Protein 8Z47 (pdb70)

B-factor: mean 34.06, std 11.14, range [18.67, 105.32]

InterPro domains:
  IPR001944 Glycoside hydrolase, family 35 [PTHR23421] (30-217)
  IPR017853 Glycoside hydrolase superfamily [SSF51445] (32-388)
  IPR03133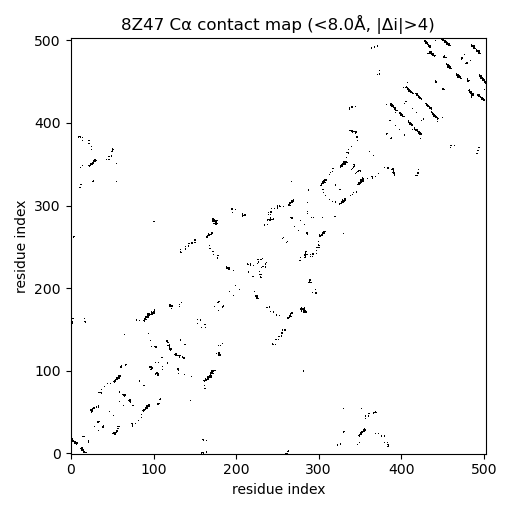0 Glycoside hydrolase 35, catalytic domain [PF01301] (33-223)
  IPR040719 Domain of unknown function DUF5597 [PF18120] (384-498)

Sequence (503 aa):
VPSRLVKNEHGSWQLIVNGKPFIMLAGELHNSSASTTEYLNSLWTSLKTLNLNTVLAPIAWEQFEPQEGIFDYTLINNMIDGARKNGFKLSILWFGSWKNGESSYAPTWVKEDTKRFFRVKSVEGKEIETISPFCENAMKADAKAFKTLVEHIKKVDQATGTVIALQPENEVGIFQGMDYSKASLAAYEQEVPQALIQYMKKNRKNLRKELLSVWEENGARTSGAWKTVFGDNAWSKSFYTTWQYATYIDFISAGAKEIYPLPTFCNCWLVQKPDDMPGVYPNGGPVSRVMDIWKAAAPHIDVLAPDIYLSDFKNIVADYHRADNPLLIPEAVMKPANAFWAFGEHSALCYSPFGIEDGADNFVFAQSYKVLNELIPLISEHQGSDRMIGVMKMPGESERTVTMGDYQLCIKYDAEDAYGLIIQTGKNEFVVAGINFKVYFTSTDKKKTGYIKQVWEGGYDTDGEWKATRLLNGDETYHNAVLIAKGRRTWSPGIYRVTTYLR

Foldseek 3Di:
DQWDWDQDPLLATFIHGNRHTAFWQEAEAAQCQLVDLVSVLVQLVLLVLLLTQAYEYEDFQQQQCQDQPDGDCRSVVSVLVSCVVRRHAYEYEYAEQAAQAFRPRHHPVLQVCCPLQPAFAAPVGDGDRHGALLRVSSLVSLLVSLQVVLVVCCVVPVVPNSHFEYEYHHAHAALHLAGPDPSGVVQQQDKDDLLLLVLCVVCVVVAQCLVNVQQVVLPVDNIGGLCNRRNDDSSSRLLSLLLSLLQSVLSSLVSNCVPPQHQYEYEHDEPQDDVDGDSNRGRNACYLSNVSSNVSRHVSHQAYEYADADPVLLVRQVSRDDSSHQYEHAEYALALQSVQQNCFARVHRYDYHYNVSVCRPVNQSSVSSVQVVLCSVVSSVCHSHPQKHKDFADPPDAWDWDDDQQKIKIKGFQDRGWIWMKGAPDNFKIKTKTAGIKIAIATPDPVKGKFWDWKFWFTADPVSHTDTPDTDAPPCCVRRRMHHQHDDPCHYMTMMMIGMDID

Radius of gyration: 24.37 Å; Cα contacts (8 Å, |Δi|>4): 1172; chains: 1; bounding box: 68×67×50 Å

Organism: NCBI:txid657309

Secondary structure (DSSP, 8-state):
--EEEEE-TTS-EEEEETTEEE-EEEEE--TTTTSSHHHHHTTHHHHHTTT-SEEEEEEEHHHHSSBTTB---HHHHHHHHHHHHHT-EEEEEEEEEEETTB-TTS-HHHHT-TTTSPEEE-TT--EEEEE-TT-HHHHHHHHHHHHHHHHHHHHHHTTT--EEEEEEEES--BSSSS--SHHHHHHTTSBPPHHHHHHHHHTGGGS-HHHHHHHHHTT--SSSBHHHHH-SSHHHHHHHHHHHHHHHHHHHHHHHHHHS---BEEEEE---STT--BTTB-BTS--GGGHHHHHHH-TT--EEEEEE-SS-HHHHHHHH-BTTB--EEEEE-S-HHHHHHHHHHH--SEEEEBTGGGGTT-HHHHHHHHHHHHHHHHHHHTTTSTTEEEEE--TT--EEEEEETTEEEEEEESSSS-EEEEEEEETTEEEEEEESEEEEEEESSTTS-EEEEEEEEEEE-TTS-EEEEEEE-GGGGTTTT-EEE--B---B-EEEEEEEEE-

Solvent-accessible surface area: 20122 Å² total; per-residue (Å²): 84,17,0,148,32,56,107,30,153,80,37,16,77,20,3,38,6,77,71,135,55,35,4,1,1,0,0,1,1,71,42,80,4,5,44,64,30,132,120,4,67,75,18,11,93,33,0,92,70,0,54,11,23,0,0,0,0,8,8,9,0,59,62,5,0,54,126,79,43,105,46,64,67,74,32,2,64,27,1,5,62,4,0,100,149,27,62,9,32,0,0,0,0,0,1,0,0,0,24,51,1,83,4,55,37,0,0,84,42,1,53,150,51,58,181,87,1,63,26,0,72,19,104,140,46,130,98,58,80,3,2,0,0,24,0,106,68,0,23,106,9,0,8,85,0,1,54,21,0,0,79,20,0,66,169,55,4,92,100,65,0,3,0,0,0,2,0,1,0,5,13,4,1,3,90,26,36,5,0,67,4,167,34,0,83,45,22,8,99,100,98,2,40,87,53,0,2,95,45,0,111,178,42,95,185,109,16,40,154,50,0,40,49,20,1,77,152,45,54,21,110,66,59,15,27,8,64,54,0,0,10,106,50,38,60,0,47,3,1,4,0,1,31,35,0,0,50,0,0,14,103,0,1,23,14,3,41,142,45,2,59,2,11,3,2,5,2,0,74,6,33,71,139,122,130,25,79,13,11,84,3,1,0,2,2,0,1,6,27,4,0,1,0,1,32,20,12,2,98,66,7,45,2,2,0,0,4,2,101,60,105,71,2,36,97,24,0,54,53,7,65,55,94,57,0,13,1,6,0,0,10,2,54,40,116,14,8,10,0,0,16,0,1,1,53,27,12,0,1,0,0,0,0,60,4,1,21,107,13,31,127,53,85,49,0,6,40,0,0,94,0,0,77,27,0,19,81,31,2,5,112,21,3,42,20,130,103,10,18,0,0,23,32,32,115,86,64,80,91,54,75,25,80,5,46,40,0,41,0,25,0,86,31,76,43,106,81,2,1,0,0,0,0,6,45,20,118,62,45,0,6,0,0,0,8,43,0,32,0,70,10,73,7,53,61,161,191,100,63,7,81,6,104,72,0,41,13,2,11,44,64,150,116,40,104,68,138,40,100,128,90,9,72,20,107,82,0,122,127,21,44,0,0,31,0,118,4,52,182,130,116,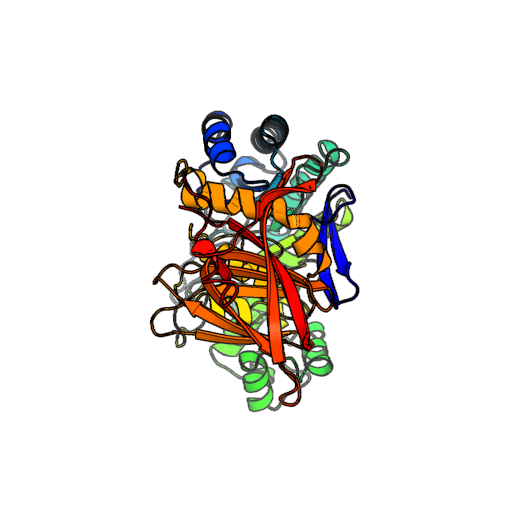2,0,0,0,2,72,0,17,0,78,52,169

Structure (mmCIF, N/CA/C/O backbone):
data_8Z47
#
_entry.id   8Z47
#
_cell.length_a   163.831
_cell.length_b   163.831
_cell.length_c   50.857
_cell.angle_alpha   90.000
_cell.angle_beta   90.000
_cell.angle_gamma   90.000
#
_symmetry.space_group_name_H-M   'I 4'
#
loop_
_entity.id
_entity.type
_entity.pdbx_description
1 polymer Beta-galactosidase
2 non-polymer alpha-D-galactopyranose
3 water water
#
loop_
_atom_site.group_PDB
_atom_site.id
_atom_site.type_symbol
_atom_site.label_atom_id
_atom_site.label_alt_id
_atom_site.label_comp_id
_atom_site.label_asym_id
_atom_site.label_entity_id
_atom_site.label_seq_id
_atom_site.pdbx_PDB_ins_code
_atom_site.Cartn_x
_atom_site.Cartn_y
_atom_site.Cartn_z
_atom_site.occupancy
_atom_site.B_iso_or_equiv
_atom_site.auth_seq_id
_atom_site.auth_comp_id
_atom_site.auth_asym_id
_atom_site.auth_atom_id
_atom_site.pdbx_PDB_model_num
ATOM 1 N N . VAL A 1 13 ? -46.928 -23.048 -19.949 1.000 45.996 20 VAL A N 1
ATOM 2 C CA . VAL A 1 13 ? -46.178 -22.027 -19.158 1.000 45.392 20 VAL A CA 1
ATOM 3 C C . VAL A 1 13 ? -44.733 -22.510 -19.074 1.000 45.929 20 VAL A C 1
ATOM 4 O O . VAL A 1 13 ? -44.480 -23.708 -19.034 1.000 50.688 20 VAL A O 1
ATOM 8 N N . PRO A 1 14 ? -43.731 -21.608 -19.128 1.000 39.904 21 PRO A N 1
ATOM 9 C CA . PRO A 1 14 ? -42.339 -22.039 -19.114 1.000 42.059 21 PRO A CA 1
ATOM 10 C C . PRO A 1 14 ? -41.735 -22.216 -17.715 1.000 41.646 21 PRO A C 1
ATOM 11 O O . PRO A 1 14 ? -40.532 -22.483 -17.610 1.000 40.858 21 PRO A O 1
ATOM 15 N N . SER A 1 15 ? -42.578 -22.069 -16.674 1.000 31.902 22 SER A N 1
ATOM 16 C CA . SER A 1 15 ? -42.192 -22.290 -15.283 1.000 31.581 22 SER A CA 1
ATOM 17 C C . SER A 1 15 ? -43.354 -22.859 -14.485 1.000 30.593 22 SER A C 1
ATOM 18 O O . SER A 1 15 ? -44.471 -22.309 -14.513 1.000 30.636 22 SER A O 1
ATOM 21 N N . ARG A 1 16 ? -43.070 -23.928 -13.727 1.000 32.861 23 ARG A N 1
ATOM 22 C CA . ARG A 1 16 ? -44.090 -24.695 -13.032 1.000 37.237 23 ARG A CA 1
ATOM 23 C C . ARG A 1 16 ? -43.502 -25.451 -11.834 1.000 33.008 23 ARG A C 1
ATOM 24 O O . ARG A 1 16 ? -42.352 -25.892 -11.883 1.000 30.472 23 ARG A O 1
ATOM 32 N N . LEU A 1 17 ? -44.322 -25.672 -10.799 1.000 32.136 24 LEU A N 1
ATOM 33 C CA . LEU A 1 17 ? -43.962 -26.486 -9.649 1.000 33.876 24 LEU A CA 1
ATOM 34 C C . LEU A 1 17 ? -44.471 -27.904 -9.879 1.000 33.780 24 LEU A C 1
ATOM 35 O O . LEU A 1 17 ? -45.646 -28.051 -10.147 1.000 30.326 24 LEU A O 1
ATOM 40 N N . VAL A 1 18 ? -43.611 -28.916 -9.704 1.000 29.691 25 VAL A N 1
ATOM 41 C CA . VAL A 1 18 ? -43.944 -30.318 -9.934 1.000 35.416 25 VAL A CA 1
ATOM 42 C C . VAL A 1 18 ? -43.343 -31.172 -8.814 1.000 38.431 25 VAL A C 1
ATOM 43 O O . VAL A 1 18 ? -42.154 -31.088 -8.558 1.000 42.549 25 VAL A O 1
ATOM 47 N N . LYS A 1 19 ? -44.148 -32.052 -8.205 1.000 39.699 26 LYS A N 1
ATOM 48 C CA . LYS A 1 19 ? -43.682 -32.922 -7.134 1.000 37.848 26 LYS A CA 1
ATOM 49 C C . LYS A 1 19 ? -42.993 -34.151 -7.731 1.000 41.686 26 LYS A C 1
ATOM 50 O O . LYS A 1 19 ? -43.536 -34.785 -8.627 1.000 42.957 26 LYS A O 1
ATOM 56 N N . ASN A 1 20 ? -41.781 -34.469 -7.242 1.000 37.613 27 ASN A N 1
ATOM 57 C CA . ASN A 1 20 ? -41.026 -35.623 -7.708 1.000 40.702 27 ASN A CA 1
ATOM 58 C C . ASN A 1 20 ? -41.417 -36.864 -6.897 1.000 36.488 27 ASN A C 1
ATOM 59 O O . ASN A 1 20 ? -42.271 -36.816 -6.010 1.000 37.935 27 ASN A O 1
ATOM 64 N N . GLU A 1 21 ? -40.729 -37.968 -7.179 1.000 47.762 28 GLU A N 1
ATOM 65 C CA . GLU A 1 21 ? -41.009 -39.267 -6.581 1.000 54.585 28 GLU A CA 1
ATOM 66 C C . GLU A 1 21 ? -40.755 -39.285 -5.074 1.000 53.623 28 GLU A C 1
ATOM 67 O O . GLU A 1 21 ? -41.212 -40.206 -4.399 1.000 50.699 28 GLU A O 1
ATOM 73 N N . HIS A 1 22 ? -39.973 -38.331 -4.543 1.000 40.505 29 HIS A N 1
ATOM 74 C CA . HIS A 1 22 ? -39.717 -38.326 -3.109 1.000 48.326 29 HIS A CA 1
ATOM 75 C C . HIS A 1 22 ? -40.705 -37.421 -2.371 1.000 44.054 29 HIS A C 1
ATOM 76 O O . HIS A 1 22 ? -40.580 -37.215 -1.168 1.000 47.610 29 HIS A O 1
ATOM 83 N N . GLY A 1 23 ? -41.682 -36.865 -3.094 1.000 38.901 30 GLY A N 1
ATOM 84 C CA . GLY A 1 23 ? -42.652 -35.941 -2.527 1.000 39.331 30 GLY A CA 1
ATOM 85 C C . GLY A 1 23 ? -42.142 -34.495 -2.511 1.000 41.657 30 GLY A C 1
ATOM 86 O O . GLY A 1 23 ? -42.784 -33.627 -1.931 1.000 42.449 30 GLY A O 1
ATOM 87 N N . SER A 1 24 ? -40.979 -34.233 -3.122 1.000 35.689 31 SER A N 1
ATOM 88 C CA . SER A 1 24 ? -40.393 -32.903 -3.047 1.000 36.027 31 SER A CA 1
ATOM 89 C C . SER A 1 24 ? -40.878 -32.091 -4.248 1.000 32.488 31 SER A C 1
ATOM 90 O O . SER A 1 24 ? -40.853 -32.563 -5.372 1.000 30.590 31 SER A O 1
ATOM 93 N N . TRP A 1 25 ? -41.257 -30.833 -4.003 1.000 34.099 32 TRP A N 1
ATOM 94 C CA . TRP A 1 25 ? -41.634 -29.890 -5.049 1.000 34.702 32 TRP A CA 1
ATOM 95 C C . TRP A 1 25 ? -40.398 -29.345 -5.748 1.000 38.231 32 TRP A C 1
ATOM 96 O O . TRP A 1 25 ? -39.457 -28.911 -5.081 1.000 37.975 32 TRP A O 1
ATOM 107 N N . GLN A 1 26 ? -40.414 -29.392 -7.093 1.000 35.928 33 GLN A N 1
ATOM 108 C CA . GLN A 1 26 ? -39.331 -28.887 -7.919 1.000 35.138 33 GLN A CA 1
ATOM 109 C C . GLN A 1 26 ? -39.848 -27.778 -8.828 1.000 35.819 33 GLN A C 1
ATOM 110 O O . GLN A 1 26 ? -41.008 -27.783 -9.248 1.000 33.672 33 GLN A O 1
ATOM 116 N N . LEU A 1 27 ? -38.979 -26.803 -9.085 1.000 31.565 34 LEU A N 1
ATOM 117 C CA . LEU A 1 27 ? -39.233 -25.808 -10.106 1.000 31.582 34 LEU A CA 1
ATOM 118 C C . LEU A 1 27 ? -38.780 -26.400 -11.427 1.000 32.102 34 LEU A C 1
ATOM 119 O O . LEU A 1 27 ? -37.614 -26.794 -11.520 1.000 31.798 34 LEU A O 1
ATOM 124 N N . ILE A 1 28 ? -39.683 -26.467 -12.417 1.000 29.538 35 ILE A N 1
ATOM 125 C CA . ILE A 1 28 ? -39.326 -26.898 -13.761 1.000 29.864 35 ILE A CA 1
ATOM 126 C C . ILE A 1 28 ? -39.464 -25.690 -14.690 1.000 31.070 35 ILE A C 1
ATOM 127 O O . ILE A 1 28 ? -40.567 -25.145 -14.853 1.000 31.810 35 ILE A O 1
ATOM 132 N N . VAL A 1 29 ? -38.320 -25.280 -15.244 1.000 32.086 36 VAL A N 1
ATOM 133 C CA . VAL A 1 29 ? -38.137 -24.080 -16.047 1.000 34.324 36 VAL A CA 1
ATOM 134 C C . VAL A 1 29 ? -37.592 -24.487 -17.407 1.000 35.181 36 VAL A C 1
ATOM 135 O O . VAL A 1 29 ? -36.581 -25.168 -17.481 1.000 35.560 36 VAL A O 1
ATOM 139 N N . ASN A 1 30 ? -38.300 -24.061 -18.465 1.000 36.571 37 ASN A N 1
ATOM 140 C CA . ASN A 1 30 ? -37.980 -24.420 -19.842 1.000 38.600 37 ASN A CA 1
ATOM 141 C C . ASN A 1 30 ? -37.712 -25.928 -19.914 1.000 39.843 37 ASN A C 1
ATOM 142 O O . ASN A 1 30 ? -36.700 -26.325 -20.473 1.000 42.169 37 ASN A O 1
ATOM 147 N N . GLY A 1 31 ? -38.557 -26.742 -19.253 1.000 40.508 38 GLY A N 1
ATOM 148 C CA . GLY A 1 31 ? -38.498 -28.196 -19.349 1.000 41.419 38 GLY A CA 1
ATOM 149 C C . GLY A 1 31 ? -37.505 -28.889 -18.410 1.000 43.649 38 GLY A C 1
ATOM 150 O O . GLY A 1 31 ? -37.490 -30.116 -18.347 1.000 43.097 38 GLY A O 1
ATOM 151 N N . LYS A 1 32 ? -36.692 -28.140 -17.644 1.000 38.380 39 LYS A N 1
ATOM 152 C CA . LYS A 1 32 ? -35.687 -28.764 -16.801 1.000 43.145 39 LYS A CA 1
ATOM 153 C C . LYS A 1 32 ? -35.798 -28.321 -15.341 1.000 39.635 39 LYS A C 1
ATOM 154 O O . LYS A 1 32 ? -36.119 -27.157 -15.058 1.000 35.132 39 LYS A O 1
ATOM 160 N N . PRO A 1 33 ? -35.396 -29.192 -14.378 1.000 40.944 40 PRO A N 1
ATOM 161 C CA . PRO A 1 33 ? -35.298 -28.803 -12.961 1.000 35.448 40 PRO A CA 1
ATOM 162 C C . PRO A 1 33 ? -34.390 -27.581 -12.809 1.000 33.555 40 PRO A C 1
ATOM 163 O O . PRO A 1 33 ? -33.301 -27.541 -13.389 1.000 38.669 40 PRO A O 1
ATOM 167 N N . PHE A 1 34 ? -34.853 -26.588 -12.040 1.000 29.665 41 PHE A N 1
ATOM 168 C CA . PHE A 1 34 ? -34.148 -25.311 -11.893 1.000 27.125 41 PHE A CA 1
ATOM 169 C C . PHE A 1 34 ? -34.178 -24.899 -10.418 1.000 27.527 41 PHE A C 1
ATOM 170 O O . PHE A 1 34 ? -35.234 -24.932 -9.763 1.000 29.773 41 PHE A O 1
ATOM 178 N N . ILE A 1 35 ? -33.013 -24.498 -9.901 1.000 22.687 42 ILE A N 1
ATOM 179 C CA . ILE A 1 35 ? -32.923 -23.977 -8.550 1.000 23.211 42 ILE A CA 1
ATOM 180 C C . ILE A 1 35 ? -32.480 -22.521 -8.626 1.000 22.591 42 ILE A C 1
ATOM 181 O O . ILE A 1 35 ? -31.522 -22.276 -9.329 1.000 25.232 42 ILE A O 1
ATOM 186 N N . MET A 1 36 ? -33.181 -21.593 -7.942 1.000 22.483 43 MET A N 1
ATOM 187 C CA . MET A 1 36 ? -32.861 -20.177 -8.005 1.000 21.754 43 MET A CA 1
ATOM 188 C C . MET A 1 36 ? -31.663 -19.884 -7.107 1.000 24.487 43 MET A C 1
ATOM 189 O O . MET A 1 36 ? -31.802 -19.816 -5.879 1.000 25.115 43 MET A O 1
ATOM 194 N N . LEU A 1 37 ? -30.509 -19.702 -7.765 1.000 23.507 44 LEU A N 1
ATOM 195 C CA . LEU A 1 37 ? -29.320 -19.151 -7.179 1.000 24.704 44 LEU A CA 1
ATOM 196 C C . LEU A 1 37 ? -29.412 -17.642 -7.344 1.000 24.863 44 LEU A C 1
ATOM 197 O O . LEU A 1 37 ? -29.013 -17.078 -8.371 1.000 21.936 44 LEU A O 1
ATOM 202 N N . ALA A 1 38 ? -30.021 -17.008 -6.348 1.000 23.695 45 ALA A N 1
ATOM 203 C CA . ALA A 1 38 ? -30.708 -15.762 -6.588 1.000 23.649 45 ALA A CA 1
ATOM 204 C C . ALA A 1 38 ? -30.119 -14.642 -5.736 1.000 22.876 45 ALA A C 1
ATOM 205 O O . ALA A 1 38 ? -29.256 -14.843 -4.882 1.000 22.398 45 ALA A O 1
ATOM 207 N N . GLY A 1 39 ? -30.640 -13.445 -5.979 1.000 24.422 46 GLY A N 1
ATOM 208 C CA . GLY A 1 39 ? -30.274 -12.234 -5.258 1.000 20.568 46 GLY A CA 1
ATOM 209 C C . GLY A 1 39 ? -31.437 -11.264 -5.435 1.000 19.979 46 GLY A C 1
ATOM 210 O O . GLY A 1 39 ? -32.011 -11.231 -6.498 1.000 22.382 46 GLY A O 1
ATOM 211 N N . GLU A 1 40 ? -31.742 -10.469 -4.415 1.000 21.559 47 GLU A N 1
ATOM 212 C CA . GLU A 1 40 ? -32.788 -9.489 -4.560 1.000 22.503 47 GLU A CA 1
ATOM 213 C C . GLU A 1 40 ? -32.165 -8.094 -4.508 1.000 22.492 47 GLU A C 1
ATOM 214 O O . GLU A 1 40 ? -31.390 -7.766 -3.609 1.000 23.591 47 GLU A O 1
ATOM 220 N N . LEU A 1 41 ? -32.588 -7.245 -5.442 1.000 24.178 48 LEU A N 1
ATOM 221 C CA . LEU A 1 41 ? -32.081 -5.885 -5.482 1.000 24.367 48 LEU A CA 1
ATOM 222 C C . LEU A 1 41 ? -32.618 -5.072 -4.294 1.000 23.868 48 LEU A C 1
ATOM 223 O O . LEU A 1 41 ? -33.683 -5.348 -3.756 1.000 21.647 48 LEU A O 1
ATOM 228 N N . HIS A 1 42 ? -31.888 -4.007 -3.912 1.000 24.460 49 HIS A N 1
ATOM 229 C CA . HIS A 1 42 ? -32.460 -2.994 -3.037 1.000 22.346 49 HIS A CA 1
ATOM 230 C C . HIS A 1 42 ? -33.775 -2.470 -3.625 1.000 25.287 49 HIS A C 1
ATOM 231 O O . HIS A 1 42 ? -34.071 -2.500 -4.836 1.000 23.836 49 HIS A O 1
ATOM 238 N N . ASN A 1 43 ? -34.616 -2.001 -2.720 1.000 23.745 50 ASN A N 1
ATOM 239 C CA . ASN A 1 43 ? -36.000 -1.711 -3.074 1.000 25.214 50 ASN A CA 1
ATOM 240 C C . ASN A 1 43 ? -36.113 -0.746 -4.263 1.000 26.889 50 ASN A C 1
ATOM 241 O O . ASN A 1 43 ? -37.040 -0.882 -5.046 1.000 24.398 50 ASN A O 1
ATOM 246 N N . SER A 1 44 ? -35.295 0.311 -4.288 1.000 25.836 51 SER A N 1
ATOM 247 C CA . SER A 1 44 ? -35.456 1.376 -5.262 1.000 25.216 51 SER A CA 1
ATOM 248 C C . SER A 1 44 ? -34.587 1.181 -6.518 1.000 25.909 51 SER A C 1
ATOM 249 O O . SER A 1 44 ? -34.503 2.089 -7.356 1.000 25.873 51 SER A O 1
ATOM 252 N N . SER A 1 45 ? -33.935 0.011 -6.682 1.000 23.003 52 SER A N 1
ATOM 253 C CA . SER A 1 45 ? -32.931 -0.209 -7.696 1.000 23.562 52 SER A CA 1
ATOM 254 C C . SER A 1 45 ? -33.505 -0.516 -9.075 1.000 24.499 52 SER A C 1
ATOM 255 O O . SER A 1 45 ? -32.748 -0.501 -10.048 1.000 26.140 52 SER A O 1
ATOM 258 N N . ALA A 1 46 ? -34.822 -0.795 -9.157 1.000 22.987 53 ALA A N 1
ATOM 259 C CA . ALA A 1 46 ? -35.467 -1.032 -10.428 1.000 24.075 53 ALA A CA 1
ATOM 260 C C . ALA A 1 46 ? -36.441 0.099 -10.740 1.000 24.611 53 ALA A C 1
ATOM 261 O O . ALA A 1 46 ? -37.322 -0.067 -11.565 1.000 26.144 53 ALA A O 1
ATOM 263 N N . SER A 1 47 ? -36.236 1.271 -10.126 1.000 25.516 54 SER A N 1
ATOM 264 C CA . SER A 1 47 ? -37.139 2.398 -10.278 1.000 27.467 54 SER A CA 1
ATOM 265 C C . SER A 1 47 ? -36.893 3.203 -11.562 1.000 26.310 54 SER A C 1
ATOM 266 O O . SER A 1 47 ? -37.773 3.970 -11.906 1.000 24.940 54 SER A O 1
ATOM 269 N N . THR A 1 48 ? -35.690 3.147 -12.175 1.000 24.744 55 THR A N 1
ATOM 270 C CA . THR A 1 48 ? -35.455 3.677 -13.510 1.000 25.346 55 THR A CA 1
ATOM 271 C C . THR A 1 48 ? -34.725 2.615 -14.324 1.000 26.365 55 THR A C 1
ATOM 272 O O . THR A 1 48 ? -33.995 1.816 -13.745 1.000 25.697 55 THR A O 1
ATOM 276 N N . THR A 1 49 ? -34.786 2.718 -15.663 1.000 25.523 56 THR A N 1
ATOM 277 C CA . THR A 1 49 ? -34.054 1.827 -16.545 1.000 23.953 56 THR A CA 1
ATOM 278 C C . THR A 1 49 ? -32.568 2.052 -16.364 1.000 26.159 56 THR A C 1
ATOM 279 O O . THR A 1 49 ? -31.793 1.105 -16.409 1.000 28.828 56 THR A O 1
ATOM 283 N N . GLU A 1 50 ? -32.155 3.308 -16.162 1.000 25.825 57 GLU A N 1
ATOM 284 C CA . GLU A 1 50 ? -30.724 3.599 -16.149 1.000 30.513 57 GLU A CA 1
ATOM 285 C C . GLU A 1 50 ? -30.083 3.026 -14.880 1.000 27.090 57 GLU A C 1
ATOM 286 O O . GLU A 1 50 ? -28.938 2.570 -14.910 1.000 24.709 57 GLU A O 1
ATOM 292 N N . TYR A 1 51 ? -30.789 3.086 -13.742 1.000 27.037 58 TYR A N 1
ATOM 293 C CA . TYR A 1 51 ? -30.174 2.632 -12.497 1.000 28.025 58 TYR A CA 1
ATOM 294 C C . TYR A 1 51 ? -30.048 1.117 -12.523 1.000 26.376 58 TYR A C 1
ATOM 295 O O . TYR A 1 51 ? -28.954 0.590 -12.306 1.000 24.572 58 TYR A O 1
ATOM 304 N N . LEU A 1 52 ? -31.142 0.432 -12.855 1.000 28.546 59 LEU A N 1
ATOM 305 C CA . LEU A 1 52 ? -31.079 -1.012 -13.045 1.000 27.105 59 LEU A CA 1
ATOM 306 C C . LEU A 1 52 ? -29.940 -1.379 -13.998 1.000 31.557 59 LEU A C 1
ATOM 307 O O . LEU A 1 52 ? -29.178 -2.321 -13.744 1.000 25.796 59 LEU A O 1
ATOM 312 N N . ASN A 1 53 ? -29.852 -0.712 -15.159 1.000 32.242 60 ASN A N 1
ATOM 313 C CA . ASN A 1 53 ? -28.950 -1.230 -16.191 1.000 31.721 60 ASN A CA 1
ATOM 314 C C . ASN A 1 53 ? -27.498 -1.074 -15.759 1.000 29.315 60 ASN A C 1
ATOM 315 O O . ASN A 1 53 ? -26.617 -1.786 -16.250 1.000 30.552 60 ASN A O 1
ATOM 320 N N . SER A 1 54 ? -27.267 -0.190 -14.790 1.000 28.523 61 SER A N 1
ATOM 321 C CA . SER A 1 54 ? -25.937 -0.006 -14.252 1.000 29.218 61 SER A CA 1
ATOM 322 C C . SER A 1 54 ? -25.509 -1.217 -13.426 1.000 29.161 61 SER A C 1
ATOM 323 O O . SER A 1 54 ? -24.337 -1.300 -13.133 1.000 28.120 61 SER A O 1
ATOM 326 N N . LEU A 1 55 ? -26.417 -2.138 -13.061 1.000 27.956 62 LEU A N 1
ATOM 327 C CA . LEU A 1 55 ? -26.134 -3.201 -12.100 1.000 29.692 62 LEU A CA 1
ATOM 328 C C . LEU A 1 55 ? -25.774 -4.541 -12.755 1.000 27.613 62 LEU A C 1
ATOM 329 O O . LEU A 1 55 ? -25.154 -5.365 -12.093 1.000 30.913 62 LEU A O 1
ATOM 334 N N . TRP A 1 56 ? -26.148 -4.786 -14.026 1.000 25.866 63 TRP A N 1
ATOM 335 C CA . TRP A 1 56 ? -26.163 -6.142 -14.558 1.000 26.037 63 TRP A CA 1
ATOM 336 C C . TRP A 1 56 ? -24.768 -6.783 -14.500 1.000 30.161 63 TRP A C 1
ATOM 337 O O . TRP A 1 56 ? -24.630 -7.961 -14.161 1.000 29.912 63 TRP A O 1
ATOM 348 N N . THR A 1 57 ? -23.724 -6.028 -14.864 1.000 34.744 64 THR A N 1
ATOM 349 C CA . THR A 1 57 ? -22.373 -6.587 -14.912 1.000 38.982 64 THR A CA 1
ATOM 350 C C . THR A 1 57 ? -21.939 -7.005 -13.499 1.000 35.670 64 THR A C 1
ATOM 351 O O . THR A 1 57 ? -21.375 -8.080 -13.336 1.000 37.227 64 THR A O 1
ATOM 355 N N . SER A 1 58 ? -22.232 -6.172 -12.483 1.000 35.162 65 SER A N 1
ATOM 356 C CA . SER A 1 58 ? -22.014 -6.484 -11.072 1.000 35.950 65 SER A CA 1
ATOM 357 C C . SER A 1 58 ? -22.611 -7.836 -10.690 1.000 32.944 65 SER A C 1
ATOM 358 O O . SER A 1 58 ? -22.001 -8.620 -9.971 1.000 36.390 65 SER A O 1
ATOM 361 N N . LEU A 1 59 ? -23.877 -8.027 -11.077 1.000 30.569 66 LEU A N 1
ATOM 362 C CA . LEU A 1 59 ? -24.645 -9.200 -10.730 1.000 29.002 66 LEU A CA 1
ATOM 363 C C . LEU A 1 59 ? -24.054 -10.439 -11.383 1.000 30.621 66 LEU A C 1
ATOM 364 O O . LEU A 1 59 ? -24.141 -11.528 -10.833 1.000 29.700 66 LEU A O 1
ATOM 369 N N . LYS A 1 60 ? -23.516 -10.299 -12.593 1.000 30.004 67 LYS A N 1
ATOM 370 C CA . LYS A 1 60 ? -22.985 -11.447 -13.287 1.000 28.769 67 LYS A CA 1
ATOM 371 C C . LYS A 1 60 ? -21.734 -11.930 -12.556 1.000 27.075 67 LYS A C 1
ATOM 372 O O . LYS A 1 60 ? -21.468 -13.116 -12.545 1.000 27.998 67 LYS A O 1
ATOM 378 N N . THR A 1 61 ? -20.996 -11.019 -11.930 1.000 27.290 68 THR A N 1
ATOM 379 C CA . THR A 1 61 ? -19.772 -11.389 -11.224 1.000 30.671 68 THR A CA 1
ATOM 380 C C . THR A 1 61 ? -20.111 -12.336 -10.059 1.000 30.212 68 THR A C 1
ATOM 381 O O . THR A 1 61 ? -19.262 -13.105 -9.632 1.000 28.300 68 THR A O 1
ATOM 385 N N . LEU A 1 62 ? -21.374 -12.343 -9.587 1.000 26.499 69 LEU A N 1
ATOM 386 C CA . LEU A 1 62 ? -21.755 -13.175 -8.462 1.000 26.515 69 LEU A CA 1
ATOM 387 C C . LEU A 1 62 ? -22.319 -14.516 -8.905 1.000 24.003 69 LEU A C 1
ATOM 388 O O . LEU A 1 62 ? -22.681 -15.276 -8.035 1.000 24.171 69 LEU A O 1
ATOM 393 N N . ASN A 1 63 ? -22.416 -14.817 -10.211 1.000 23.141 70 ASN A N 1
ATOM 394 C CA . ASN A 1 63 ? -22.887 -16.113 -10.704 1.000 25.348 70 ASN A CA 1
ATOM 395 C C . ASN A 1 63 ? -24.330 -16.434 -10.288 1.000 26.883 70 ASN A C 1
ATOM 396 O O . ASN A 1 63 ? -24.721 -17.611 -10.174 1.000 23.269 70 ASN A O 1
ATOM 401 N N . LEU A 1 64 ? -25.164 -15.387 -10.186 1.000 24.215 71 LEU A N 1
ATOM 402 C CA . LEU A 1 64 ? -26.610 -15.532 -10.038 1.000 28.473 71 LEU A CA 1
ATOM 403 C C . LEU A 1 64 ? -27.172 -16.237 -11.271 1.000 26.819 71 LEU A C 1
ATOM 404 O O . LEU A 1 64 ? -26.676 -16.027 -12.377 1.000 26.716 71 LEU A O 1
ATOM 409 N N . ASN A 1 65 ? -28.211 -17.054 -11.117 1.000 26.875 72 ASN A N 1
ATOM 410 C CA . ASN A 1 65 ? -28.984 -17.453 -12.278 1.000 24.643 72 ASN A CA 1
ATOM 411 C C . ASN A 1 65 ? -30.324 -16.720 -12.306 1.000 24.230 72 ASN A C 1
ATOM 412 O O . ASN A 1 65 ? -31.035 -16.909 -13.288 1.000 23.659 72 ASN A O 1
ATOM 417 N N . THR A 1 66 ? -30.696 -16.012 -11.215 1.000 23.163 73 THR A N 1
ATOM 418 C CA . THR A 1 66 ? -32.043 -15.428 -11.049 1.000 22.604 73 THR A CA 1
ATOM 419 C C . THR A 1 66 ? -31.914 -14.115 -10.288 1.000 23.158 73 THR A C 1
ATOM 420 O O . THR A 1 66 ? -31.191 -14.054 -9.290 1.000 23.193 73 THR A O 1
ATOM 424 N N . VAL A 1 67 ? -32.622 -13.064 -10.730 1.000 22.228 74 VAL A N 1
ATOM 425 C CA . VAL A 1 67 ? -32.681 -11.807 -10.011 1.000 22.425 74 VAL A CA 1
ATOM 426 C C . VAL A 1 67 ? -34.126 -11.589 -9.554 1.000 24.216 74 VAL A C 1
ATOM 427 O O . VAL A 1 67 ? -35.032 -11.846 -10.337 1.000 25.277 74 VAL A O 1
ATOM 431 N N . LEU A 1 68 ? -34.303 -11.211 -8.283 1.000 23.749 75 LEU A N 1
ATOM 432 C CA . LEU A 1 68 ? -35.588 -10.807 -7.749 1.000 22.242 75 LEU A CA 1
ATOM 433 C C . LEU A 1 68 ? -35.633 -9.289 -7.806 1.000 24.404 75 LEU A C 1
ATOM 434 O O . LEU A 1 68 ? -34.768 -8.630 -7.249 1.000 22.893 75 LEU A O 1
ATOM 439 N N . ALA A 1 69 ? -36.688 -8.719 -8.413 1.000 24.115 76 ALA A N 1
ATOM 440 C CA . ALA A 1 69 ? -36.715 -7.284 -8.570 1.000 23.654 76 ALA A CA 1
ATOM 441 C C . ALA A 1 69 ? -38.165 -6.832 -8.580 1.000 23.065 76 ALA A C 1
ATOM 442 O O . ALA A 1 69 ? -39.036 -7.553 -9.079 1.000 21.597 76 ALA A O 1
ATOM 444 N N . PRO A 1 70 ? -38.444 -5.670 -7.974 1.000 21.323 77 PRO A N 1
ATOM 445 C CA . PRO A 1 70 ? -39.812 -5.157 -7.931 1.000 22.560 77 PRO A CA 1
ATOM 446 C C . PRO A 1 70 ? -40.333 -4.424 -9.174 1.000 23.843 77 PRO A C 1
ATOM 447 O O . PRO A 1 70 ? -39.571 -3.815 -9.920 1.000 25.993 77 PRO A O 1
ATOM 451 N N . ILE A 1 71 ? -41.670 -4.494 -9.340 1.000 24.318 78 ILE A N 1
ATOM 452 C CA . ILE A 1 71 ? -42.492 -3.607 -10.133 1.000 23.852 78 ILE A CA 1
ATOM 453 C C . ILE A 1 71 ? -43.454 -2.932 -9.160 1.000 23.436 78 ILE A C 1
ATOM 454 O O . ILE A 1 71 ? -44.085 -3.620 -8.377 1.000 26.626 78 ILE A O 1
ATOM 459 N N . ALA A 1 72 ? -43.472 -1.587 -9.148 1.000 22.646 79 ALA A N 1
ATOM 460 C CA . ALA A 1 72 ? -44.210 -0.795 -8.177 1.000 22.755 79 ALA A CA 1
ATOM 461 C C . ALA A 1 72 ? -45.500 -0.327 -8.845 1.000 24.548 79 ALA A C 1
ATOM 462 O O . ALA A 1 72 ? -45.472 0.232 -9.954 1.000 24.401 79 ALA A O 1
ATOM 464 N N . TRP A 1 73 ? -46.604 -0.489 -8.136 1.000 23.910 80 TRP A N 1
ATOM 465 C CA . TRP A 1 73 ? -47.906 -0.125 -8.673 1.000 24.624 80 TRP A CA 1
ATOM 466 C C . TRP A 1 73 ? -47.893 1.356 -9.046 1.000 29.785 80 TRP A C 1
ATOM 467 O O . TRP A 1 73 ? -48.363 1.762 -10.121 1.000 31.629 80 TRP A O 1
ATOM 478 N N . GLU A 1 74 ? -47.323 2.171 -8.165 1.000 30.074 81 GLU A N 1
ATOM 479 C CA . GLU A 1 74 ? -47.371 3.605 -8.379 1.000 28.650 81 GLU A CA 1
ATOM 480 C C . GLU A 1 74 ? -46.737 3.970 -9.725 1.000 29.671 81 GLU A C 1
ATOM 481 O O . GLU A 1 74 ? -47.073 4.995 -10.295 1.000 26.724 81 GLU A O 1
ATOM 487 N N . GLN A 1 75 ? -45.745 3.193 -10.194 1.000 25.025 82 GLN A N 1
ATOM 488 C CA . GLN A 1 75 ? -45.067 3.492 -11.435 1.000 27.077 82 GLN A CA 1
ATOM 489 C C . GLN A 1 75 ? -45.772 2.821 -12.593 1.000 28.797 82 GLN A C 1
ATOM 490 O O . GLN A 1 75 ? -45.741 3.344 -13.689 1.000 28.361 82 GLN A O 1
ATOM 496 N N . PHE A 1 76 ? -46.306 1.622 -12.350 1.000 27.306 83 PHE A N 1
ATOM 497 C CA . PHE A 1 76 ? -46.891 0.807 -13.395 1.000 26.805 83 PHE A CA 1
ATOM 498 C C . PHE A 1 76 ? -48.253 1.363 -13.843 1.000 27.872 83 PHE A C 1
ATOM 499 O O . PHE A 1 76 ? -48.544 1.340 -15.037 1.000 28.083 83 PHE A O 1
ATOM 507 N N . GLU A 1 77 ? -49.074 1.809 -12.900 1.000 28.304 84 GLU A N 1
ATOM 508 C CA . GLU A 1 77 ? -50.371 2.409 -13.215 1.000 28.411 84 GLU A CA 1
ATOM 509 C C . GLU A 1 77 ? -50.437 3.815 -12.625 1.000 28.983 84 GLU A C 1
ATOM 510 O O . GLU A 1 77 ? -51.071 4.046 -11.588 1.000 31.793 84 GLU A O 1
ATOM 516 N N . PRO A 1 78 ? -49.745 4.796 -13.244 1.000 26.792 85 PRO A N 1
ATOM 517 C CA . PRO A 1 78 ? -49.562 6.105 -12.631 1.000 29.635 85 PRO A CA 1
ATOM 518 C C . PRO A 1 78 ? -50.819 6.970 -12.661 1.000 30.218 85 PRO A C 1
ATOM 519 O O . PRO A 1 78 ? -50.959 7.877 -11.854 1.000 32.869 85 PRO A O 1
ATOM 523 N N . GLN A 1 79 ? -51.706 6.689 -13.604 1.000 34.151 86 GLN A N 1
ATOM 524 C CA . GLN A 1 79 ? -53.081 7.156 -13.526 1.000 37.300 86 GLN A CA 1
ATOM 525 C C . GLN A 1 79 ? -53.977 5.953 -13.787 1.000 34.466 86 GLN A C 1
ATOM 526 O O . GLN A 1 79 ? -53.604 5.048 -14.539 1.000 32.311 86 GLN A O 1
ATOM 532 N N . GLU A 1 80 ? -55.166 5.980 -13.193 1.000 31.217 87 GLU A N 1
ATOM 533 C CA . GLU A 1 80 ? -56.055 4.833 -13.265 1.000 34.394 87 GLU A CA 1
ATOM 534 C C . GLU A 1 80 ? -56.351 4.510 -14.728 1.000 36.402 87 GLU A C 1
ATOM 535 O O . GLU A 1 80 ? -56.720 5.396 -15.494 1.000 34.389 87 GLU A O 1
ATOM 541 N N . GLY A 1 81 ? -56.113 3.253 -15.114 1.000 35.603 88 GLY A N 1
ATOM 542 C CA . GLY A 1 81 ? -56.394 2.757 -16.447 1.000 36.612 88 GLY A CA 1
ATOM 543 C C . GLY A 1 81 ? -55.277 3.024 -17.454 1.000 35.506 88 GLY A C 1
ATOM 544 O O . GLY A 1 81 ? -55.431 2.653 -18.607 1.000 35.138 88 GLY A O 1
ATOM 545 N N . ILE A 1 82 ? -54.194 3.712 -17.035 1.000 32.901 89 ILE A N 1
ATOM 546 C CA . ILE A 1 82 ? -53.048 4.034 -17.865 1.000 33.314 89 ILE A CA 1
ATOM 547 C C . ILE A 1 82 ? -51.856 3.254 -17.319 1.000 32.219 89 ILE A C 1
ATOM 548 O O . ILE A 1 82 ? -51.552 3.371 -16.126 1.000 33.536 89 ILE A O 1
ATOM 553 N N . PHE A 1 83 ? -51.175 2.521 -18.203 1.000 32.707 90 PHE A N 1
ATOM 554 C CA . PHE A 1 83 ? -50.204 1.529 -17.774 1.000 32.080 90 PHE A CA 1
ATOM 555 C C . PHE A 1 83 ? -48.884 1.852 -18.436 1.000 36.548 90 PHE A C 1
ATOM 556 O O . PHE A 1 83 ? -48.868 2.146 -19.620 1.000 32.425 90 PHE A O 1
ATOM 564 N N . ASP A 1 84 ? -47.788 1.751 -17.669 1.000 31.144 91 ASP A N 1
ATOM 565 C CA . ASP A 1 84 ? -46.488 2.078 -18.190 1.000 30.096 91 ASP A CA 1
ATOM 566 C C . ASP A 1 84 ? -45.591 0.844 -18.102 1.000 30.391 91 ASP A C 1
ATOM 567 O O . ASP A 1 84 ? -45.227 0.409 -17.011 1.000 28.811 91 ASP A O 1
ATOM 572 N N . TYR A 1 85 ? -45.231 0.339 -19.283 1.000 30.603 92 TYR A N 1
ATOM 573 C CA . TYR A 1 85 ? -44.581 -0.937 -19.443 1.000 30.012 92 TYR A CA 1
ATOM 574 C C . TYR A 1 85 ? -43.083 -0.754 -19.463 1.000 26.763 92 TYR A C 1
ATOM 575 O O . TYR A 1 85 ? -42.373 -1.744 -19.653 1.000 28.443 92 TYR A O 1
ATOM 584 N N . THR A 1 86 ? -42.597 0.491 -19.354 1.000 27.043 93 THR A N 1
ATOM 585 C CA . THR A 1 86 ? -41.181 0.764 -19.570 1.000 29.809 93 THR A CA 1
ATOM 586 C C . THR A 1 86 ? -40.275 -0.121 -18.708 1.000 26.177 93 THR A C 1
ATOM 587 O O . THR A 1 86 ? -39.344 -0.724 -19.237 1.000 28.936 93 THR A O 1
ATOM 591 N N . LEU A 1 87 ? -40.537 -0.185 -17.384 1.000 25.844 94 LEU A N 1
ATOM 592 C CA . LEU A 1 87 ? -39.624 -0.802 -16.418 1.000 27.400 94 LEU A CA 1
ATOM 593 C C . LEU A 1 87 ? -39.653 -2.329 -16.546 1.000 28.115 94 LEU A C 1
ATOM 594 O O . LEU A 1 87 ? -38.584 -2.953 -16.589 1.000 29.891 94 LEU A O 1
ATOM 599 N N . ILE A 1 88 ? -40.841 -2.934 -16.700 1.000 27.867 95 ILE A N 1
ATOM 600 C CA . ILE A 1 88 ? -40.928 -4.385 -16.896 1.000 28.447 95 ILE A CA 1
ATOM 601 C C . ILE A 1 88 ? -40.231 -4.786 -18.205 1.000 28.116 95 ILE A C 1
ATOM 602 O O . ILE A 1 88 ? -39.510 -5.794 -18.257 1.000 28.241 95 ILE A O 1
ATOM 607 N N . ASN A 1 89 ? -40.444 -4.009 -19.282 1.000 28.475 96 ASN A N 1
ATOM 608 C CA . ASN A 1 89 ? -39.839 -4.328 -20.571 1.000 27.640 96 ASN A CA 1
ATOM 609 C C . ASN A 1 89 ? -38.319 -4.280 -20.445 1.000 27.307 96 ASN A C 1
ATOM 610 O O . ASN A 1 89 ? -37.632 -5.207 -20.861 1.000 28.181 96 ASN A O 1
ATOM 615 N N . ASN A 1 90 ? -37.780 -3.203 -19.844 1.000 29.961 97 ASN A N 1
ATOM 616 C CA . ASN A 1 90 ? -36.338 -3.060 -19.803 1.000 26.187 97 ASN A CA 1
ATOM 617 C C . ASN A 1 90 ? -35.736 -4.136 -18.895 1.000 26.720 97 ASN A C 1
ATOM 618 O O . ASN A 1 90 ? -34.619 -4.609 -19.142 1.000 27.417 97 ASN A O 1
ATOM 623 N N . MET A 1 91 ? -36.483 -4.486 -17.833 1.000 27.580 98 MET A N 1
ATOM 624 C CA . MET A 1 91 ? -36.061 -5.492 -16.875 1.000 27.850 98 MET A CA 1
ATOM 625 C C . MET A 1 91 ? -35.922 -6.851 -17.563 1.000 25.258 98 MET A C 1
ATOM 626 O O . MET A 1 91 ? -34.882 -7.505 -17.461 1.000 26.846 98 MET A O 1
ATOM 631 N N . ILE A 1 92 ? -36.960 -7.285 -18.280 1.000 25.147 99 ILE A N 1
ATOM 632 C CA . ILE A 1 92 ? -36.873 -8.534 -19.020 1.000 27.705 99 ILE A CA 1
ATOM 633 C C . ILE A 1 92 ? -35.740 -8.464 -20.052 1.000 32.428 99 ILE A C 1
ATOM 634 O O . ILE A 1 92 ? -34.991 -9.430 -20.207 1.000 27.996 99 ILE A O 1
ATOM 639 N N . ASP A 1 93 ? -35.604 -7.326 -20.758 1.000 30.898 100 ASP A N 1
ATOM 640 C CA . ASP A 1 93 ? -34.572 -7.193 -21.780 1.000 31.600 100 ASP A CA 1
ATOM 641 C C . ASP A 1 93 ? -33.174 -7.413 -21.177 1.000 28.188 100 ASP A C 1
ATOM 642 O O . ASP A 1 93 ? -32.332 -8.177 -21.684 1.000 31.269 100 ASP A O 1
ATOM 647 N N . GLY A 1 94 ? -32.885 -6.701 -20.090 1.000 28.015 101 GLY A N 1
ATOM 648 C CA . GLY A 1 94 ? -31.574 -6.787 -19.470 1.000 26.763 101 GLY A CA 1
ATOM 649 C C . GLY A 1 94 ? -31.302 -8.152 -18.857 1.000 26.020 101 GLY A C 1
ATOM 650 O O . GLY A 1 94 ? -30.173 -8.638 -18.933 1.000 29.640 101 GLY A O 1
ATOM 651 N N . ALA A 1 95 ? -32.323 -8.782 -18.267 1.000 25.014 102 ALA A N 1
ATOM 652 C CA . ALA A 1 95 ? -32.178 -10.149 -17.764 1.000 27.953 102 ALA A CA 1
ATOM 653 C C . ALA A 1 95 ? -31.760 -11.111 -18.879 1.000 26.505 102 ALA A C 1
ATOM 654 O O . ALA A 1 95 ? -30.789 -11.869 -18.760 1.000 26.039 102 ALA A O 1
ATOM 656 N N . ARG A 1 96 ? -32.455 -11.024 -20.022 1.000 28.939 103 ARG A N 1
ATOM 657 C CA . ARG A 1 96 ? -32.109 -11.839 -21.176 1.000 26.907 103 ARG A CA 1
ATOM 658 C C . ARG A 1 96 ? -30.688 -11.589 -21.636 1.000 27.023 103 ARG A C 1
ATOM 659 O O . ARG A 1 96 ? -29.945 -12.539 -21.856 1.000 29.254 103 ARG A O 1
ATOM 667 N N . LYS A 1 97 ? -30.309 -10.326 -21.767 1.000 28.649 104 LYS A N 1
ATOM 668 C CA . LYS A 1 97 ? -29.026 -9.975 -22.322 1.000 32.351 104 LYS A CA 1
ATOM 669 C C . LYS A 1 97 ? -27.908 -10.417 -21.376 1.000 34.951 104 LYS A C 1
ATOM 670 O O . LYS A 1 97 ? -26.777 -10.511 -21.809 1.000 31.465 104 LYS A O 1
ATOM 676 N N . ASN A 1 98 ? -28.192 -10.591 -20.073 1.000 29.389 105 ASN A N 1
ATOM 677 C CA . ASN A 1 98 ? -27.141 -10.896 -19.111 1.000 29.274 105 ASN A CA 1
ATOM 678 C C . ASN A 1 98 ? -27.290 -12.295 -18.511 1.000 26.551 105 ASN A C 1
ATOM 679 O O . ASN A 1 98 ? -26.578 -12.617 -17.559 1.000 28.674 105 ASN A O 1
ATOM 684 N N . GLY A 1 99 ? -28.213 -13.108 -19.030 1.000 26.304 106 GLY A N 1
ATOM 685 C CA . GLY A 1 99 ? -28.286 -14.522 -18.664 1.000 30.701 106 GLY A CA 1
ATOM 686 C C . GLY A 1 99 ? -28.999 -14.833 -17.344 1.000 31.916 106 GLY A C 1
ATOM 687 O O . GLY A 1 99 ? -28.686 -15.837 -16.709 1.000 29.678 106 GLY A O 1
ATOM 688 N N . PHE A 1 100 ? -29.998 -14.022 -16.970 1.000 27.183 107 PHE A N 1
ATOM 689 C CA . PHE A 1 100 ? -30.715 -14.175 -15.720 1.000 28.331 107 PHE A CA 1
ATOM 690 C C . PHE A 1 100 ? -32.187 -14.481 -15.970 1.000 29.879 107 PHE A C 1
ATOM 691 O O . PHE A 1 100 ? -32.769 -13.983 -16.925 1.000 26.803 107 PHE A O 1
ATOM 699 N N . LYS A 1 101 ? -32.764 -15.331 -15.104 1.000 25.665 108 LYS A N 1
ATOM 700 C CA . LYS A 1 101 ? -34.204 -15.383 -14.925 1.000 28.136 108 LYS A CA 1
ATOM 701 C C . LYS A 1 101 ? -34.632 -14.337 -13.917 1.000 25.081 108 LYS A C 1
ATOM 702 O O . LYS A 1 101 ? -33.808 -13.793 -13.201 1.000 22.863 108 LYS A O 1
ATOM 708 N N . LEU A 1 102 ? -35.937 -14.048 -13.879 1.000 25.033 109 LEU A N 1
ATOM 709 C CA . LEU A 1 102 ? -36.504 -13.043 -13.002 1.000 25.009 109 LEU A CA 1
ATOM 710 C C . LEU A 1 102 ? -37.607 -13.690 -12.163 1.000 24.608 109 LEU A C 1
ATOM 711 O O . LEU A 1 102 ? -38.417 -14.446 -12.684 1.000 26.379 109 LEU A O 1
ATOM 716 N N . SER A 1 103 ? -37.644 -13.338 -10.879 1.000 26.595 110 SER A N 1
ATOM 717 C CA . SER A 1 103 ? -38.865 -13.413 -10.085 1.000 28.309 110 SER A CA 1
ATOM 718 C C . SER A 1 103 ? -39.331 -11.983 -9.846 1.000 26.477 110 SER A C 1
ATOM 719 O O . SER A 1 103 ? -38.590 -11.136 -9.330 1.000 25.531 110 SER A O 1
ATOM 722 N N . ILE A 1 104 ? -40.575 -11.708 -10.211 1.000 25.813 111 ILE A N 1
ATOM 723 C CA . ILE A 1 104 ? -41.134 -10.374 -10.121 1.000 24.854 111 ILE A CA 1
ATOM 724 C C . ILE A 1 104 ? -41.829 -10.206 -8.773 1.000 24.275 111 ILE A C 1
ATOM 725 O O . ILE A 1 104 ? -42.713 -10.959 -8.427 1.000 28.283 111 ILE A O 1
ATOM 730 N N . LEU A 1 105 ? -41.434 -9.153 -8.055 1.000 24.785 112 LEU A N 1
ATOM 731 C CA . LEU A 1 105 ? -42.031 -8.706 -6.816 1.000 23.626 112 LEU A CA 1
ATOM 732 C C . LEU A 1 105 ? -43.024 -7.603 -7.188 1.000 24.122 112 LEU A C 1
ATOM 733 O O . LEU A 1 105 ? -42.650 -6.576 -7.790 1.000 26.634 112 LEU A O 1
ATOM 738 N N . TRP A 1 106 ? -44.265 -7.798 -6.745 1.000 22.454 113 TRP A N 1
ATOM 739 C CA . TRP A 1 106 ? -45.324 -6.827 -6.955 1.000 23.195 113 TRP A CA 1
ATOM 740 C C . TRP A 1 106 ? -45.532 -5.991 -5.708 1.000 24.525 113 TRP A C 1
ATOM 741 O O . TRP A 1 106 ? -46.098 -6.430 -4.704 1.000 23.616 113 TRP A O 1
ATOM 752 N N . PHE A 1 107 ? -44.999 -4.772 -5.759 1.000 25.199 114 PHE A N 1
ATOM 753 C CA . PHE A 1 107 ? -45.153 -3.877 -4.642 1.000 21.399 114 PHE A CA 1
ATOM 754 C C . PHE A 1 107 ? -46.404 -3.063 -4.954 1.000 22.617 114 PHE A C 1
ATOM 755 O O . PHE A 1 107 ? -46.329 -2.020 -5.620 1.000 24.149 114 PHE A O 1
ATOM 763 N N . GLY A 1 108 ? -47.540 -3.607 -4.517 1.000 25.343 115 GLY A N 1
ATOM 764 C CA . GLY A 1 108 ? -48.843 -2.993 -4.724 1.000 24.360 115 GLY A CA 1
ATOM 765 C C . GLY A 1 108 ? -49.432 -2.383 -3.460 1.000 22.858 115 GLY A C 1
ATOM 766 O O . GLY A 1 108 ? -48.920 -1.389 -2.943 1.000 26.890 115 GLY A O 1
ATOM 767 N N . SER A 1 109 ? -50.562 -2.948 -3.015 1.000 24.480 116 SER A N 1
ATOM 768 C CA . SER A 1 109 ? -51.259 -2.526 -1.820 1.000 26.253 116 SER A CA 1
ATOM 769 C C . SER A 1 109 ? -50.308 -2.383 -0.622 1.000 26.529 116 SER A C 1
ATOM 770 O O . SER A 1 109 ? -50.366 -1.364 0.072 1.000 26.262 116 SER A O 1
ATOM 773 N N . TRP A 1 110 ? -49.419 -3.373 -0.389 1.000 26.080 117 TRP A N 1
ATOM 774 C CA . TRP A 1 110 ? -48.610 -3.396 0.827 1.000 25.427 117 TRP A CA 1
ATOM 775 C C . TRP A 1 110 ? -47.175 -3.840 0.542 1.000 23.577 117 TRP A C 1
ATOM 776 O O . TRP A 1 110 ? -46.925 -4.739 -0.255 1.000 23.554 117 TRP A O 1
ATOM 787 N N . LYS A 1 111 ? -46.254 -3.145 1.198 1.000 25.191 118 LYS A N 1
ATOM 788 C CA . LYS A 1 111 ? -44.843 -3.476 1.228 1.000 25.164 118 LYS A CA 1
ATOM 789 C C . LYS A 1 111 ? -44.373 -3.123 2.636 1.000 23.111 118 LYS A C 1
ATOM 790 O O . LYS A 1 111 ? -44.429 -1.956 3.024 1.000 25.845 118 LYS A O 1
ATOM 796 N N . ASN A 1 112 ? -43.848 -4.135 3.345 1.000 23.284 119 ASN A N 1
ATOM 797 C CA . ASN A 1 112 ? -43.464 -4.039 4.751 1.000 21.123 119 ASN A CA 1
ATOM 798 C C . ASN A 1 112 ? -44.637 -3.469 5.533 1.000 22.123 119 ASN A C 1
ATOM 799 O O . ASN A 1 112 ? -44.488 -2.496 6.307 1.000 23.155 119 ASN A O 1
ATOM 804 N N . GLY A 1 113 ? -45.817 -4.054 5.294 1.000 22.921 120 GLY A N 1
ATOM 805 C CA . GLY A 1 113 ? -47.020 -3.660 6.012 1.000 23.533 120 GLY A CA 1
ATOM 806 C C . GLY A 1 113 ? -47.731 -2.429 5.441 1.000 28.848 120 GLY A C 1
ATOM 807 O O . GLY A 1 113 ? -48.951 -2.300 5.586 1.000 26.377 120 GLY A O 1
ATOM 808 N N . GLU A 1 114 ? -46.996 -1.495 4.802 1.000 25.488 121 GLU A N 1
ATOM 809 C CA . GLU A 1 114 ? -47.549 -0.182 4.529 1.000 25.980 121 GLU A CA 1
ATOM 810 C C . GLU A 1 114 ? -47.953 -0.086 3.047 1.000 24.359 121 GLU A C 1
ATOM 811 O O . GLU A 1 114 ? -47.633 -0.981 2.257 1.000 25.620 121 GLU A O 1
ATOM 817 N N . SER A 1 115 ? -48.586 1.039 2.676 1.000 26.158 122 SER A N 1
ATOM 818 C CA . SER A 1 115 ? -49.072 1.283 1.329 1.000 25.844 122 SER A CA 1
ATOM 819 C C . SER A 1 115 ? -48.299 2.400 0.607 1.000 28.068 122 SER A C 1
ATOM 820 O O . SER A 1 115 ? -48.881 3.145 -0.201 1.000 25.883 122 SER A O 1
ATOM 823 N N . SER A 1 116 ? -46.980 2.460 0.797 1.000 23.691 123 SER A N 1
ATOM 824 C CA . SER A 1 116 ? -46.192 3.571 0.256 1.000 24.396 123 SER A CA 1
ATOM 825 C C . SER A 1 116 ? -46.004 3.446 -1.272 1.000 21.651 123 SER A C 1
ATOM 826 O O . SER A 1 116 ? -45.700 4.422 -1.962 1.000 24.719 123 SER A O 1
ATOM 829 N N . TYR A 1 117 ? -46.218 2.254 -1.827 1.000 23.623 124 TYR A N 1
ATOM 830 C CA . TYR A 1 117 ? -46.082 2.058 -3.262 1.000 24.797 124 TYR A CA 1
ATOM 831 C C . TYR A 1 117 ? -47.418 2.094 -4.014 1.000 25.027 124 TYR A C 1
ATOM 832 O O . TYR A 1 117 ? -47.479 1.862 -5.230 1.000 23.379 124 TYR A O 1
ATOM 841 N N . ALA A 1 118 ? -48.512 2.338 -3.307 1.000 27.068 125 ALA A N 1
ATOM 842 C CA . ALA A 1 118 ? -49.778 2.513 -3.992 1.000 27.305 125 ALA A CA 1
ATOM 843 C C . ALA A 1 118 ? -49.725 3.783 -4.841 1.000 28.314 125 ALA A C 1
ATOM 844 O O . ALA A 1 118 ? -49.060 4.758 -4.478 1.000 28.629 125 ALA A O 1
ATOM 846 N N . PRO A 1 119 ? -50.455 3.832 -5.978 1.000 30.373 126 PRO A N 1
ATOM 847 C CA . PRO A 1 119 ? -50.508 5.049 -6.801 1.000 30.638 126 PRO A CA 1
ATOM 848 C C . PRO A 1 119 ? -50.992 6.303 -6.083 1.000 31.129 126 PRO A C 1
ATOM 849 O O . PRO A 1 119 ? -51.771 6.237 -5.141 1.000 31.380 126 PRO A O 1
ATOM 853 N N . THR A 1 120 ? -50.538 7.472 -6.566 1.000 31.760 127 THR A N 1
ATOM 854 C CA . THR A 1 120 ? -50.956 8.741 -6.004 1.000 30.419 127 THR A CA 1
ATOM 855 C C . THR A 1 120 ? -52.485 8.802 -5.969 1.000 32.954 127 THR A C 1
ATOM 856 O O . THR A 1 120 ? -53.031 9.286 -4.982 1.000 31.380 127 THR A O 1
ATOM 860 N N . TRP A 1 121 ? -53.144 8.255 -7.003 1.000 34.045 128 TRP A N 1
ATOM 861 C CA . TRP A 1 121 ? -54.602 8.334 -7.116 1.000 33.537 128 TRP A CA 1
ATOM 862 C C . TRP A 1 121 ? -55.300 7.371 -6.157 1.000 36.999 128 TRP A C 1
ATOM 863 O O . TRP A 1 121 ? -56.487 7.534 -5.895 1.000 32.078 128 TRP A O 1
ATOM 874 N N . VAL A 1 122 ? -54.595 6.346 -5.643 1.000 31.510 129 VAL A N 1
ATOM 875 C CA . VAL A 1 122 ? -55.147 5.514 -4.584 1.000 32.546 129 VAL A CA 1
ATOM 876 C C . VAL A 1 122 ? -54.917 6.190 -3.229 1.000 32.077 129 VAL A C 1
ATOM 877 O O . VAL A 1 122 ? -55.814 6.336 -2.404 1.000 29.240 129 VAL A O 1
ATOM 881 N N . LYS A 1 123 ? -53.691 6.626 -2.979 1.000 30.674 130 LYS A N 1
ATOM 882 C CA . LYS A 1 123 ? -53.394 7.265 -1.721 1.000 31.453 130 LYS A CA 1
ATOM 883 C C . LYS A 1 123 ? -54.366 8.423 -1.446 1.000 35.845 130 LYS A C 1
ATOM 884 O O . LYS A 1 123 ? -54.743 8.654 -0.299 1.000 32.370 130 LYS A O 1
ATOM 890 N N . GLU A 1 124 ? -54.711 9.196 -2.477 1.000 37.574 131 GLU A N 1
ATOM 891 C CA . GLU A 1 124 ? -55.355 10.482 -2.238 1.000 42.083 131 GLU A CA 1
ATOM 892 C C . GLU A 1 124 ? -56.863 10.324 -2.085 1.000 40.707 131 GLU A C 1
ATOM 893 O O . GLU A 1 124 ? -57.522 11.272 -1.671 1.000 38.735 131 GLU A O 1
ATOM 899 N N . ASP A 1 125 ? -57.390 9.135 -2.392 1.000 34.456 132 ASP A N 1
ATOM 900 C CA . ASP A 1 125 ? -58.799 8.839 -2.207 1.000 33.401 132 ASP A CA 1
ATOM 901 C C . ASP A 1 125 ? -59.011 7.890 -1.018 1.000 35.446 132 ASP A C 1
ATOM 902 O O . ASP A 1 125 ? -59.253 6.689 -1.188 1.000 33.383 132 ASP A O 1
ATOM 907 N N . THR A 1 126 ? -58.974 8.447 0.199 1.000 31.961 133 THR A N 1
ATOM 908 C CA . THR A 1 126 ? -59.146 7.644 1.403 1.000 36.998 133 THR A CA 1
ATOM 909 C C . THR A 1 126 ? -60.613 7.279 1.635 1.000 41.477 133 THR A C 1
ATOM 910 O O . THR A 1 126 ? -60.893 6.460 2.500 1.000 38.308 133 THR A O 1
ATOM 914 N N . LYS A 1 127 ? -61.543 7.841 0.857 1.000 38.331 134 LYS A N 1
ATOM 915 C CA . LYS A 1 127 ? -62.923 7.379 0.911 1.000 43.499 134 LYS A CA 1
ATOM 916 C C . LYS A 1 127 ? -63.079 6.084 0.131 1.000 38.965 134 LYS A C 1
ATOM 917 O O . LYS A 1 127 ? -63.668 5.130 0.631 1.000 41.972 134 LYS A O 1
ATOM 923 N N . ARG A 1 128 ? -62.590 6.079 -1.112 1.000 34.614 135 ARG A N 1
ATOM 924 C CA . ARG A 1 128 ? -62.713 4.912 -1.965 1.000 34.764 135 ARG A CA 1
ATOM 925 C C . ARG A 1 128 ? -61.783 3.812 -1.440 1.000 36.126 135 ARG A C 1
ATOM 926 O O . ARG A 1 128 ? -62.155 2.653 -1.401 1.000 31.517 135 ARG A O 1
ATOM 934 N N . PHE A 1 129 ? -60.545 4.183 -1.096 1.000 34.772 136 PHE A N 1
ATOM 935 C CA . PHE A 1 129 ? -59.582 3.217 -0.580 1.000 33.758 136 PHE A CA 1
ATOM 936 C C . PHE A 1 129 ? -59.305 3.510 0.894 1.000 33.237 136 PHE A C 1
ATOM 937 O O . PHE A 1 129 ? -58.354 4.225 1.230 1.000 32.716 136 PHE A O 1
ATOM 945 N N . PHE A 1 130 ? -60.157 2.994 1.795 1.000 31.637 137 PHE A N 1
ATOM 946 C CA . PHE A 1 130 ? -60.052 3.386 3.196 1.000 31.761 137 PHE A CA 1
ATOM 947 C C . PHE A 1 130 ? -58.841 2.730 3.859 1.000 30.715 137 PHE A C 1
ATOM 948 O O . PHE A 1 130 ? -58.377 1.650 3.494 1.000 33.183 137 PHE A O 1
ATOM 956 N N . ARG A 1 131 ? -58.326 3.450 4.843 1.000 33.787 138 ARG A N 1
ATOM 957 C CA . ARG A 1 131 ? -57.135 3.078 5.573 1.000 31.710 138 ARG A CA 1
ATOM 958 C C . ARG A 1 131 ? -57.457 2.244 6.819 1.000 33.987 138 ARG A C 1
ATOM 959 O O . ARG A 1 131 ? -58.547 2.262 7.398 1.000 28.990 138 ARG A O 1
ATOM 967 N N . VAL A 1 132 ? -56.428 1.536 7.265 1.000 29.451 139 VAL A N 1
ATOM 968 C CA . VAL A 1 132 ? -56.362 1.013 8.607 1.000 29.242 139 VAL A CA 1
ATOM 969 C C . VAL A 1 132 ? -56.467 2.168 9.594 1.000 33.308 139 VAL A C 1
ATOM 970 O O . VAL A 1 132 ? -55.797 3.207 9.434 1.000 33.144 139 VAL A O 1
ATOM 974 N N . LYS A 1 133 ? -57.245 1.929 10.660 1.000 36.623 140 LYS A N 1
ATOM 975 C CA . LYS A 1 133 ? -57.233 2.792 11.840 1.000 38.109 140 LYS A CA 1
ATOM 976 C C . LYS A 1 133 ? -56.573 2.111 13.033 1.000 33.008 140 LYS A C 1
ATOM 977 O O . LYS A 1 133 ? -56.758 0.912 13.284 1.000 35.795 140 LYS A O 1
ATOM 983 N N . SER A 1 134 ? -55.822 2.924 13.783 1.000 32.945 141 SER A N 1
ATOM 984 C CA . SER A 1 134 ? -55.209 2.536 15.046 1.000 35.904 141 SER A CA 1
ATOM 985 C C . SER A 1 134 ? -56.279 2.499 16.134 1.000 39.134 141 SER A C 1
ATOM 986 O O . SER A 1 134 ? -57.391 2.971 15.929 1.000 39.048 141 SER A O 1
ATOM 989 N N . VAL A 1 135 ? -55.904 1.957 17.292 1.000 46.745 142 VAL A N 1
ATOM 990 C CA . VAL A 1 135 ? -56.795 1.877 18.442 1.000 46.927 142 VAL A CA 1
ATOM 991 C C . VAL A 1 135 ? -57.155 3.282 18.925 1.000 51.399 142 VAL A C 1
ATOM 992 O O . VAL A 1 135 ? -58.258 3.492 19.435 1.000 47.179 142 VAL A O 1
ATOM 996 N N . GLU A 1 136 ? -56.222 4.230 18.742 1.000 47.844 143 GLU A N 1
ATOM 997 C CA . GLU A 1 136 ? -56.460 5.642 18.991 1.000 59.736 143 GLU A CA 1
ATOM 998 C C . GLU A 1 136 ? -57.356 6.272 17.919 1.000 54.344 143 GLU A C 1
ATOM 999 O O . GLU A 1 136 ? -57.673 7.448 18.025 1.000 51.747 143 GLU A O 1
ATOM 1005 N N . GLY A 1 137 ? -57.732 5.531 16.876 1.000 52.249 144 GLY A N 1
ATOM 1006 C CA . GLY A 1 137 ? -58.677 6.063 15.872 1.000 47.160 144 GLY A CA 1
ATOM 1007 C C . GLY A 1 137 ? -58.011 6.795 14.722 1.000 49.224 144 GLY A C 1
ATOM 1008 O O . GLY A 1 137 ? -58.733 7.360 13.890 1.000 49.046 144 GLY A O 1
ATOM 1009 N N . LYS A 1 138 ? -56.685 6.751 14.650 1.000 49.755 145 LYS A N 1
ATOM 1010 C CA . LYS A 1 138 ? -55.940 7.454 13.580 1.000 51.767 145 LYS A CA 1
ATOM 1011 C C . LYS A 1 138 ? -55.828 6.609 12.304 1.000 48.126 145 LYS A C 1
ATOM 1012 O O . LYS A 1 138 ? -55.500 5.419 12.399 1.000 39.985 145 LYS A O 1
ATOM 1018 N N . GLU A 1 139 ? -56.083 7.227 11.155 1.000 44.424 146 GLU A N 1
ATOM 1019 C CA . GLU A 1 139 ? -55.887 6.534 9.867 1.000 41.475 146 GLU A CA 1
ATOM 1020 C C . GLU A 1 139 ? -54.385 6.542 9.562 1.000 38.596 146 GLU A C 1
ATOM 1021 O O . GLU A 1 139 ? -53.767 7.612 9.667 1.000 37.290 146 GLU A O 1
ATOM 1027 N N . ILE A 1 140 ? -53.831 5.391 9.205 1.000 32.899 147 ILE A N 1
ATOM 1028 C CA . ILE A 1 140 ? -52.396 5.305 8.970 1.000 31.613 147 ILE A CA 1
ATOM 1029 C C . ILE A 1 140 ? -52.140 5.194 7.460 1.000 28.932 147 ILE A C 1
ATOM 1030 O O . ILE A 1 140 ? -53.069 5.069 6.702 1.000 27.797 147 ILE A O 1
ATOM 1035 N N . GLU A 1 141 ? -50.856 5.114 7.057 1.000 28.863 148 GLU A N 1
ATOM 1036 C CA . GLU A 1 141 ? -50.416 5.037 5.672 1.000 27.263 148 GLU A CA 1
ATOM 1037 C C . GLU A 1 141 ? -50.410 3.577 5.224 1.000 29.382 148 GLU A C 1
ATOM 1038 O O . GLU A 1 141 ? -49.415 3.088 4.663 1.000 31.098 148 GLU A O 1
ATOM 1044 N N . THR A 1 142 ? -51.542 2.901 5.499 1.000 28.492 149 THR A N 1
ATOM 1045 C CA . THR A 1 142 ? -51.807 1.526 5.140 1.000 25.913 149 THR A CA 1
ATOM 1046 C C . THR A 1 142 ? -53.279 1.400 4.729 1.000 27.352 149 THR A C 1
ATOM 1047 O O . THR A 1 142 ? -54.153 1.735 5.521 1.000 30.331 149 THR A O 1
ATOM 1051 N N . ILE A 1 143 ? -53.510 0.906 3.493 1.000 26.423 150 ILE A N 1
ATOM 1052 C CA . ILE A 1 143 ? -54.808 0.516 2.959 1.000 29.787 150 ILE A CA 1
ATOM 1053 C C . ILE A 1 143 ? -55.339 -0.684 3.739 1.000 31.068 150 ILE A C 1
ATOM 1054 O O . ILE A 1 143 ? -54.664 -1.705 3.863 1.000 26.637 150 ILE A O 1
ATOM 1059 N N . SER A 1 144 ? -56.608 -0.612 4.169 1.000 32.613 151 SER A N 1
ATOM 1060 C CA . SER A 1 144 ? -57.171 -1.654 5.010 1.000 30.633 151 SER A CA 1
ATOM 1061 C C . SER A 1 144 ? -57.407 -2.912 4.187 1.000 29.619 151 SER A C 1
ATOM 1062 O O . SER A 1 144 ? -57.874 -2.813 3.055 1.000 31.507 151 SER A O 1
ATOM 1065 N N . PRO A 1 145 ? -57.091 -4.139 4.677 1.000 29.433 152 PRO A N 1
ATOM 1066 C CA . PRO A 1 145 ? -57.381 -5.348 3.916 1.000 27.781 152 PRO A CA 1
ATOM 1067 C C . PRO A 1 145 ? -58.866 -5.670 3.860 1.000 29.073 152 PRO A C 1
ATOM 1068 O O . PRO A 1 145 ? -59.242 -6.643 3.209 1.000 29.483 152 PRO A O 1
ATOM 1072 N N . PHE A 1 146 ? -59.694 -4.877 4.552 1.000 29.332 153 PHE A N 1
ATOM 1073 C CA . PHE A 1 146 ? -61.139 -5.042 4.464 1.000 31.415 153 PHE A CA 1
ATOM 1074 C C . PHE A 1 146 ? -61.690 -4.149 3.333 1.000 38.479 153 PHE A C 1
ATOM 1075 O O . PHE A 1 146 ? -62.884 -4.163 3.091 1.000 34.101 153 PHE A O 1
ATOM 1083 N N . CYS A 1 147 ? -60.844 -3.402 2.587 1.000 32.494 154 CYS A N 1
ATOM 1084 C CA . CYS A 1 147 ? -61.322 -2.529 1.509 1.000 32.454 154 CYS A CA 1
ATOM 1085 C C . CYS A 1 147 ? -61.433 -3.252 0.166 1.000 33.725 154 CYS A C 1
ATOM 1086 O O . CYS A 1 147 ? -60.443 -3.505 -0.518 1.000 29.483 154 CYS A O 1
ATOM 1089 N N . GLU A 1 148 ? -62.665 -3.614 -0.230 1.000 32.693 155 GLU A N 1
ATOM 1090 C CA . GLU A 1 148 ? -62.880 -4.363 -1.459 1.000 35.373 155 GLU A CA 1
ATOM 1091 C C . GLU A 1 148 ? -62.467 -3.566 -2.699 1.000 33.721 155 GLU A C 1
ATOM 1092 O O . GLU A 1 148 ? -61.957 -4.148 -3.665 1.000 31.112 155 GLU A O 1
ATOM 1098 N N . ASN A 1 149 ? -62.672 -2.235 -2.682 1.000 33.242 156 ASN A N 1
ATOM 1099 C CA . ASN A 1 149 ? -62.278 -1.413 -3.810 1.000 30.868 156 ASN A CA 1
ATOM 1100 C C . ASN A 1 149 ? -60.776 -1.575 -4.067 1.000 30.643 156 ASN A C 1
ATOM 1101 O O . ASN A 1 149 ? -60.381 -1.641 -5.222 1.000 29.801 156 ASN A O 1
ATOM 1106 N N . ALA A 1 150 ? -59.961 -1.564 -2.990 1.000 30.488 157 ALA A N 1
ATOM 1107 C CA . ALA A 1 150 ? -58.510 -1.667 -3.082 1.000 29.028 157 ALA A CA 1
ATOM 1108 C C . ALA A 1 150 ? -58.112 -3.043 -3.606 1.000 28.485 157 ALA A C 1
ATOM 1109 O O . ALA A 1 150 ? -57.258 -3.164 -4.496 1.000 29.744 157 ALA A O 1
ATOM 1111 N N . MET A 1 151 ? -58.792 -4.082 -3.096 1.000 26.497 158 MET A N 1
ATOM 1112 C CA . MET A 1 151 ? -58.572 -5.426 -3.581 1.000 25.404 158 MET A CA 1
ATOM 1113 C C . MET A 1 151 ? -58.747 -5.461 -5.093 1.000 27.060 158 MET A C 1
ATOM 1114 O O . MET A 1 151 ? -57.916 -6.025 -5.779 1.000 26.989 158 MET A O 1
ATOM 1119 N N . LYS A 1 152 ? -59.845 -4.873 -5.625 1.000 25.827 159 LYS A N 1
ATOM 1120 C CA . LYS A 1 152 ? -60.151 -4.975 -7.044 1.000 28.015 159 LYS A CA 1
ATOM 1121 C C . LYS A 1 152 ? -59.169 -4.189 -7.912 1.000 26.925 159 LYS A C 1
ATOM 1122 O O . LYS A 1 152 ? -58.820 -4.603 -9.018 1.000 32.463 159 LYS A O 1
ATOM 1128 N N . ALA A 1 153 ? -58.768 -3.020 -7.420 1.000 27.129 160 ALA A N 1
ATOM 1129 C CA . ALA A 1 153 ? -57.871 -2.175 -8.177 1.000 27.124 160 ALA A CA 1
ATOM 1130 C C . ALA A 1 153 ? -56.488 -2.829 -8.282 1.000 27.466 160 ALA A C 1
ATOM 1131 O O . ALA A 1 153 ? -55.912 -2.886 -9.363 1.000 32.116 160 ALA A O 1
ATOM 1133 N N . ASP A 1 154 ? -56.001 -3.365 -7.164 1.000 25.346 161 ASP A N 1
ATOM 1134 C CA . ASP A 1 154 ? -54.710 -4.064 -7.117 1.000 24.188 161 ASP A CA 1
ATOM 1135 C C . ASP A 1 154 ? -54.779 -5.264 -8.047 1.000 26.495 161 ASP A C 1
ATOM 1136 O O . ASP A 1 154 ? -53.979 -5.390 -8.973 1.000 28.255 161 ASP A O 1
ATOM 1141 N N . ALA A 1 155 ? -55.790 -6.112 -7.829 1.000 26.685 162 ALA A N 1
ATOM 1142 C CA . ALA A 1 155 ? -56.007 -7.274 -8.689 1.000 27.330 162 ALA A CA 1
ATOM 1143 C C . ALA A 1 155 ? -56.021 -6.940 -10.191 1.000 29.437 162 ALA A C 1
ATOM 1144 O O . ALA A 1 155 ? -55.419 -7.665 -10.988 1.000 29.952 162 ALA A O 1
ATOM 1146 N N . LYS A 1 156 ? -56.699 -5.853 -10.589 1.000 32.465 163 LYS A N 1
ATOM 1147 C CA . LYS A 1 156 ? -56.763 -5.484 -12.006 1.000 31.438 163 LYS A CA 1
ATOM 1148 C C . LYS A 1 156 ? -55.378 -5.081 -12.534 1.000 29.503 163 LYS A C 1
ATOM 1149 O O . LYS A 1 156 ? -55.008 -5.470 -13.645 1.000 29.907 163 LYS A O 1
ATOM 1155 N N . ALA A 1 157 ? -54.635 -4.291 -11.746 1.000 29.158 164 ALA A N 1
ATOM 1156 C CA . ALA A 1 157 ? -53.291 -3.850 -12.107 1.000 30.605 164 ALA A CA 1
ATOM 1157 C C . ALA A 1 157 ? -52.361 -5.056 -12.235 1.000 26.194 164 ALA A C 1
ATOM 1158 O O . ALA A 1 157 ? -51.620 -5.176 -13.226 1.000 27.615 164 ALA A O 1
ATOM 1160 N N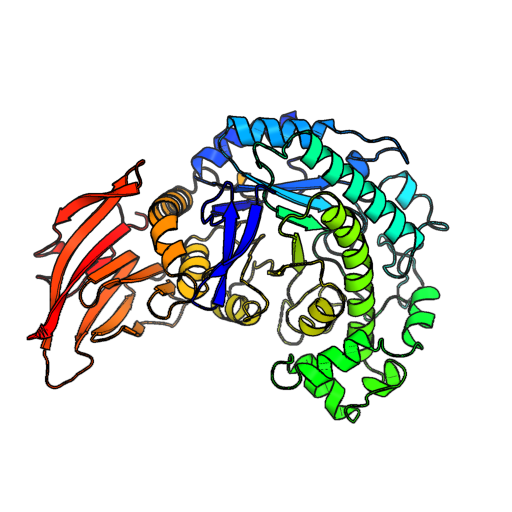 . PHE A 1 158 ? -52.447 -5.976 -11.263 1.000 28.324 165 PHE A N 1
ATOM 1161 C CA . PHE A 1 158 ? -51.554 -7.129 -11.198 1.000 29.275 165 PHE A CA 1
ATOM 1162 C C . PHE A 1 158 ? -51.828 -7.993 -12.419 1.000 26.210 165 PHE A C 1
ATOM 1163 O O . PHE A 1 158 ? -50.923 -8.492 -13.073 1.000 25.040 165 PHE A O 1
ATOM 1171 N N . LYS A 1 159 ? -53.106 -8.168 -12.738 1.000 29.879 166 LYS A N 1
ATOM 1172 C CA . LYS A 1 159 ? -53.462 -9.024 -13.855 1.000 32.355 166 LYS A CA 1
ATOM 1173 C C . LYS A 1 159 ? -52.936 -8.409 -15.157 1.000 27.533 166 LYS A C 1
ATOM 1174 O O . LYS A 1 159 ? -52.567 -9.130 -16.086 1.000 27.427 166 LYS A O 1
ATOM 1180 N N . THR A 1 160 ? -53.070 -7.071 -15.275 1.000 28.509 167 THR A N 1
ATOM 1181 C CA . THR A 1 160 ? -52.618 -6.364 -16.470 1.000 28.525 167 THR A CA 1
ATOM 1182 C C . THR A 1 160 ? -51.110 -6.600 -16.640 1.000 28.593 167 THR A C 1
ATOM 1183 O O . THR A 1 160 ? -50.595 -6.741 -17.763 1.000 25.709 167 THR A O 1
ATOM 1187 N N . LEU A 1 161 ? -50.379 -6.504 -15.515 1.000 28.582 168 LEU A N 1
ATOM 1188 C CA . LEU A 1 161 ? -48.943 -6.765 -15.516 1.000 26.497 168 LEU A CA 1
ATOM 1189 C C . LEU A 1 161 ? -48.701 -8.176 -16.033 1.000 25.422 168 LEU A C 1
ATOM 1190 O O . LEU A 1 161 ? -47.807 -8.395 -16.851 1.000 28.326 168 LEU A O 1
ATOM 1195 N N . VAL A 1 162 ? -49.432 -9.153 -15.508 1.000 27.090 169 VAL A N 1
ATOM 1196 C CA . VAL A 1 162 ? -49.090 -10.519 -15.872 1.000 27.380 169 VAL A CA 1
ATOM 1197 C C . VAL A 1 162 ? -49.479 -10.778 -17.333 1.000 29.616 169 VAL A C 1
ATOM 1198 O O . VAL A 1 162 ? -48.745 -11.435 -18.068 1.000 29.105 169 VAL A O 1
ATOM 1202 N N . GLU A 1 163 ? -50.647 -10.263 -17.745 1.000 33.605 170 GLU A N 1
ATOM 1203 C CA . GLU A 1 163 ? -51.070 -10.321 -19.147 1.000 33.593 170 GLU A CA 1
ATOM 1204 C C . GLU A 1 163 ? -49.950 -9.817 -20.047 1.000 30.280 170 GLU A C 1
ATOM 1205 O O . GLU A 1 163 ? -49.653 -10.407 -21.081 1.000 31.852 170 GLU A O 1
ATOM 1211 N N . HIS A 1 164 ? -49.320 -8.699 -19.660 1.000 31.378 171 HIS A N 1
ATOM 1212 C CA . HIS A 1 164 ? -48.242 -8.130 -20.453 1.000 27.856 171 HIS A CA 1
ATOM 1213 C C . HIS A 1 164 ? -47.073 -9.111 -20.501 1.000 27.875 171 HIS A C 1
ATOM 1214 O O . HIS A 1 164 ? -46.470 -9.331 -21.552 1.000 26.011 171 HIS A O 1
ATOM 1221 N N . ILE A 1 165 ? -46.739 -9.711 -19.353 1.000 27.942 172 ILE A N 1
ATOM 1222 C CA . ILE A 1 165 ? -45.594 -10.616 -19.280 1.000 27.483 172 ILE A CA 1
ATOM 1223 C C . ILE A 1 165 ? -45.817 -11.809 -20.216 1.000 26.883 172 ILE A C 1
ATOM 1224 O O . ILE A 1 165 ? -44.909 -12.238 -20.910 1.000 30.516 172 ILE A O 1
ATOM 1229 N N . LYS A 1 166 ? -47.037 -12.348 -20.235 1.000 28.188 173 LYS A N 1
ATOM 1230 C CA . LYS A 1 166 ? -47.392 -13.416 -21.166 1.000 32.080 173 LYS A CA 1
ATOM 1231 C C . LYS A 1 166 ? -47.162 -12.953 -22.613 1.000 28.363 173 LYS A C 1
ATOM 1232 O O . LYS A 1 166 ? -46.480 -13.609 -23.409 1.000 29.628 173 LYS A O 1
ATOM 1238 N N . LYS A 1 167 ? -47.640 -11.743 -22.903 1.000 32.817 174 LYS A N 1
ATOM 1239 C CA . LYS A 1 167 ? -47.567 -11.174 -24.237 1.000 38.561 174 LYS A CA 1
ATOM 1240 C C . LYS A 1 167 ? -46.121 -10.952 -24.693 1.000 38.710 174 LYS A C 1
ATOM 1241 O O . LYS A 1 167 ? -45.907 -10.963 -25.903 1.000 34.810 174 LYS A O 1
ATOM 1247 N N . VAL A 1 168 ? -45.137 -10.805 -23.774 1.000 32.531 175 VAL A N 1
ATOM 1248 C CA . VAL A 1 168 ? -43.760 -10.532 -24.187 1.000 28.620 175 VAL A CA 1
ATOM 1249 C C . VAL A 1 168 ? -42.787 -11.651 -23.803 1.000 28.125 175 VAL A C 1
ATOM 1250 O O . VAL A 1 168 ? -41.600 -11.557 -24.161 1.000 29.209 175 VAL A O 1
ATOM 1254 N N . ASP A 1 169 ? -43.255 -12.712 -23.135 1.000 28.457 176 ASP A N 1
ATOM 1255 C CA . ASP A 1 169 ? -42.335 -13.633 -22.464 1.000 30.832 176 ASP A CA 1
ATOM 1256 C C . ASP A 1 169 ? -42.847 -15.072 -22.384 1.000 31.524 176 ASP A C 1
ATOM 1257 O O . ASP A 1 169 ? -42.193 -15.941 -21.796 1.000 35.089 176 ASP A O 1
ATOM 1262 N N . GLN A 1 170 ? -44.008 -15.331 -22.961 1.000 31.401 177 GLN A N 1
ATOM 1263 C CA . GLN A 1 170 ? -44.620 -16.649 -22.877 1.000 34.398 177 GLN A CA 1
ATOM 1264 C C . GLN A 1 170 ? -43.738 -17.719 -23.519 1.000 34.109 177 GLN A C 1
ATOM 1265 O O . GLN A 1 170 ? -43.765 -18.872 -23.087 1.000 34.471 177 GLN A O 1
ATOM 1271 N N . ALA A 1 171 ? -42.937 -17.358 -24.542 1.000 32.075 178 ALA A N 1
ATOM 1272 C CA . ALA A 1 171 ? -42.050 -18.331 -25.161 1.000 31.098 178 ALA A CA 1
ATOM 1273 C C . ALA A 1 171 ? -40.728 -18.436 -24.414 1.000 32.035 178 ALA A C 1
ATOM 1274 O O . ALA A 1 171 ? -40.293 -19.541 -24.189 1.000 34.032 178 ALA A O 1
ATOM 1276 N N . THR A 1 172 ? -40.030 -17.321 -24.135 1.000 29.118 179 THR A N 1
ATOM 1277 C CA . THR A 1 172 ? -38.719 -17.383 -23.533 1.000 31.972 179 THR A CA 1
ATOM 1278 C C . THR A 1 172 ? -38.807 -17.852 -22.070 1.000 32.311 179 THR A C 1
ATOM 1279 O O . THR A 1 172 ? -37.956 -18.608 -21.597 1.000 29.733 179 THR A O 1
ATOM 1283 N N . GLY A 1 173 ? -39.800 -17.353 -21.323 1.000 29.549 180 GLY A N 1
ATOM 1284 C CA . GLY A 1 173 ? -39.938 -17.618 -19.888 1.000 31.210 180 GLY A CA 1
ATOM 1285 C C . GLY A 1 173 ? -38.776 -17.092 -19.050 1.000 30.245 180 GLY A C 1
ATOM 1286 O O . GLY A 1 173 ? -38.180 -17.828 -18.251 1.000 32.864 180 GLY A O 1
ATOM 1287 N N . THR A 1 174 ? -38.426 -15.821 -19.282 1.000 28.008 181 THR A N 1
ATOM 1288 C CA . THR A 1 174 ? -37.470 -15.094 -18.470 1.000 28.806 181 THR A CA 1
ATOM 1289 C C . THR A 1 174 ? -38.026 -14.970 -17.050 1.000 29.283 181 THR A C 1
ATOM 1290 O O . THR A 1 174 ? -37.280 -15.176 -16.088 1.000 25.308 181 THR A O 1
ATOM 1294 N N . VAL A 1 175 ? -39.326 -14.635 -16.932 1.000 27.759 182 VAL A N 1
ATOM 1295 C CA . VAL A 1 175 ? -40.039 -14.538 -15.664 1.000 27.417 182 VAL A CA 1
ATOM 1296 C C . VAL A 1 175 ? -40.509 -15.933 -15.230 1.000 32.378 182 VAL A C 1
ATOM 1297 O O . VAL A 1 175 ? -41.321 -16.563 -15.925 1.000 27.146 182 VAL A O 1
ATOM 1301 N N . ILE A 1 176 ? -40.005 -16.419 -14.067 1.000 29.914 183 ILE A N 1
ATOM 1302 C CA . ILE A 1 176 ? -40.264 -17.791 -13.617 1.000 24.939 183 ILE A CA 1
ATOM 1303 C C . ILE A 1 176 ? -41.055 -17.855 -12.306 1.000 23.464 183 ILE A C 1
ATOM 1304 O O . ILE A 1 176 ? -41.510 -18.934 -11.932 1.000 24.002 183 ILE A O 1
ATOM 1309 N N . ALA A 1 177 ? -41.332 -16.708 -11.657 1.000 23.666 184 ALA A N 1
ATOM 1310 C CA . ALA A 1 177 ? -42.180 -16.646 -10.485 1.000 23.761 184 ALA A CA 1
ATOM 1311 C C . ALA A 1 177 ? -42.615 -15.219 -10.176 1.000 26.326 184 ALA A C 1
ATOM 1312 O O . ALA A 1 177 ? -42.071 -14.223 -10.676 1.000 26.114 184 ALA A O 1
ATOM 1314 N N . LEU A 1 178 ? -43.606 -15.155 -9.283 1.000 24.652 185 LEU A N 1
ATOM 1315 C CA . LEU A 1 178 ? -44.284 -13.936 -8.904 1.000 26.366 185 LEU A CA 1
ATOM 1316 C C . LEU A 1 178 ? -44.432 -13.879 -7.391 1.000 24.315 185 LEU A C 1
ATOM 1317 O O . LEU A 1 178 ? -44.810 -14.846 -6.743 1.000 21.257 185 LEU A O 1
ATOM 1322 N N . GLN A 1 179 ? -44.176 -12.699 -6.848 1.000 20.291 186 GLN A N 1
ATOM 1323 C CA . GLN A 1 179 ? -44.423 -12.438 -5.444 1.000 21.695 186 GLN A CA 1
ATOM 1324 C C . GLN A 1 179 ? -45.437 -11.314 -5.319 1.000 20.265 186 GLN A C 1
ATOM 1325 O O . GLN A 1 179 ? -45.081 -10.111 -5.298 1.000 24.280 186 GLN A O 1
ATOM 1331 N N . PRO A 1 180 ? -46.736 -11.620 -5.126 1.000 22.533 187 PRO A N 1
ATOM 1332 C CA . PRO A 1 180 ? -47.723 -10.560 -4.891 1.000 22.585 187 PRO A CA 1
ATOM 1333 C C . PRO A 1 180 ? -47.609 -9.890 -3.523 1.000 23.247 187 PRO A C 1
ATOM 1334 O O . PRO A 1 180 ? -47.717 -10.528 -2.482 1.000 24.245 187 PRO A O 1
ATOM 1338 N N . GLU A 1 181 ? -47.435 -8.566 -3.514 1.000 26.210 188 GLU A N 1
ATOM 1339 C CA . GLU A 1 181 ? -47.235 -7.818 -2.280 1.000 21.940 188 GLU A CA 1
ATOM 1340 C C . GLU A 1 181 ? -45.886 -8.185 -1.653 1.000 22.393 188 GLU A C 1
ATOM 1341 O O . GLU A 1 181 ? -45.103 -8.998 -2.182 1.000 24.361 188 GLU A O 1
ATOM 1347 N N . ASN A 1 182 ? -45.621 -7.589 -0.499 1.000 24.458 189 ASN A N 1
ATOM 1348 C CA . ASN A 1 182 ? -44.321 -7.772 0.162 1.000 24.588 189 ASN A CA 1
ATOM 1349 C C . ASN A 1 182 ? -44.465 -7.543 1.667 1.000 21.594 189 ASN A C 1
ATOM 1350 O O . ASN A 1 182 ? -44.763 -6.438 2.125 1.000 21.898 189 ASN A O 1
ATOM 1355 N N . GLU A 1 183 ? -44.326 -8.652 2.420 1.000 21.973 190 GLU A N 1
ATOM 1356 C CA . GLU A 1 183 ? -44.375 -8.646 3.882 1.000 20.010 190 GLU A CA 1
ATOM 1357 C C . GLU A 1 183 ? -45.598 -7.905 4.391 1.000 18.668 190 G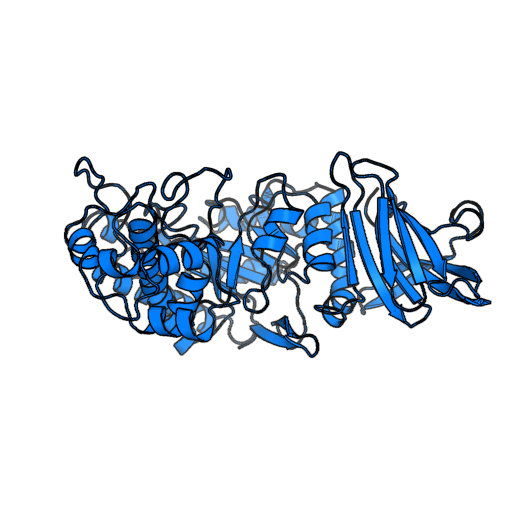LU A C 1
ATOM 1358 O O . GLU A 1 183 ? -45.491 -6.859 5.018 1.000 21.558 190 GLU A O 1
ATOM 1364 N N . VAL A 1 184 ? -46.784 -8.463 4.153 1.000 21.628 191 VAL A N 1
ATOM 1365 C CA . VAL A 1 184 ? -47.993 -7.736 4.522 1.000 22.688 191 VAL A CA 1
ATOM 1366 C C . VAL A 1 184 ? -48.267 -7.864 6.023 1.000 24.668 191 VAL A C 1
ATOM 1367 O O . VAL A 1 184 ? -47.768 -8.797 6.655 1.000 25.581 191 VAL A O 1
ATOM 1371 N N . GLY A 1 185 ? -49.199 -7.001 6.493 1.000 25.733 192 GLY A N 1
ATOM 1372 C CA . GLY A 1 185 ? -49.739 -7.005 7.844 1.000 24.342 192 GLY A CA 1
ATOM 1373 C C . GLY A 1 185 ? -49.730 -5.625 8.495 1.000 28.780 192 GLY A C 1
ATOM 1374 O O . GLY A 1 185 ? -49.235 -4.661 7.917 1.000 26.708 192 GLY A O 1
ATOM 1375 N N . ILE A 1 186 ? -50.282 -5.552 9.725 1.000 28.241 193 ILE A N 1
ATOM 1376 C CA . ILE A 1 186 ? -50.358 -4.328 10.514 1.000 27.461 193 ILE A CA 1
ATOM 1377 C C . ILE A 1 186 ? -49.556 -4.442 11.804 1.000 26.085 193 ILE A C 1
ATOM 1378 O O . ILE A 1 186 ? -49.489 -5.483 12.406 1.000 24.209 193 ILE A O 1
ATOM 1383 N N . PHE A 1 187 ? -48.933 -3.343 12.223 1.000 27.039 194 PHE A N 1
ATOM 1384 C CA . PHE A 1 187 ? -48.290 -3.237 13.516 1.000 26.515 194 PHE A CA 1
ATOM 1385 C C . PHE A 1 187 ? -49.316 -2.941 14.625 1.000 31.268 194 PHE A C 1
ATOM 1386 O O . PHE A 1 187 ? -49.134 -2.054 15.456 1.000 29.172 194 PHE A O 1
ATOM 1394 N N . GLN A 1 188 ? -50.351 -3.778 14.714 1.000 28.892 195 GLN A N 1
ATOM 1395 C CA . GLN A 1 188 ? -51.472 -3.531 15.599 1.000 28.221 195 GLN A CA 1
ATOM 1396 C C . GLN A 1 188 ? -52.106 -4.878 15.936 1.000 28.619 195 GLN A C 1
ATOM 1397 O O . GLN A 1 188 ? -51.898 -5.835 15.212 1.000 27.158 195 GLN A O 1
ATOM 1403 N N . GLY A 1 189 ? -52.866 -4.929 17.042 1.000 34.274 196 GLY A N 1
ATOM 1404 C CA . GLY A 1 189 ? -53.597 -6.132 17.430 1.000 32.295 196 GLY A CA 1
ATOM 1405 C C . GLY A 1 189 ? -54.696 -6.466 16.425 1.000 29.805 196 GLY A C 1
ATOM 1406 O O . GLY A 1 189 ? -55.057 -7.628 16.231 1.000 30.647 196 GLY A O 1
ATOM 1407 N N . MET A 1 190 ? -55.226 -5.423 15.793 1.000 30.764 197 MET A N 1
ATOM 1408 C CA . MET A 1 190 ? -56.236 -5.547 14.761 1.000 31.133 197 MET A CA 1
ATOM 1409 C C . MET A 1 190 ? -56.452 -4.159 14.156 1.000 29.022 197 MET A C 1
ATOM 1410 O O . MET A 1 190 ? -56.009 -3.159 14.716 1.000 31.903 197 MET A O 1
ATOM 1415 N N . ASP A 1 191 ? -57.046 -4.156 12.962 1.000 29.726 198 ASP A N 1
ATOM 1416 C CA . ASP A 1 191 ? -57.573 -2.974 12.308 1.000 31.096 198 ASP A CA 1
ATOM 1417 C C . ASP A 1 191 ? -58.859 -2.539 13.022 1.000 29.947 198 ASP A C 1
ATOM 1418 O O . ASP A 1 191 ? -59.702 -3.378 13.284 1.000 30.640 198 ASP A O 1
ATOM 1423 N N . TYR A 1 192 ? -58.890 -1.258 13.403 1.000 35.845 199 TYR A N 1
ATOM 1424 C CA . TYR A 1 192 ? -60.021 -0.585 14.037 1.000 39.158 199 TYR A CA 1
ATOM 1425 C C . TYR A 1 192 ? -60.907 0.167 13.046 1.000 36.260 199 TYR A C 1
ATOM 1426 O O . TYR A 1 192 ? -61.798 0.889 13.487 1.000 38.196 199 TYR A O 1
ATOM 1435 N N . SER A 1 193 ? -60.743 -0.078 11.738 1.000 33.853 200 SER A N 1
ATOM 1436 C CA . SER A 1 193 ? -61.693 0.430 10.753 1.000 37.437 200 SER A CA 1
ATOM 1437 C C . SER A 1 193 ? -63.066 -0.188 11.026 1.000 41.771 200 SER A C 1
ATOM 1438 O O . SER A 1 193 ? -63.150 -1.324 11.493 1.000 37.333 200 SER A O 1
ATOM 1441 N N . LYS A 1 194 ? -64.140 0.542 10.701 1.000 37.026 201 LYS A N 1
ATOM 1442 C CA . LYS A 1 194 ? -65.487 0.025 10.926 1.000 42.437 201 LYS A CA 1
ATOM 1443 C C . LYS A 1 194 ? -65.643 -1.322 10.214 1.000 34.609 201 LYS A C 1
ATOM 1444 O O . LYS A 1 194 ? -66.147 -2.307 10.775 1.000 34.047 201 LYS A O 1
ATOM 1450 N N . ALA A 1 195 ? -65.203 -1.401 8.953 1.000 30.772 202 ALA A N 1
ATOM 1451 C CA . ALA A 1 195 ? -65.267 -2.677 8.261 1.000 34.521 202 ALA A CA 1
ATOM 1452 C C . ALA A 1 195 ? -64.521 -3.773 9.047 1.000 37.377 202 ALA A C 1
ATOM 1453 O O . ALA A 1 195 ? -64.980 -4.911 9.101 1.000 36.021 202 ALA A O 1
ATOM 1455 N N . SER A 1 196 ? -63.352 -3.464 9.645 1.000 37.836 203 SER A N 1
ATOM 1456 C CA . SER A 1 196 ? -62.591 -4.483 10.364 1.000 38.594 203 SER A CA 1
ATOM 1457 C C . SER A 1 196 ? -63.395 -4.941 11.581 1.000 36.072 203 SER A C 1
ATOM 1458 O O . SER A 1 196 ? -63.561 -6.134 11.787 1.000 37.034 203 SER A O 1
ATOM 1461 N N . LEU A 1 197 ? -63.903 -3.972 12.356 1.000 39.042 204 LEU A N 1
ATOM 1462 C CA . LEU A 1 197 ? -64.694 -4.244 13.556 1.000 37.470 204 LEU A CA 1
ATOM 1463 C C . LEU A 1 197 ? -65.944 -5.076 13.234 1.000 35.471 204 LEU A C 1
ATOM 1464 O O . LEU A 1 197 ? -66.285 -5.961 14.008 1.000 39.286 204 LEU A O 1
ATOM 1469 N N . ALA A 1 198 ? -66.615 -4.817 12.108 1.000 37.679 205 ALA A N 1
ATOM 1470 C CA . ALA A 1 198 ? -67.743 -5.634 11.674 1.000 43.209 205 ALA A CA 1
ATOM 1471 C C . ALA A 1 198 ? -67.309 -7.048 11.270 1.000 46.880 205 ALA A C 1
ATOM 1472 O O . ALA A 1 198 ? -68.042 -8.006 11.516 1.000 41.502 205 ALA A O 1
ATOM 1474 N N . ALA A 1 199 ? -66.132 -7.201 10.631 1.000 42.938 206 ALA A N 1
ATOM 1475 C CA . ALA A 1 199 ? -65.665 -8.521 10.184 1.000 43.717 206 ALA A CA 1
ATOM 1476 C C . ALA A 1 199 ? -65.367 -9.464 11.363 1.000 37.817 206 ALA A C 1
ATOM 1477 O O . ALA A 1 199 ? -65.493 -10.695 11.258 1.000 39.594 206 ALA A O 1
ATOM 1479 N N . TYR A 1 200 ? -64.942 -8.883 12.492 1.000 37.440 207 TYR A N 1
ATOM 1480 C CA . TYR A 1 200 ? -64.550 -9.647 13.661 1.000 39.172 207 TYR A CA 1
ATOM 1481 C C . TYR A 1 200 ? -65.760 -10.353 14.278 1.000 44.528 207 TYR A C 1
ATOM 1482 O O . TYR A 1 200 ? -65.576 -11.328 15.009 1.000 39.888 207 TYR A O 1
ATOM 1491 N N . GLU A 1 201 ? -66.973 -9.832 14.008 1.000 45.415 208 GLU A N 1
ATOM 1492 C CA . GLU A 1 201 ? -68.215 -10.364 14.565 1.000 44.090 208 GLU A CA 1
ATOM 1493 C C . GLU A 1 201 ? -68.816 -11.468 13.689 1.000 45.846 208 GLU A C 1
ATOM 1494 O O . GLU A 1 201 ? -69.769 -12.119 14.093 1.000 50.680 208 GLU A O 1
ATOM 1500 N N . GLN A 1 202 ? -68.275 -11.672 12.480 1.000 48.129 209 GLN A N 1
ATOM 1501 C CA . GLN A 1 202 ? -68.854 -12.586 11.507 1.000 47.316 209 GLN A CA 1
ATOM 1502 C C . GLN A 1 202 ? -68.543 -14.033 11.868 1.000 41.675 209 GLN A C 1
ATOM 1503 O O . GLN A 1 202 ? -67.645 -14.324 12.659 1.000 42.548 209 GLN A O 1
ATOM 1509 N N . GLU A 1 203 ? -69.259 -14.937 11.196 1.000 40.577 210 GLU A N 1
ATOM 1510 C CA . GLU A 1 203 ? -69.051 -16.365 11.350 1.000 41.270 210 GLU A CA 1
ATOM 1511 C C . GLU A 1 203 ? -67.667 -16.704 10.799 1.000 39.767 210 GLU A C 1
ATOM 1512 O O . GLU A 1 203 ? -67.259 -16.156 9.777 1.000 39.619 210 GLU A O 1
ATOM 1518 N N . VAL A 1 204 ? -66.964 -17.626 11.461 1.000 42.760 211 VAL A N 1
ATOM 1519 C CA . VAL A 1 204 ? -65.724 -18.179 10.932 1.000 40.089 211 VAL A CA 1
ATOM 1520 C C . VAL A 1 204 ? -66.000 -18.870 9.602 1.000 43.357 211 VAL A C 1
ATOM 1521 O O . VAL A 1 204 ? -66.852 -19.743 9.511 1.000 48.373 211 VAL A O 1
ATOM 1525 N N . PRO A 1 205 ? -65.286 -18.527 8.511 1.000 44.730 212 PRO A N 1
ATOM 1526 C CA . PRO A 1 205 ? -65.510 -19.186 7.221 1.000 41.410 212 PRO A CA 1
ATOM 1527 C C . PRO A 1 205 ? -65.407 -20.696 7.333 1.000 40.829 212 PRO A C 1
ATOM 1528 O O . PRO A 1 205 ? -64.549 -21.205 8.050 1.000 35.042 212 PRO A O 1
ATOM 1532 N N . GLN A 1 206 ? -66.313 -21.387 6.652 1.000 42.943 213 GLN A N 1
ATOM 1533 C CA . GLN A 1 206 ? -66.339 -22.860 6.725 1.000 41.460 213 GLN A CA 1
ATOM 1534 C C . GLN A 1 206 ? -65.023 -23.389 6.157 1.000 41.597 213 GLN A C 1
ATOM 1535 O O . GLN A 1 206 ? -64.487 -24.350 6.713 1.000 46.037 213 GLN A O 1
ATOM 1541 N N . ALA A 1 207 ? -64.533 -22.764 5.092 1.000 39.573 214 ALA A N 1
ATOM 1542 C CA . ALA A 1 207 ? -63.294 -23.240 4.488 1.000 38.878 214 ALA A CA 1
ATOM 1543 C C . ALA A 1 207 ? -62.177 -23.387 5.535 1.000 32.986 214 ALA A C 1
ATOM 1544 O O . ALA A 1 207 ? -61.372 -24.308 5.467 1.000 43.347 214 ALA A O 1
ATOM 1546 N N . LEU A 1 208 ? -62.155 -22.521 6.547 1.000 38.130 215 LEU A N 1
ATOM 1547 C CA . LEU A 1 208 ? -61.158 -22.584 7.609 1.000 37.777 215 LEU A CA 1
ATOM 1548 C C . LEU A 1 208 ? -61.486 -23.774 8.500 1.000 36.353 215 LEU A C 1
ATOM 1549 O O . LEU A 1 208 ? -60.618 -24.582 8.790 1.000 33.376 215 LEU A O 1
ATOM 1554 N N . ILE A 1 209 ? -62.751 -23.858 8.938 1.000 44.150 216 ILE A N 1
ATOM 1555 C CA . ILE A 1 209 ? -63.191 -24.905 9.853 1.000 40.547 216 ILE A CA 1
ATOM 1556 C C . ILE A 1 209 ? -62.820 -26.272 9.293 1.000 33.350 216 ILE A C 1
ATOM 1557 O O . ILE A 1 209 ? -62.234 -27.096 10.005 1.000 36.555 216 ILE A O 1
ATOM 1562 N N . GLN A 1 210 ? -63.216 -26.498 8.043 1.000 36.875 217 GLN A N 1
ATOM 1563 C CA . GLN A 1 210 ? -63.001 -27.807 7.387 1.000 42.482 217 GLN A CA 1
ATOM 1564 C C . GLN A 1 210 ? -61.509 -28.092 7.221 1.000 45.883 217 GLN A C 1
ATOM 1565 O O . GLN A 1 210 ? -61.108 -29.255 7.364 1.000 37.775 217 GLN A O 1
ATOM 1571 N N . TYR A 1 211 ? -60.735 -27.060 6.896 1.000 40.070 218 TYR A N 1
ATOM 1572 C CA . TYR A 1 211 ? -59.300 -27.257 6.778 1.000 37.549 218 TYR A CA 1
ATOM 1573 C C . TYR A 1 211 ? -58.826 -27.768 8.129 1.000 35.287 218 TYR A C 1
ATOM 1574 O O . TYR A 1 211 ? -58.045 -28.711 8.191 1.000 39.712 218 TYR A O 1
ATOM 1583 N N . MET A 1 212 ? -59.306 -27.149 9.217 1.000 35.751 219 MET A N 1
ATOM 1584 C CA . MET A 1 212 ? -58.783 -27.512 10.529 1.000 41.465 219 MET A CA 1
ATOM 1585 C C . MET A 1 212 ? -59.167 -28.961 10.879 1.000 46.712 219 MET A C 1
ATOM 1586 O O . MET A 1 212 ? -58.364 -29.695 11.465 1.000 37.159 219 MET A O 1
ATOM 1591 N N . LYS A 1 213 ? -60.392 -29.359 10.516 1.000 48.411 220 LYS A N 1
ATOM 1592 C CA . LYS A 1 213 ? -60.894 -30.702 10.802 1.000 50.539 220 LYS A CA 1
ATOM 1593 C C . LYS A 1 213 ? -60.046 -31.727 10.063 1.000 42.429 220 LYS A C 1
ATOM 1594 O O . LYS A 1 213 ? -59.506 -32.650 10.658 1.000 51.045 220 LYS A O 1
ATOM 1600 N N . LYS A 1 214 ? -59.911 -31.519 8.753 1.000 50.218 221 LYS A N 1
ATOM 1601 C CA . LYS A 1 214 ? -59.214 -32.453 7.890 1.000 49.896 221 LYS A CA 1
ATOM 1602 C C . LYS A 1 214 ? -57.733 -32.591 8.257 1.000 48.589 221 LYS A C 1
ATOM 1603 O O . LYS A 1 214 ? -57.169 -33.685 8.130 1.000 42.648 221 LYS A O 1
ATOM 1609 N N . ASN A 1 215 ? -57.089 -31.492 8.661 1.000 43.039 222 ASN A N 1
ATOM 1610 C CA . ASN A 1 215 ? -55.613 -31.531 8.872 1.000 44.091 222 ASN A CA 1
ATOM 1611 C C . ASN A 1 215 ? -55.249 -31.338 10.348 1.000 47.969 222 ASN A C 1
ATOM 1612 O O . ASN A 1 215 ? -54.116 -30.922 10.613 1.000 48.696 222 ASN A O 1
ATOM 1617 N N . ARG A 1 216 ? -56.140 -31.693 11.269 1.000 54.019 223 ARG A N 1
ATOM 1618 C CA . ARG A 1 216 ? -55.943 -31.430 12.719 1.000 53.659 223 ARG A CA 1
ATOM 1619 C C . ARG A 1 216 ? -54.565 -31.841 13.239 1.000 57.665 223 ARG A C 1
ATOM 1620 O O . ARG A 1 216 ? -53.902 -30.979 13.831 1.000 59.068 223 ARG A O 1
ATOM 1628 N N . LYS A 1 217 ? -54.157 -33.093 13.053 1.000 55.263 224 LYS A N 1
ATOM 1629 C CA . LYS A 1 217 ? -52.891 -33.573 13.671 1.000 62.028 224 LYS A CA 1
ATOM 1630 C C . LYS A 1 217 ? -51.636 -32.981 13.008 1.000 57.337 224 LYS A C 1
ATOM 1631 O O . LYS A 1 217 ? -50.532 -33.340 13.442 1.000 56.892 224 LYS A O 1
ATOM 1637 N N . ASN A 1 218 ? -51.794 -32.135 11.995 1.000 55.205 225 ASN A N 1
ATOM 1638 C CA . ASN A 1 218 ? -50.627 -31.552 11.289 1.000 48.670 225 ASN A CA 1
ATOM 1639 C C . ASN A 1 218 ? -50.719 -30.034 11.409 1.000 43.903 225 ASN A C 1
ATOM 1640 O O . ASN A 1 218 ? -49.916 -29.336 10.781 1.000 43.020 225 ASN A O 1
ATOM 1645 N N . LEU A 1 219 ? -51.659 -29.570 12.214 1.000 39.246 226 LEU A N 1
ATOM 1646 C CA . LEU A 1 219 ? -51.876 -28.119 12.364 1.000 38.491 226 LEU A CA 1
ATOM 1647 C C . LEU A 1 219 ? -50.766 -27.494 13.197 1.000 37.092 226 LEU A C 1
ATOM 1648 O O . LEU A 1 219 ? -50.131 -28.196 13.993 1.000 41.212 226 LEU A O 1
ATOM 1653 N N . ARG A 1 220 ? -50.585 -26.200 13.018 1.000 31.761 227 ARG A N 1
ATOM 1654 C CA . ARG A 1 220 ? -49.640 -25.469 13.873 1.000 34.593 227 ARG A CA 1
ATOM 1655 C C . ARG A 1 220 ? -50.176 -25.529 15.299 1.000 33.153 227 ARG A C 1
ATOM 1656 O O . ARG A 1 220 ? -51.356 -25.245 15.505 1.000 35.311 227 ARG A O 1
ATOM 1664 N N . LYS A 1 221 ? -49.327 -25.922 16.235 1.000 40.011 228 LYS A N 1
ATOM 1665 C CA . LYS A 1 221 ? -49.712 -25.897 17.641 1.000 40.866 228 LYS A CA 1
ATOM 1666 C C . LYS A 1 221 ? -50.279 -24.533 18.038 1.000 40.489 228 LYS A C 1
ATOM 1667 O O . LYS A 1 221 ? -51.096 -24.471 18.942 1.000 40.328 228 LYS A O 1
ATOM 1673 N N . GLU A 1 222 ? -49.813 -23.428 17.424 1.000 38.053 229 GLU A N 1
ATOM 1674 C CA . GLU A 1 222 ? -50.271 -22.108 17.831 1.000 37.980 229 GLU A CA 1
ATOM 1675 C C . GLU A 1 222 ? -51.755 -21.952 17.496 1.000 37.758 229 GLU A C 1
ATOM 1676 O O . GLU A 1 222 ? -52.470 -21.243 18.204 1.000 41.896 229 GLU A O 1
ATOM 1682 N N . LEU A 1 223 ? -52.202 -22.613 16.417 1.000 32.703 230 LEU A N 1
ATOM 1683 C CA . LEU A 1 223 ? -53.594 -22.552 16.000 1.000 36.964 230 LEU A CA 1
ATOM 1684 C C . LEU A 1 223 ? -54.398 -23.628 16.734 1.000 38.684 230 LEU A C 1
ATOM 1685 O O . LEU A 1 223 ? -55.515 -23.393 17.194 1.000 36.679 230 LEU A O 1
ATOM 1690 N N . LEU A 1 224 ? -53.874 -24.845 16.721 1.000 38.143 231 LEU A N 1
ATOM 1691 C CA . LEU A 1 224 ? -54.614 -25.944 17.327 1.000 41.105 231 LEU A CA 1
ATOM 1692 C C . LEU A 1 224 ? -54.866 -25.656 18.817 1.000 41.955 231 LEU A C 1
ATOM 1693 O O . LEU A 1 224 ? -55.990 -25.748 19.298 1.000 43.568 231 LEU A O 1
ATOM 1698 N N . SER A 1 225 ? -53.835 -25.250 19.557 1.000 39.876 232 SER A N 1
ATOM 1699 C CA . SER A 1 225 ? -53.994 -25.048 20.989 1.000 45.866 232 SER A CA 1
ATOM 1700 C C . SER A 1 225 ? -55.048 -23.974 21.290 1.000 50.299 232 SER A C 1
ATOM 1701 O O . SER A 1 225 ? -55.771 -24.065 22.284 1.000 44.672 232 SER A O 1
ATOM 1704 N N . VAL A 1 226 ? -55.179 -22.962 20.424 1.000 49.141 233 VAL A N 1
ATOM 1705 C CA . VAL A 1 226 ? -56.177 -21.932 20.680 1.000 42.942 233 VAL A CA 1
ATOM 1706 C C . VAL A 1 226 ? -57.570 -22.452 20.337 1.000 40.571 233 VAL A C 1
ATOM 1707 O O . VAL A 1 226 ? -58.540 -22.177 21.060 1.000 44.672 233 VAL A O 1
ATOM 1711 N N . TRP A 1 227 ? -57.673 -23.153 19.202 1.000 39.872 234 TRP A N 1
ATOM 1712 C CA . TRP A 1 227 ? -58.928 -23.779 18.806 1.000 43.845 234 TRP A CA 1
ATOM 1713 C C . TRP A 1 227 ? -59.408 -24.694 19.933 1.000 48.053 234 TRP A C 1
ATOM 1714 O O . TRP A 1 227 ? -60.527 -24.553 20.432 1.000 40.939 234 TRP A O 1
ATOM 1725 N N . GLU A 1 228 ? -58.543 -25.610 20.353 1.000 49.339 235 GLU A N 1
ATOM 1726 C CA . GLU A 1 228 ? -58.977 -26.632 21.344 1.000 54.506 235 GLU A CA 1
ATOM 1727 C C . GLU A 1 228 ? -59.297 -26.019 22.725 1.000 50.150 235 GLU A C 1
ATOM 1728 O O . GLU A 1 228 ? -60.213 -26.532 23.379 1.000 48.448 235 GLU A O 1
ATOM 1734 N N . GLU A 1 229 ? -58.624 -24.939 23.126 1.000 46.342 236 GLU A N 1
ATOM 1735 C CA . GLU A 1 229 ? -58.926 -24.295 24.433 1.000 50.453 236 GLU A CA 1
ATOM 1736 C C . GLU A 1 229 ? -60.298 -23.610 24.392 1.000 51.159 236 GLU A C 1
ATOM 1737 O O . GLU A 1 229 ? -60.812 -23.273 25.467 1.000 50.589 236 GLU A O 1
ATOM 1743 N N . ASN A 1 230 ? -60.845 -23.400 23.201 1.000 45.332 237 ASN A N 1
ATOM 1744 C CA . ASN A 1 230 ? -62.201 -22.799 23.082 1.000 48.915 237 ASN A CA 1
ATOM 1745 C C . ASN A 1 230 ? -63.208 -23.904 22.759 1.000 47.893 237 ASN A C 1
ATOM 1746 O O . ASN A 1 230 ? -64.360 -23.566 22.457 1.000 48.933 237 ASN A O 1
ATOM 1751 N N . GLY A 1 231 ? -62.779 -25.164 22.790 1.000 49.826 238 GLY A N 1
ATOM 1752 C CA . GLY A 1 231 ? -63.719 -26.267 22.667 1.000 48.719 238 GLY A CA 1
ATOM 1753 C C . GLY A 1 231 ? -63.787 -26.846 21.260 1.000 49.887 238 GLY A C 1
ATOM 1754 O O . GLY A 1 231 ? -64.626 -27.692 20.999 1.000 48.000 238 GLY A O 1
ATOM 1755 N N . ALA A 1 232 ? -62.872 -26.429 20.382 1.000 52.007 239 ALA A N 1
ATOM 1756 C CA . ALA A 1 232 ? -62.780 -26.976 19.005 1.000 46.625 239 ALA A CA 1
ATOM 1757 C C . ALA A 1 232 ? -64.142 -26.969 18.317 1.000 43.338 239 ALA A C 1
ATOM 1758 O O . ALA A 1 232 ? -64.552 -27.997 17.765 1.000 41.331 239 ALA A O 1
ATOM 1760 N N . ARG A 1 233 ? -64.782 -25.807 18.295 1.000 46.548 240 ARG A N 1
ATOM 1761 C CA . ARG A 1 233 ? -66.135 -25.695 17.702 1.000 51.586 240 ARG A CA 1
ATOM 1762 C C . ARG A 1 233 ? -66.068 -25.747 16.171 1.000 55.718 240 ARG A C 1
ATOM 1763 O O . ARG A 1 233 ? -64.998 -25.434 15.616 1.000 58.693 240 ARG A O 1
ATOM 1771 N N . THR A 1 234 ? -67.184 -26.080 15.523 1.000 45.726 241 THR A N 1
ATOM 1772 C CA . THR A 1 234 ? -67.217 -26.211 14.056 1.000 42.868 241 THR A CA 1
ATOM 1773 C C . THR A 1 234 ? -68.093 -25.122 13.498 1.000 42.501 241 THR A C 1
ATOM 1774 O O . THR A 1 234 ? -68.319 -25.138 12.280 1.000 44.977 241 THR A O 1
ATOM 1778 N N . SER A 1 235 ? -68.606 -24.248 14.357 1.000 39.764 242 SER A N 1
ATOM 1779 C CA . SER A 1 235 ? -69.356 -23.077 13.929 1.000 41.240 242 SER A CA 1
ATOM 1780 C C . SER A 1 235 ? -69.279 -22.001 15.011 1.000 38.036 242 SER A C 1
ATOM 1781 O O . SER A 1 235 ? -68.892 -22.261 16.143 1.000 43.363 242 SER A O 1
ATOM 1784 N N . GLY A 1 236 ? -69.667 -20.780 14.637 1.000 39.742 243 GLY A N 1
ATOM 1785 C CA . GLY A 1 236 ? -69.635 -19.643 15.534 1.000 39.345 243 GLY A CA 1
ATOM 1786 C C . GLY A 1 236 ? -68.855 -18.478 14.929 1.000 41.564 243 GLY A C 1
ATOM 1787 O O . GLY A 1 236 ? -68.207 -18.610 13.882 1.000 37.618 243 GLY A O 1
ATOM 1788 N N . ALA A 1 237 ? -68.931 -17.342 15.622 1.000 40.201 244 ALA A N 1
ATOM 1789 C CA . ALA A 1 237 ? -68.158 -16.166 15.268 1.000 44.456 244 ALA A CA 1
ATOM 1790 C C . ALA A 1 237 ? -66.698 -16.330 15.728 1.000 45.765 244 ALA A C 1
ATOM 1791 O O . ALA A 1 237 ? -66.357 -17.225 16.505 1.000 43.071 244 ALA A O 1
ATOM 1793 N N . TRP A 1 238 ? -65.821 -15.434 15.250 1.000 40.317 245 TRP A N 1
ATOM 1794 C CA . TRP A 1 238 ? -64.402 -15.561 15.545 1.000 38.810 245 TRP A CA 1
ATOM 1795 C C . TRP A 1 238 ? -64.166 -15.659 17.054 1.000 36.585 245 TRP A C 1
ATOM 1796 O O . TRP A 1 238 ? -63.365 -16.484 17.488 1.000 36.402 245 TRP A O 1
ATOM 1807 N N . LYS A 1 239 ? -64.864 -14.830 17.846 1.000 35.931 246 LYS A N 1
ATOM 1808 C CA . LYS A 1 239 ? -64.638 -14.788 19.290 1.000 38.011 246 LYS A CA 1
ATOM 1809 C C . LYS A 1 239 ? -65.185 -16.044 19.972 1.000 41.434 246 LYS A C 1
ATOM 1810 O O . LYS A 1 239 ? -64.684 -16.421 21.031 1.000 44.136 246 LYS A O 1
ATOM 1816 N N . THR A 1 240 ? -66.133 -16.732 19.319 1.000 42.265 247 THR A N 1
ATOM 1817 C CA . THR A 1 240 ? -66.683 -17.998 19.802 1.000 47.198 247 THR A CA 1
ATOM 1818 C C . THR A 1 240 ? -65.682 -19.131 19.579 1.000 44.504 247 THR A C 1
ATOM 1819 O O . THR A 1 240 ? -65.287 -19.806 20.522 1.000 44.695 247 THR A O 1
ATOM 1823 N N . VAL A 1 241 ? -65.266 -19.320 18.323 1.000 46.849 248 VAL A N 1
ATOM 1824 C CA . VAL A 1 241 ? -64.398 -20.432 17.952 1.000 42.992 248 VAL A CA 1
ATOM 1825 C C . VAL A 1 241 ? -62.992 -20.272 18.534 1.000 41.099 248 VAL A C 1
ATOM 1826 O O . VAL A 1 241 ? -62.340 -21.280 18.823 1.000 39.570 248 VAL A O 1
ATOM 1830 N N . PHE A 1 242 ? -62.509 -19.030 18.719 1.000 42.543 249 PHE A N 1
ATOM 1831 C CA . PHE A 1 242 ? -61.109 -18.840 19.085 1.000 42.032 249 PHE A CA 1
ATOM 1832 C C . PHE A 1 242 ? -60.927 -18.009 20.349 1.000 39.449 249 PHE A C 1
ATOM 1833 O O . PHE A 1 242 ? -59.780 -17.760 20.733 1.000 40.803 249 PHE A O 1
ATOM 1841 N N . GLY A 1 243 ? -62.030 -17.631 21.024 1.000 35.019 250 GLY A N 1
ATOM 1842 C CA . GLY A 1 243 ? -61.976 -16.843 22.247 1.000 34.740 250 GLY A CA 1
ATOM 1843 C C . GLY A 1 243 ? -61.757 -15.362 21.940 1.000 40.708 250 GLY A C 1
ATOM 1844 O O . GLY A 1 243 ? -61.447 -15.013 20.807 1.000 41.890 250 GLY A O 1
ATOM 1845 N N . ASP A 1 244 ? -61.885 -14.505 22.957 1.000 44.687 251 ASP A N 1
ATOM 1846 C CA . ASP A 1 244 ? -61.737 -13.065 22.802 1.000 45.480 251 ASP A CA 1
ATOM 1847 C C . ASP A 1 244 ? -60.362 -12.662 23.323 1.000 42.950 251 ASP A C 1
ATOM 1848 O O . ASP A 1 244 ? -60.160 -12.495 24.523 1.000 39.251 251 ASP A O 1
ATOM 1853 N N . ASN A 1 245 ? -59.413 -12.523 22.393 1.000 36.952 252 ASN A N 1
ATOM 1854 C CA . ASN A 1 245 ? -58.012 -12.387 22.747 1.000 37.369 252 ASN A CA 1
ATOM 1855 C C . ASN A 1 245 ? -57.215 -11.983 21.509 1.000 34.059 252 ASN A C 1
ATOM 1856 O O . ASN A 1 245 ? -57.759 -11.856 20.408 1.000 33.297 252 ASN A O 1
ATOM 1861 N N . ALA A 1 246 ? -55.902 -11.818 21.718 1.000 37.946 253 ALA A N 1
ATOM 1862 C CA . ALA A 1 246 ? -54.978 -11.415 20.668 1.000 33.474 253 ALA A CA 1
ATOM 1863 C C . ALA A 1 246 ? -54.934 -12.422 19.513 1.000 34.441 253 ALA A C 1
ATOM 1864 O O . ALA A 1 246 ? -54.754 -12.010 18.352 1.000 31.968 253 ALA A O 1
ATOM 1866 N N . TRP A 1 247 ? -55.119 -13.730 19.798 1.000 32.078 254 TRP A N 1
ATOM 1867 C CA . TRP A 1 247 ? -54.976 -14.755 18.770 1.000 31.698 254 TRP A CA 1
ATOM 1868 C C . TRP A 1 247 ? -56.147 -14.747 17.791 1.000 35.086 254 TRP A C 1
ATOM 1869 O O . TRP A 1 247 ? -55.962 -14.849 16.580 1.000 33.539 254 TRP A O 1
ATOM 1880 N N . SER A 1 248 ? -57.368 -14.623 18.326 1.000 36.660 255 SER A N 1
ATOM 1881 C CA . SER A 1 248 ? -58.571 -14.481 17.526 1.000 31.439 255 SER A CA 1
ATOM 1882 C C . SER A 1 248 ? -58.448 -13.276 16.597 1.000 27.229 255 SER A C 1
ATOM 1883 O O . SER A 1 248 ? -58.811 -13.337 15.433 1.000 29.787 255 SER A O 1
ATOM 1886 N N . LYS A 1 249 ? -57.989 -12.161 17.159 1.000 27.289 256 LYS A N 1
ATOM 1887 C CA . LYS A 1 249 ? -57.706 -10.969 16.368 1.000 29.513 256 LYS A CA 1
ATOM 1888 C C . LYS A 1 249 ? -56.710 -11.289 15.248 1.000 29.599 256 LYS A C 1
ATOM 1889 O O . LYS A 1 249 ? -56.949 -10.889 14.101 1.000 28.473 256 LYS A O 1
ATOM 1895 N N . SER A 1 250 ? -55.601 -11.990 15.575 1.000 28.459 257 SER A N 1
ATOM 1896 C CA . SER A 1 250 ? -54.603 -12.264 14.550 1.000 28.582 257 SER A CA 1
ATOM 1897 C C . SER A 1 250 ? -55.192 -13.191 13.495 1.000 29.712 257 SER A C 1
ATOM 1898 O O . SER A 1 250 ? -54.963 -13.036 12.295 1.000 28.054 257 SER A O 1
ATOM 1901 N N . PHE A 1 251 ? -55.989 -14.179 13.927 1.000 32.446 258 PHE A N 1
ATOM 1902 C CA . PHE A 1 251 ? -56.478 -15.155 12.959 1.000 30.230 258 PHE A CA 1
ATOM 1903 C C . PHE A 1 251 ? -57.401 -14.547 11.896 1.000 30.766 258 PHE A C 1
ATOM 1904 O O . PHE A 1 251 ? -57.310 -14.866 10.706 1.000 28.439 258 PHE A O 1
ATOM 1912 N N . TYR A 1 252 ? -58.331 -13.681 12.300 1.000 30.793 259 TYR A N 1
ATOM 1913 C CA . TYR A 1 252 ? -59.296 -13.203 11.328 1.000 32.454 259 TYR A CA 1
ATOM 1914 C C . TYR A 1 252 ? -58.604 -12.124 10.483 1.000 31.241 259 TYR A C 1
ATOM 1915 O O . TYR A 1 252 ? -58.981 -11.935 9.343 1.000 25.456 259 TYR A O 1
ATOM 1924 N N . THR A 1 253 ? -57.622 -11.398 11.059 1.000 33.413 260 THR A N 1
ATOM 1925 C CA . THR A 1 253 ? -56.831 -10.438 10.287 1.000 31.550 260 THR A CA 1
ATOM 1926 C C . THR A 1 253 ? -56.057 -11.182 9.194 1.000 29.288 260 THR A C 1
ATOM 1927 O O . THR A 1 253 ? -56.038 -10.746 8.044 1.000 27.528 260 THR A O 1
ATOM 1931 N N . THR A 1 254 ? -55.429 -12.310 9.554 1.000 29.777 261 THR A N 1
ATOM 1932 C CA . THR A 1 254 ? -54.664 -13.130 8.617 1.000 29.402 261 THR A CA 1
ATOM 1933 C C . THR A 1 254 ? -55.587 -13.686 7.528 1.000 28.633 261 THR A C 1
ATOM 1934 O O . THR A 1 254 ? -55.239 -13.700 6.352 1.000 26.177 261 THR A O 1
ATOM 1938 N N . TRP A 1 255 ? -56.784 -14.146 7.916 1.000 30.117 262 TRP A N 1
ATOM 1939 C CA . TRP A 1 255 ? -57.735 -14.678 6.959 1.000 28.553 262 TRP A CA 1
ATOM 1940 C C . TRP A 1 255 ? -58.041 -13.618 5.899 1.000 24.693 262 TRP A C 1
ATOM 1941 O O . TRP A 1 255 ? -58.115 -13.880 4.705 1.000 28.826 262 TRP A O 1
ATOM 1952 N N . GLN A 1 256 ? -58.207 -12.386 6.355 1.000 27.259 263 GLN A N 1
ATOM 1953 C CA . GLN A 1 256 ? -58.555 -11.284 5.480 1.000 27.091 263 GLN A CA 1
ATOM 1954 C C . GLN A 1 256 ? -57.422 -11.051 4.472 1.000 26.552 263 GLN A C 1
ATOM 1955 O O . GLN A 1 256 ? -57.657 -10.955 3.276 1.000 27.982 263 GLN A O 1
ATOM 1961 N N . TYR A 1 257 ? -56.167 -10.942 4.954 1.000 28.249 264 TYR A N 1
ATOM 1962 C CA . TYR A 1 257 ? -55.022 -10.710 4.067 1.000 24.814 264 TYR A CA 1
ATOM 1963 C C . TYR A 1 257 ? -54.881 -11.825 3.034 1.000 24.973 264 TYR A C 1
ATOM 1964 O O . TYR A 1 257 ? -54.708 -11.550 1.843 1.000 24.722 264 TYR A O 1
ATOM 1973 N N . ALA A 1 258 ? -54.920 -13.088 3.499 1.000 24.840 265 ALA A N 1
ATOM 1974 C CA . ALA A 1 258 ? -54.755 -14.208 2.595 1.000 28.931 265 ALA A CA 1
ATOM 1975 C C . ALA A 1 258 ? -55.866 -14.172 1.553 1.000 29.054 265 ALA A C 1
ATOM 1976 O O . ALA A 1 258 ? -55.640 -14.475 0.402 1.000 30.022 265 ALA A O 1
ATOM 1978 N N . THR A 1 259 ? -57.097 -13.876 1.991 1.000 28.700 266 THR A N 1
ATOM 1979 C CA . THR A 1 259 ? -58.216 -13.819 1.055 1.000 29.412 266 THR A CA 1
ATOM 1980 C C . THR A 1 259 ? -58.035 -12.698 0.018 1.000 24.882 266 THR A C 1
ATOM 1981 O O . THR A 1 259 ? -58.223 -12.909 -1.179 1.000 27.928 266 THR A O 1
ATOM 1985 N N . TYR A 1 260 ? -57.730 -11.477 0.455 1.000 25.941 267 TYR A N 1
ATOM 1986 C CA . TYR A 1 260 ? -57.494 -10.363 -0.470 1.000 24.109 267 TYR A CA 1
ATOM 1987 C C . TYR A 1 260 ? -56.413 -10.709 -1.478 1.000 26.139 267 TYR A C 1
ATOM 1988 O O . TYR A 1 260 ? -56.577 -10.513 -2.684 1.000 25.933 267 TYR A O 1
ATOM 1997 N N . ILE A 1 261 ? -55.321 -11.288 -0.987 1.000 24.668 268 ILE A N 1
ATOM 1998 C CA . ILE A 1 261 ? -54.203 -11.546 -1.868 1.000 24.957 268 ILE A CA 1
ATOM 1999 C C . ILE A 1 261 ? -54.493 -12.750 -2.740 1.000 22.163 268 ILE A C 1
ATOM 2000 O O . ILE A 1 261 ? -54.054 -12.756 -3.890 1.000 25.976 268 ILE A O 1
ATOM 2005 N N . ASP A 1 262 ? -55.257 -13.735 -2.239 1.000 24.114 269 ASP A N 1
ATOM 2006 C CA . ASP A 1 262 ? -55.631 -14.846 -3.099 1.000 26.204 269 ASP A CA 1
ATOM 2007 C C . ASP A 1 262 ? -56.398 -14.381 -4.339 1.000 26.805 269 ASP A C 1
ATOM 2008 O O . ASP A 1 262 ? -56.174 -14.892 -5.428 1.000 28.261 269 ASP A O 1
ATOM 2013 N N . PHE A 1 263 ? -57.353 -13.475 -4.168 1.000 28.450 270 PHE A N 1
ATOM 2014 C CA . PHE A 1 263 ? -58.096 -12.928 -5.299 1.000 28.946 270 PHE A CA 1
ATOM 2015 C C . PHE A 1 263 ? -57.171 -12.270 -6.329 1.000 30.278 270 PHE A C 1
ATOM 2016 O O . PHE A 1 263 ? -57.271 -12.486 -7.541 1.000 29.480 270 PHE A O 1
ATOM 2024 N N . ILE A 1 264 ? -56.221 -11.474 -5.835 1.000 31.197 271 ILE A N 1
ATOM 2025 C CA . ILE A 1 264 ? -55.214 -10.865 -6.681 1.000 32.460 271 ILE A CA 1
ATOM 2026 C C . ILE A 1 264 ? -54.485 -11.937 -7.484 1.000 28.979 271 ILE A C 1
ATOM 2027 O O . ILE A 1 264 ? -54.361 -11.847 -8.714 1.000 28.891 271 ILE A O 1
ATOM 2032 N N . SER A 1 265 ? -54.017 -12.982 -6.812 1.000 33.619 272 SER A N 1
ATOM 2033 C CA . SER A 1 265 ? -53.309 -14.043 -7.518 1.000 28.723 272 SER A CA 1
ATOM 2034 C C . SER A 1 265 ? -54.223 -14.764 -8.507 1.000 28.827 272 SER A C 1
ATOM 2035 O O . SER A 1 265 ? -53.774 -15.193 -9.565 1.000 24.868 272 SER A O 1
ATOM 2038 N N . ALA A 1 266 ? -55.464 -15.035 -8.092 1.000 33.230 273 ALA A N 1
ATOM 2039 C CA . ALA A 1 266 ? -56.411 -15.809 -8.906 1.000 31.837 273 ALA A CA 1
ATOM 2040 C C . ALA A 1 266 ? -56.545 -15.224 -10.321 1.000 30.496 273 ALA A C 1
ATOM 2041 O O . ALA A 1 266 ? -56.475 -15.951 -11.318 1.000 31.143 273 ALA A O 1
ATOM 2043 N N . GLY A 1 267 ? -56.650 -13.889 -10.399 1.000 31.965 274 GLY A N 1
ATOM 2044 C CA . GLY A 1 267 ? -56.766 -13.161 -11.655 1.000 31.974 274 GLY A CA 1
ATOM 2045 C C . GLY A 1 267 ? -55.602 -13.445 -12.600 1.000 35.960 274 GLY A C 1
ATOM 2046 O O . GLY A 1 267 ? -55.789 -13.617 -13.804 1.000 34.731 274 GLY A O 1
ATOM 2047 N N . ALA A 1 268 ? -54.388 -13.527 -12.047 1.000 33.974 275 ALA A N 1
ATOM 2048 C CA . ALA A 1 268 ? -53.211 -13.833 -12.844 1.000 32.663 275 ALA A CA 1
ATOM 2049 C C . ALA A 1 268 ? -53.192 -15.305 -13.243 1.000 32.169 275 ALA A C 1
ATOM 2050 O O . ALA A 1 268 ? -52.873 -15.649 -14.396 1.000 32.777 275 ALA A O 1
ATOM 2052 N N . LYS A 1 269 ? -53.462 -16.167 -12.254 1.000 25.771 276 LYS A N 1
ATOM 2053 C CA . LYS A 1 269 ? -53.420 -17.604 -12.464 1.000 27.776 276 LYS A CA 1
ATOM 2054 C C . LYS A 1 269 ? -54.336 -17.998 -13.624 1.000 33.407 276 LYS A C 1
ATOM 2055 O O . LYS A 1 269 ? -54.064 -18.986 -14.293 1.000 34.076 276 LYS A O 1
ATOM 2061 N N . GLU A 1 270 ? -55.444 -17.264 -13.809 1.000 39.965 277 GLU A N 1
ATOM 2062 C CA . GLU A 1 270 ? -56.417 -17.602 -14.847 1.000 40.297 277 GLU A CA 1
ATOM 2063 C C . GLU A 1 270 ? -55.821 -17.407 -16.234 1.000 41.201 277 GLU A C 1
ATOM 2064 O O . GLU A 1 270 ? -56.151 -18.169 -17.124 1.000 46.577 277 GLU A O 1
ATOM 2070 N N . ILE A 1 271 ? -54.970 -16.397 -16.431 1.000 35.982 278 ILE A N 1
ATOM 2071 C CA . ILE A 1 271 ? -54.457 -16.104 -17.765 1.000 36.932 278 ILE A CA 1
ATOM 2072 C C . ILE A 1 271 ? -53.023 -16.597 -17.963 1.000 36.240 278 ILE A C 1
ATOM 2073 O O . ILE A 1 271 ? -52.595 -16.827 -19.095 1.000 32.788 278 ILE A O 1
ATOM 2078 N N . TYR A 1 272 ? -52.242 -16.742 -16.891 1.000 31.152 279 TYR A N 1
ATOM 2079 C CA . TYR A 1 272 ? -50.845 -17.141 -17.080 1.000 31.753 279 TYR A CA 1
ATOM 2080 C C . TYR A 1 272 ? -50.286 -17.612 -15.736 1.000 31.561 279 TYR A C 1
ATOM 2081 O O . TYR A 1 272 ? -49.694 -16.807 -15.014 1.000 28.909 279 TYR A O 1
ATOM 2090 N N . PRO A 1 273 ? -50.530 -18.887 -15.363 1.000 32.890 280 PRO A N 1
ATOM 2091 C CA . PRO A 1 273 ? -50.189 -19.415 -14.039 1.000 31.033 280 PRO A CA 1
ATOM 2092 C C . PRO A 1 273 ? -48.686 -19.675 -13.920 1.000 35.213 280 PRO A C 1
ATOM 2093 O O . PRO A 1 273 ? -48.106 -20.423 -14.721 1.000 33.983 280 PRO A O 1
ATOM 2097 N N . LEU A 1 274 ? -48.056 -18.899 -13.016 1.000 34.052 281 LEU A N 1
ATOM 2098 C CA . LEU A 1 274 ? -46.656 -19.059 -12.647 1.000 27.785 281 LEU A CA 1
ATOM 2099 C C . LEU A 1 274 ? -46.595 -19.383 -11.160 1.000 24.594 281 LEU A C 1
ATOM 2100 O O . LEU A 1 274 ? -47.469 -18.986 -10.394 1.000 26.066 281 LEU A O 1
ATOM 2105 N N . PRO A 1 275 ? -45.518 -20.044 -10.706 1.000 26.454 282 PRO A N 1
ATOM 2106 C CA . PRO A 1 275 ? -45.261 -20.210 -9.266 1.000 24.773 282 PRO A CA 1
ATOM 2107 C C . PRO A 1 275 ? -45.322 -18.888 -8.532 1.000 24.342 282 PRO A C 1
ATOM 2108 O O . PRO A 1 275 ? -44.668 -17.909 -8.927 1.000 28.567 282 PRO A O 1
ATOM 2112 N N . THR A 1 276 ? -46.176 -18.850 -7.505 1.000 28.399 283 THR A N 1
ATOM 2113 C CA . THR A 1 276 ? -46.505 -17.623 -6.805 1.000 25.859 283 THR A CA 1
ATOM 2114 C C . THR A 1 276 ? -46.202 -17.833 -5.306 1.000 23.995 283 THR A C 1
ATOM 2115 O O . THR A 1 276 ? -46.591 -18.854 -4.712 1.000 24.030 283 THR A O 1
ATOM 2119 N N . PHE A 1 277 ? -45.508 -16.866 -4.704 1.000 23.001 284 PHE A N 1
ATOM 2120 C CA . PHE A 1 277 ? -45.213 -16.918 -3.278 1.000 23.975 284 PHE A CA 1
ATOM 2121 C C . PHE A 1 277 ? -45.488 -15.587 -2.595 1.000 25.399 284 PHE A C 1
ATOM 2122 O O . PHE A 1 277 ? -45.377 -14.528 -3.216 1.000 23.862 284 PHE A O 1
ATOM 2130 N N . CYS A 1 278 ? -45.829 -15.638 -1.287 1.000 24.054 285 CYS A N 1
ATOM 2131 C CA . CYS A 1 278 ? -45.923 -14.437 -0.467 1.000 24.295 285 CYS A CA 1
ATOM 2132 C C . CYS A 1 278 ? -44.905 -14.565 0.667 1.000 24.571 285 CYS A C 1
ATOM 2133 O O . CYS A 1 278 ? -44.694 -15.654 1.192 1.000 23.920 285 CYS A O 1
ATOM 2136 N N . ASN A 1 279 ? -44.263 -13.444 1.017 1.000 23.095 286 ASN A N 1
ATOM 2137 C CA . ASN A 1 279 ? -43.107 -13.484 1.876 1.000 24.794 286 ASN A CA 1
ATOM 2138 C C . ASN A 1 279 ? -43.507 -12.853 3.214 1.000 23.584 286 ASN A C 1
ATOM 2139 O O . ASN A 1 279 ? -44.336 -11.929 3.250 1.000 24.611 286 ASN A O 1
ATOM 2144 N N . CYS A 1 280 ? -42.855 -13.278 4.289 1.000 25.129 287 CYS A N 1
ATOM 2145 C CA . CYS A 1 280 ? -43.254 -12.768 5.616 1.000 23.527 287 CYS A CA 1
ATOM 2146 C C . CYS A 1 280 ? -42.124 -12.100 6.405 1.000 25.851 287 CYS A C 1
ATOM 2147 O O . CYS A 1 280 ? -40.962 -12.525 6.256 1.000 23.020 287 CYS A O 1
ATOM 2150 N N . TRP A 1 281 ? -42.480 -11.073 7.169 1.000 23.705 288 TRP A N 1
ATOM 2151 C CA . TRP A 1 281 ? -41.545 -10.472 8.132 1.000 25.309 288 TRP A CA 1
ATOM 2152 C C . TRP A 1 281 ? -41.658 -11.390 9.335 1.000 26.582 288 TRP A C 1
ATOM 2153 O O . TRP A 1 281 ? -42.746 -11.504 9.909 1.000 22.601 288 TRP A O 1
ATOM 2164 N N . LEU A 1 282 ? -40.564 -12.045 9.673 1.000 22.232 289 LEU A N 1
ATOM 2165 C CA . LEU A 1 282 ? -40.614 -13.099 10.708 1.000 24.186 289 LEU A CA 1
ATOM 2166 C C . LEU A 1 282 ? -40.923 -12.635 12.123 1.000 23.956 289 LEU A C 1
ATOM 2167 O O . LEU A 1 282 ? -40.638 -11.488 12.457 1.000 23.707 289 LEU A O 1
ATOM 2172 N N . VAL A 1 283 ? -41.553 -13.520 12.882 1.000 24.706 290 VAL A N 1
ATOM 2173 C CA . VAL A 1 283 ? -41.621 -13.341 14.325 1.000 28.476 290 VAL A CA 1
ATOM 2174 C C . VAL A 1 283 ? -40.186 -13.203 14.844 1.000 22.423 290 VAL A C 1
ATOM 2175 O O . VAL A 1 283 ? -39.398 -14.146 14.703 1.000 25.151 290 VAL A O 1
ATOM 2179 N N . GLN A 1 284 ? -39.790 -11.988 15.258 1.000 24.760 291 GLN A N 1
ATOM 2180 C CA . GLN A 1 284 ? -38.375 -11.685 15.427 1.000 28.132 291 GLN A CA 1
ATOM 2181 C C . GLN A 1 284 ? -37.811 -12.313 16.695 1.000 28.223 291 GLN A C 1
ATOM 2182 O O . GLN A 1 284 ? -36.644 -12.726 16.709 1.000 29.462 291 GLN A O 1
ATOM 2188 N N . LYS A 1 285 ? -38.605 -12.320 17.757 1.000 29.627 292 LYS A N 1
ATOM 2189 C CA . LYS A 1 285 ? -38.214 -12.983 19.000 1.000 29.501 292 LYS A CA 1
ATOM 2190 C C . LYS A 1 285 ? -39.387 -13.811 19.498 1.000 26.727 292 LYS A C 1
ATOM 2191 O O . LYS A 1 285 ? -40.551 -13.473 19.265 1.000 29.970 292 LYS A O 1
ATOM 2197 N N . PRO A 1 286 ? -39.129 -14.914 20.222 1.000 33.611 293 PRO A N 1
ATOM 2198 C CA . PRO A 1 286 ? -40.184 -15.890 20.487 1.000 31.816 293 PRO A CA 1
ATOM 2199 C C . PRO A 1 286 ? -41.406 -15.450 21.304 1.000 30.669 293 PRO A C 1
ATOM 2200 O O . PRO A 1 286 ? -42.484 -16.002 21.158 1.000 31.878 293 PRO A O 1
ATOM 2204 N N . ASP A 1 287 ? -41.280 -14.415 22.138 1.000 31.074 294 ASP A N 1
ATOM 2205 C CA . ASP A 1 287 ? -42.420 -13.926 22.910 1.000 33.259 294 ASP A CA 1
ATOM 2206 C C . ASP A 1 287 ? -43.258 -12.911 22.128 1.000 30.851 294 ASP A C 1
ATOM 2207 O O . ASP A 1 287 ? -44.297 -12.441 22.600 1.000 25.414 294 ASP A O 1
ATOM 2212 N N . ASP A 1 288 ? -42.819 -12.516 20.921 1.000 28.749 295 ASP A N 1
ATOM 2213 C CA . ASP A 1 288 ? -43.436 -11.377 20.258 1.000 30.406 295 ASP A CA 1
ATOM 2214 C C . ASP A 1 288 ? -44.874 -11.731 19.912 1.000 27.588 295 ASP A C 1
ATOM 2215 O O . ASP A 1 288 ? -45.130 -12.777 19.316 1.000 29.401 295 ASP A O 1
ATOM 2220 N N . MET A 1 289 ? -45.796 -10.834 20.251 1.000 27.271 296 MET A N 1
ATOM 2221 C CA . MET A 1 289 ? -47.195 -11.028 19.915 1.000 31.146 296 MET A CA 1
ATOM 2222 C C . MET A 1 289 ? -47.505 -10.428 18.528 1.000 30.239 296 MET A C 1
ATOM 2223 O O . MET A 1 289 ? -46.826 -9.509 18.055 1.000 30.393 296 MET A O 1
ATOM 2228 N N . PRO A 1 290 ? -48.562 -10.894 17.831 1.000 30.161 297 PRO A N 1
ATOM 2229 C CA . PRO A 1 290 ? -49.000 -10.260 16.588 1.000 29.325 297 PRO A CA 1
ATOM 2230 C C . PRO A 1 290 ? -49.040 -8.736 16.704 1.000 29.857 297 PRO A C 1
ATOM 2231 O O . PRO A 1 290 ? -49.505 -8.170 17.695 1.000 27.977 297 PRO A O 1
ATOM 2235 N N . GLY A 1 291 ? -48.479 -8.082 15.687 1.000 28.348 298 GLY A N 1
ATOM 2236 C CA . GLY A 1 291 ? -48.399 -6.637 15.677 1.000 29.095 298 GLY A CA 1
ATOM 2237 C C . GLY A 1 291 ? -47.026 -6.127 16.092 1.000 28.217 298 GLY A C 1
ATOM 2238 O O . GLY A 1 291 ? -46.703 -4.981 15.800 1.000 27.673 298 GLY A O 1
ATOM 2239 N N . VAL A 1 292 ? -46.220 -6.920 16.804 1.000 30.184 299 VAL A N 1
ATOM 2240 C CA . VAL A 1 292 ? -44.838 -6.478 16.952 1.000 29.583 299 VAL A CA 1
ATOM 2241 C C . VAL A 1 292 ? -44.129 -6.773 15.634 1.000 30.251 299 VAL A C 1
ATOM 2242 O O . VAL A 1 292 ? -43.353 -5.940 15.169 1.000 29.024 299 VAL A O 1
ATOM 2246 N N . TYR A 1 293 ? -44.483 -7.901 15.000 1.000 24.876 300 TYR A N 1
ATOM 2247 C CA . TYR A 1 293 ? -44.305 -8.107 13.577 1.000 24.265 300 TYR A CA 1
ATOM 2248 C C . TYR A 1 293 ? -45.629 -7.813 12.870 1.000 27.723 300 TYR A C 1
ATOM 2249 O O . TYR A 1 293 ? -46.683 -7.767 13.502 1.000 26.890 300 TYR A O 1
ATOM 2258 N N . PRO A 1 294 ? -45.615 -7.671 11.523 1.000 26.721 301 PRO A N 1
ATOM 2259 C CA . PRO A 1 294 ? -46.830 -7.448 10.748 1.000 24.157 301 PRO A CA 1
ATOM 2260 C C . PRO A 1 294 ? -47.884 -8.555 10.943 1.000 23.614 301 PRO A C 1
ATOM 2261 O O . PRO A 1 294 ? -47.682 -9.721 10.603 1.000 23.643 301 PRO A O 1
ATOM 2265 N N . ASN A 1 295 ? -49.014 -8.136 11.526 1.000 28.030 302 ASN A N 1
ATOM 2266 C CA . ASN A 1 295 ? -50.081 -9.025 11.935 1.000 27.410 302 ASN A CA 1
ATOM 2267 C C . ASN A 1 295 ? -50.927 -9.244 10.695 1.000 26.323 302 ASN A C 1
ATOM 2268 O O . ASN A 1 295 ? -51.527 -8.280 10.211 1.000 29.631 302 ASN A O 1
ATOM 2273 N N . GLY A 1 296 ? -50.950 -10.475 10.200 1.000 24.446 303 GLY A N 1
ATOM 2274 C CA . GLY A 1 296 ? -51.621 -10.801 8.958 1.000 26.324 303 GLY A CA 1
ATOM 2275 C C . GLY A 1 296 ? -50.695 -11.487 7.952 1.000 26.137 303 GLY A C 1
ATOM 2276 O O . GLY A 1 296 ? -51.151 -12.242 7.107 1.000 28.996 303 GLY A O 1
ATOM 2277 N N . GLY A 1 297 ? -49.389 -11.231 8.042 1.000 25.356 304 GLY A N 1
ATOM 2278 C CA . GLY A 1 297 ? -48.408 -11.854 7.173 1.000 25.580 304 GLY A CA 1
ATOM 2279 C C . GLY A 1 297 ? -48.331 -13.368 7.360 1.000 27.692 304 GLY A C 1
ATOM 2280 O O . GLY A 1 297 ? -48.669 -13.876 8.438 1.000 27.837 304 GLY A O 1
ATOM 2281 N N . PRO A 1 298 ? -47.772 -14.111 6.360 1.000 23.893 305 PRO A N 1
ATOM 2282 C CA . PRO A 1 298 ? -47.644 -15.582 6.407 1.000 24.563 305 PRO A CA 1
ATOM 2283 C C . PRO A 1 298 ? -46.450 -16.077 7.230 1.000 24.806 305 PRO A C 1
ATOM 2284 O O . PRO A 1 298 ? -45.654 -16.896 6.756 1.000 24.694 305 PRO A O 1
ATOM 2288 N N . VAL A 1 299 ? -46.383 -15.662 8.515 1.000 23.959 306 VAL A N 1
ATOM 2289 C CA . VAL A 1 299 ? -45.475 -16.297 9.453 1.000 24.045 306 VAL A CA 1
ATOM 2290 C C . VAL A 1 299 ? -45.938 -17.747 9.684 1.000 26.956 306 VAL A C 1
ATOM 2291 O O . VAL A 1 299 ? -47.076 -18.127 9.444 1.000 26.960 306 VAL A O 1
ATOM 2295 N N . SER A 1 300 ? -45.023 -18.577 10.150 1.000 25.482 307 SER A N 1
ATOM 2296 C CA . SER A 1 300 ? -45.272 -20.007 10.265 1.000 26.507 307 SER A CA 1
ATOM 2297 C C . SER A 1 300 ? -46.423 -20.332 11.224 1.000 26.259 307 SER A C 1
ATOM 2298 O O . SER A 1 300 ? -47.100 -21.315 10.992 1.000 26.610 307 SER A O 1
ATOM 2301 N N . ARG A 1 301 ? -46.594 -19.519 12.273 1.000 25.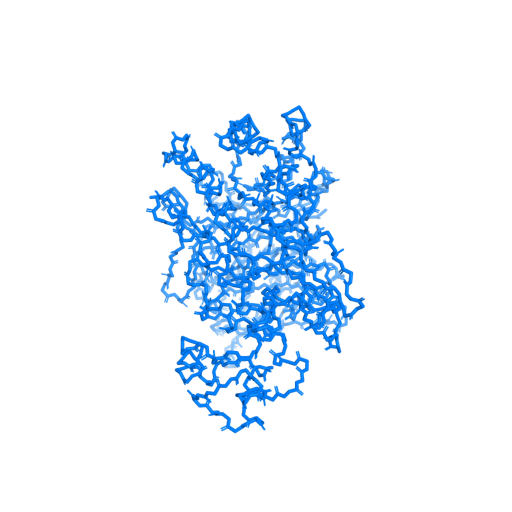932 308 ARG A N 1
ATOM 2302 C CA . ARG A 1 301 ? -47.654 -19.642 13.263 1.000 29.744 308 ARG A CA 1
ATOM 2303 C C . ARG A 1 301 ? -49.029 -19.745 12.601 1.000 29.385 308 ARG A C 1
ATOM 2304 O O . ARG A 1 301 ? -49.877 -20.460 13.122 1.000 31.541 308 ARG A O 1
ATOM 2312 N N . VAL A 1 302 ? -49.252 -19.019 11.483 1.000 27.850 309 VAL A N 1
ATOM 2313 C CA . VAL A 1 302 ? -50.552 -18.917 10.818 1.000 26.677 309 VAL A CA 1
ATOM 2314 C C . VAL A 1 302 ? -50.522 -19.564 9.436 1.000 27.491 309 VAL A C 1
ATOM 2315 O O . VAL A 1 302 ? -51.361 -19.250 8.598 1.000 27.785 309 VAL A O 1
ATOM 2319 N N . MET A 1 303 ? -49.534 -20.438 9.187 1.000 26.256 310 MET A N 1
ATOM 2320 C CA . MET A 1 303 ? -49.368 -21.125 7.917 1.000 31.375 310 MET A CA 1
ATOM 2321 C C . MET A 1 303 ? -50.671 -21.846 7.497 1.000 30.983 310 MET A C 1
ATOM 2322 O O . MET A 1 303 ? -51.020 -21.876 6.315 1.000 27.604 310 MET A O 1
ATOM 2327 N N . ASP A 1 304 ? -51.394 -22.420 8.456 1.000 27.890 311 ASP A N 1
ATOM 2328 C CA . ASP A 1 304 ? -52.613 -23.170 8.140 1.000 31.536 311 ASP A CA 1
ATOM 2329 C C . ASP A 1 304 ? -53.717 -22.240 7.634 1.000 27.224 311 ASP A C 1
ATOM 2330 O O . ASP A 1 304 ? -54.471 -22.601 6.750 1.000 32.160 311 ASP A O 1
ATOM 2335 N N . ILE A 1 305 ? -53.774 -21.028 8.182 1.000 29.864 312 ILE A N 1
ATOM 2336 C CA . ILE A 1 305 ? -54.777 -20.052 7.783 1.000 29.179 312 ILE A CA 1
ATOM 2337 C C . ILE A 1 305 ? -54.522 -19.613 6.346 1.000 30.856 312 ILE A C 1
ATOM 2338 O O . ILE A 1 305 ? -55.457 -19.551 5.536 1.000 28.697 312 ILE A O 1
ATOM 2343 N N . TRP A 1 306 ? -53.236 -19.365 6.018 1.000 27.919 313 TRP A N 1
ATOM 2344 C CA . TRP A 1 306 ? -52.865 -18.970 4.677 1.000 26.155 313 TRP A CA 1
ATOM 2345 C C . TRP A 1 306 ? -53.151 -20.120 3.720 1.000 28.411 313 TRP A C 1
ATOM 2346 O O . TRP A 1 306 ? -53.576 -19.859 2.612 1.000 29.103 313 TRP A O 1
ATOM 2357 N N . LYS A 1 307 ? -52.875 -21.381 4.094 1.000 26.081 314 LYS A N 1
ATOM 2358 C CA . LYS A 1 307 ? -53.094 -22.481 3.169 1.000 27.057 314 LYS A CA 1
ATOM 2359 C C . LYS A 1 307 ? -54.602 -22.607 2.873 1.000 28.526 314 LYS A C 1
ATOM 2360 O O . LYS A 1 307 ? -55.025 -22.784 1.715 1.000 28.690 314 LYS A O 1
ATOM 2366 N N . ALA A 1 308 ? -55.392 -22.476 3.933 1.000 28.211 315 ALA A N 1
ATOM 2367 C CA . ALA A 1 308 ? -56.851 -22.601 3.843 1.000 29.908 315 ALA A CA 1
ATOM 2368 C C . ALA A 1 308 ? -57.459 -21.537 2.948 1.000 32.026 315 ALA A C 1
ATOM 2369 O O . ALA A 1 308 ? -58.377 -21.822 2.174 1.000 29.771 315 ALA A O 1
ATOM 2371 N N . ALA A 1 309 ? -56.961 -20.302 3.095 1.000 30.870 316 ALA A N 1
ATOM 2372 C CA . ALA A 1 309 ? -57.548 -19.122 2.478 1.000 30.324 316 ALA A CA 1
ATOM 2373 C C . ALA A 1 309 ? -57.030 -18.896 1.062 1.000 29.483 316 ALA A C 1
ATOM 2374 O O . ALA A 1 309 ? -57.702 -18.245 0.272 1.000 32.961 316 ALA A O 1
ATOM 2376 N N . ALA A 1 310 ? -55.788 -19.314 0.770 1.000 28.361 317 ALA A N 1
ATOM 2377 C CA . ALA A 1 310 ? -55.125 -18.824 -0.430 1.000 29.813 317 ALA A CA 1
ATOM 2378 C C . ALA A 1 310 ? -54.529 -19.941 -1.272 1.000 30.526 317 ALA A C 1
ATOM 2379 O O . ALA A 1 310 ? -53.310 -20.051 -1.487 1.000 29.019 317 ALA A O 1
ATOM 2381 N N . PRO A 1 311 ? -55.401 -20.758 -1.910 1.000 34.321 318 PRO A N 1
ATOM 2382 C CA . PRO A 1 311 ? -54.917 -21.819 -2.785 1.000 29.111 318 PRO A CA 1
ATOM 2383 C C . PRO A 1 311 ? -54.233 -21.370 -4.075 1.000 28.816 318 PRO A C 1
ATOM 2384 O O . PRO A 1 311 ? -53.574 -22.149 -4.736 1.000 30.774 318 PRO A O 1
ATOM 2388 N N . HIS A 1 312 ? -54.380 -20.105 -4.460 1.000 29.646 319 HIS A N 1
ATOM 2389 C CA . HIS A 1 312 ? -53.662 -19.606 -5.618 1.000 30.475 319 HIS A CA 1
ATOM 2390 C C . HIS A 1 312 ? -52.297 -19.018 -5.236 1.000 31.846 319 HIS A C 1
ATOM 2391 O O . HIS A 1 312 ? -51.646 -18.420 -6.100 1.000 28.544 319 HIS A O 1
ATOM 2398 N N . ILE A 1 313 ? -51.900 -19.162 -3.961 1.000 32.045 320 ILE A N 1
ATOM 2399 C CA . ILE A 1 313 ? -50.547 -18.870 -3.504 1.000 28.399 320 ILE A CA 1
ATOM 2400 C C . ILE A 1 313 ? -49.872 -20.199 -3.196 1.000 28.395 320 ILE A C 1
ATOM 2401 O O . ILE A 1 313 ? -50.296 -20.919 -2.293 1.000 30.676 320 ILE A O 1
ATOM 2406 N N . ASP A 1 314 ? -48.790 -20.477 -3.925 1.000 27.755 321 ASP A N 1
ATOM 2407 C CA . ASP A 1 314 ? -48.128 -21.770 -3.909 1.000 31.114 321 ASP A CA 1
ATOM 2408 C C . ASP A 1 314 ? -47.222 -21.930 -2.684 1.000 30.431 321 ASP A C 1
ATOM 2409 O O . ASP A 1 314 ? -47.137 -22.997 -2.111 1.000 24.801 321 ASP A O 1
ATOM 2414 N N . VAL A 1 315 ? -46.528 -20.867 -2.264 1.000 28.165 322 VAL A N 1
ATOM 2415 C CA . VAL A 1 315 ? -45.501 -21.018 -1.257 1.000 25.361 322 VAL A CA 1
ATOM 2416 C C . VAL A 1 315 ? -45.544 -19.813 -0.336 1.000 24.870 322 VAL A C 1
ATOM 2417 O O . VAL A 1 315 ? -45.680 -18.682 -0.812 1.000 25.255 322 VAL A O 1
ATOM 2421 N N . LEU A 1 316 ? -45.361 -20.085 0.962 1.000 22.357 323 LEU A N 1
ATOM 2422 C CA . LEU A 1 316 ? -45.141 -19.070 1.963 1.000 23.992 323 LEU A CA 1
ATOM 2423 C C . LEU A 1 316 ? -43.640 -19.021 2.265 1.000 24.242 323 LEU A C 1
ATOM 2424 O O . LEU A 1 316 ? -43.039 -20.035 2.648 1.000 23.432 323 LEU A O 1
ATOM 2429 N N . ALA A 1 317 ? -43.067 -17.831 2.078 1.000 24.271 324 ALA A N 1
ATOM 2430 C CA . ALA A 1 317 ? -41.624 -17.682 1.966 1.000 24.207 324 ALA A CA 1
ATOM 2431 C C . ALA A 1 317 ? -41.080 -16.798 3.094 1.000 26.120 324 ALA A C 1
ATOM 2432 O O . ALA A 1 317 ? -41.400 -15.608 3.191 1.000 25.801 324 ALA A O 1
ATOM 2434 N N . PRO A 1 318 ? -40.150 -17.320 3.924 1.000 25.429 325 PRO A N 1
ATOM 2435 C CA . PRO A 1 318 ? -39.563 -16.513 4.986 1.000 26.264 325 PRO A CA 1
ATOM 2436 C C . PRO A 1 318 ? -38.446 -15.600 4.491 1.000 21.930 325 PRO A C 1
ATOM 2437 O O . PRO A 1 318 ? -37.601 -16.018 3.720 1.000 24.600 325 PRO A O 1
ATOM 2441 N N . ASP A 1 319 ? -38.397 -14.405 5.071 1.000 24.480 326 ASP A N 1
ATOM 2442 C CA . ASP A 1 319 ? -37.312 -13.466 4.866 1.000 21.784 326 ASP A CA 1
ATOM 2443 C C . ASP A 1 319 ? -36.414 -13.566 6.093 1.000 23.319 326 ASP A C 1
ATOM 2444 O O . ASP A 1 319 ? -36.821 -13.222 7.194 1.000 25.321 326 ASP A O 1
ATOM 2449 N N . ILE A 1 320 ? -35.204 -14.098 5.917 1.000 24.465 327 ILE A N 1
ATOM 2450 C CA . ILE A 1 320 ? -34.403 -14.500 7.057 1.000 23.323 327 ILE A CA 1
ATOM 2451 C C . ILE A 1 320 ? -33.141 -13.636 7.147 1.000 25.647 327 ILE A C 1
ATOM 2452 O O . ILE A 1 320 ? -32.182 -13.793 6.372 1.000 25.506 327 ILE A O 1
ATOM 2457 N N . TYR A 1 321 ? -33.134 -12.814 8.183 1.000 24.178 328 TYR A N 1
ATOM 2458 C CA . TYR A 1 321 ? -31.978 -12.002 8.540 1.000 28.290 328 TYR A CA 1
ATOM 2459 C C . TYR A 1 321 ? -31.425 -12.428 9.903 1.000 32.981 328 TYR A C 1
ATOM 2460 O O . TYR A 1 321 ? -30.449 -11.845 10.332 1.000 38.447 328 TYR A O 1
ATOM 2469 N N . LEU A 1 322 ? -32.031 -13.414 10.581 1.000 28.185 329 LEU A N 1
ATOM 2470 C CA . LEU A 1 322 ? -31.629 -13.749 11.944 1.000 26.287 329 LEU A CA 1
ATOM 2471 C C . LEU A 1 322 ? -30.641 -14.901 11.948 1.000 28.107 329 LEU A C 1
ATOM 2472 O O . LEU A 1 322 ? -30.649 -15.705 11.032 1.000 28.736 329 LEU A O 1
ATOM 2477 N N . SER A 1 323 ? -29.911 -15.068 13.063 1.000 27.164 330 SER A N 1
ATOM 2478 C CA . SER A 1 323 ? -28.789 -15.991 13.080 1.000 29.296 330 SER A CA 1
ATOM 2479 C C . SER A 1 323 ? -29.241 -17.444 13.295 1.000 27.882 330 SER A C 1
ATOM 2480 O O . SER A 1 323 ? -28.485 -18.372 13.001 1.000 29.693 330 SER A O 1
ATOM 2483 N N . ASP A 1 324 ? -30.463 -17.651 13.781 1.000 27.802 331 ASP A N 1
ATOM 2484 C CA . ASP A 1 324 ? -30.985 -18.984 14.093 1.000 28.193 331 ASP A CA 1
ATOM 2485 C C . ASP A 1 324 ? -31.528 -19.695 12.835 1.000 25.961 331 ASP A C 1
ATOM 2486 O O . ASP A 1 324 ? -32.651 -20.226 12.805 1.000 28.408 331 ASP A O 1
ATOM 2491 N N . PHE A 1 325 ? -30.652 -19.818 11.841 1.000 28.036 332 PHE A N 1
ATOM 2492 C CA . PHE A 1 325 ? -31.003 -20.107 10.454 1.000 29.388 332 PHE A CA 1
ATOM 2493 C C . PHE A 1 325 ? -31.617 -21.495 10.351 1.000 29.324 332 PHE A C 1
ATOM 2494 O O . PHE A 1 325 ? -32.648 -21.666 9.675 1.000 23.969 332 PHE A O 1
ATOM 2502 N N . LYS A 1 326 ? -30.996 -22.484 11.023 1.000 27.619 333 LYS A N 1
ATOM 2503 C CA . LYS A 1 326 ? -31.399 -23.866 10.816 1.000 27.952 333 LYS A CA 1
ATOM 2504 C C . LYS A 1 326 ? -32.788 -24.119 11.407 1.000 26.724 333 LYS A C 1
ATOM 2505 O O . LYS A 1 326 ? -33.593 -24.867 10.847 1.000 30.294 333 LYS A O 1
ATOM 2511 N N . ASN A 1 327 ? -33.047 -23.545 12.589 1.000 26.166 334 ASN A N 1
ATOM 2512 C CA . ASN A 1 327 ? -34.349 -23.713 13.213 1.000 28.763 334 ASN A CA 1
ATOM 2513 C C . ASN A 1 327 ? -35.418 -23.016 12.367 1.000 27.866 334 ASN A C 1
ATOM 2514 O O . ASN A 1 327 ? -36.530 -23.536 12.214 1.000 26.463 334 ASN A O 1
ATOM 2519 N N . ILE A 1 328 ? -35.090 -21.841 11.792 1.000 25.841 335 ILE A N 1
ATOM 2520 C CA . ILE A 1 328 ? -36.088 -21.051 11.063 1.000 27.092 335 ILE A CA 1
ATOM 2521 C C . ILE A 1 328 ? -36.507 -21.806 9.799 1.000 25.676 335 ILE A C 1
ATOM 2522 O O . ILE A 1 328 ? -37.691 -21.928 9.504 1.000 27.666 335 ILE A O 1
ATOM 2527 N N . VAL A 1 329 ? -35.541 -22.281 9.016 1.000 24.723 336 VAL A N 1
ATOM 2528 C CA . VAL A 1 329 ? -35.835 -22.951 7.759 1.000 26.594 336 VAL A CA 1
ATOM 2529 C C . VAL A 1 329 ? -36.547 -24.282 8.032 1.000 27.337 336 VAL A C 1
ATOM 2530 O O . VAL A 1 329 ? -37.444 -24.655 7.294 1.000 26.019 336 VAL A O 1
ATOM 2534 N N . ALA A 1 330 ? -36.230 -24.959 9.140 1.000 28.961 337 ALA A N 1
ATOM 2535 C CA . ALA A 1 330 ? -36.958 -26.171 9.512 1.000 26.208 337 ALA A CA 1
ATOM 2536 C C . ALA A 1 330 ? -38.423 -25.855 9.861 1.000 25.753 337 ALA A C 1
ATOM 2537 O O . ALA A 1 330 ? -39.287 -26.687 9.663 1.000 27.970 337 ALA A O 1
ATOM 2539 N N . ASP A 1 331 ? -38.692 -24.641 10.323 1.000 26.665 338 ASP A N 1
ATOM 2540 C CA . ASP A 1 331 ? -40.004 -24.243 10.794 1.000 27.011 338 ASP A CA 1
ATOM 2541 C C . ASP A 1 331 ? -40.943 -23.932 9.633 1.000 29.025 338 ASP A C 1
ATOM 2542 O O . ASP A 1 331 ? -42.142 -24.113 9.787 1.000 29.720 338 ASP A O 1
ATOM 2547 N N . TYR A 1 332 ? -40.401 -23.392 8.519 1.000 27.294 339 TYR A N 1
ATOM 2548 C CA . TYR A 1 332 ? -41.168 -22.987 7.351 1.000 28.255 339 TYR A CA 1
ATOM 2549 C C . TYR A 1 332 ? -41.312 -24.126 6.351 1.000 25.469 339 TYR A C 1
ATOM 2550 O O . TYR A 1 332 ? -42.204 -24.108 5.514 1.000 23.951 339 TYR A O 1
ATOM 2559 N N . HIS A 1 333 ? -40.395 -25.080 6.380 1.000 25.026 340 HIS A N 1
ATOM 2560 C CA . HIS A 1 333 ? -40.393 -26.140 5.385 1.000 25.292 340 HIS A CA 1
ATOM 2561 C C . HIS A 1 333 ? -41.325 -27.240 5.870 1.000 26.730 340 HIS A C 1
ATOM 2562 O O . HIS A 1 333 ? -41.032 -27.836 6.900 1.000 28.649 340 HIS A O 1
ATOM 2569 N N . ARG A 1 334 ? -42.395 -27.494 5.119 1.000 27.273 341 ARG A N 1
ATOM 2570 C CA . ARG A 1 334 ? -43.390 -28.527 5.439 1.000 29.876 341 ARG A CA 1
ATOM 2571 C C . ARG A 1 334 ? -43.698 -29.313 4.168 1.000 30.844 341 ARG A C 1
ATOM 2572 O O . ARG A 1 334 ? -43.429 -28.836 3.069 1.000 32.042 341 ARG A O 1
ATOM 2580 N N . ALA A 1 335 ? -44.407 -30.443 4.287 1.000 30.438 342 ALA A N 1
ATOM 2581 C CA . ALA A 1 335 ? -44.778 -31.194 3.104 1.000 32.243 342 ALA A CA 1
ATOM 2582 C C . ALA A 1 335 ? -45.591 -30.338 2.123 1.000 33.017 342 ALA A C 1
ATOM 2583 O O . ALA A 1 335 ? -45.447 -30.495 0.918 1.000 31.029 342 ALA A O 1
ATOM 2585 N N . ASP A 1 336 ? -46.392 -29.391 2.626 1.000 32.254 343 ASP A N 1
ATOM 2586 C CA . ASP A 1 336 ? -47.211 -28.555 1.758 1.000 31.517 343 ASP A CA 1
ATOM 2587 C C . ASP A 1 336 ? -46.576 -27.187 1.499 1.000 30.071 343 ASP A C 1
ATOM 2588 O O . ASP A 1 336 ? -47.268 -26.266 1.061 1.000 24.515 343 ASP A O 1
ATOM 2593 N N . ASN A 1 337 ? -45.277 -27.052 1.790 1.000 27.053 344 ASN A N 1
ATOM 2594 C CA . ASN A 1 337 ? -44.638 -25.741 1.769 1.000 24.289 344 ASN A CA 1
ATOM 2595 C C . ASN A 1 337 ? -43.130 -25.911 1.579 1.000 25.060 344 ASN A C 1
ATOM 2596 O O . ASN A 1 337 ? -42.400 -26.058 2.550 1.000 24.660 344 ASN A O 1
ATOM 2601 N N . PRO A 1 338 ? -42.660 -25.901 0.328 1.000 26.679 345 PRO A N 1
ATOM 2602 C CA . PRO A 1 338 ? -41.238 -26.032 0.021 1.000 26.396 345 PRO A CA 1
ATOM 2603 C C . PRO A 1 338 ? -40.536 -24.804 0.576 1.000 24.664 345 PRO A C 1
ATOM 2604 O O . PRO A 1 338 ? -41.165 -23.768 0.808 1.000 22.528 345 PRO A O 1
ATOM 2608 N N . LEU A 1 339 ? -39.230 -24.934 0.800 1.000 25.526 346 LEU A N 1
ATOM 2609 C CA . LEU A 1 339 ? -38.469 -23.820 1.362 1.000 23.124 346 LEU A CA 1
ATOM 2610 C C . LEU A 1 339 ? -38.104 -22.867 0.236 1.000 22.598 346 LEU A C 1
ATOM 2611 O O . LEU A 1 339 ? -37.534 -23.280 -0.744 1.000 24.613 346 LEU A O 1
ATOM 2616 N N . LEU A 1 340 ? -38.397 -21.571 0.391 1.000 23.650 347 LEU A N 1
ATOM 2617 C CA . LEU A 1 340 ? -38.082 -20.623 -0.651 1.000 23.810 347 LEU A CA 1
ATOM 2618 C C . LEU A 1 340 ? -37.754 -19.331 0.069 1.000 23.862 347 LEU A C 1
ATOM 2619 O O . LEU A 1 340 ? -38.609 -18.779 0.741 1.000 23.450 347 LEU A O 1
ATOM 2624 N N . ILE A 1 341 ? -36.508 -18.888 -0.061 1.000 25.708 348 ILE A N 1
ATOM 2625 C CA . ILE A 1 341 ? -36.017 -17.794 0.754 1.000 25.803 348 ILE A CA 1
ATOM 2626 C C . ILE A 1 341 ? -35.670 -16.641 -0.175 1.000 23.106 348 ILE A C 1
ATOM 2627 O O . ILE A 1 341 ? -34.630 -16.694 -0.846 1.000 20.564 348 ILE A O 1
ATOM 2632 N N . PRO A 1 342 ? -36.550 -15.633 -0.286 1.000 21.373 349 PRO A N 1
ATOM 2633 C CA . PRO A 1 342 ? -36.317 -14.584 -1.276 1.000 22.207 349 PRO A CA 1
ATOM 2634 C C . PRO A 1 342 ? -35.431 -13.474 -0.762 1.000 20.767 349 PRO A C 1
ATOM 2635 O O . PRO A 1 342 ? -34.965 -12.636 -1.551 1.000 24.030 349 PRO A O 1
ATOM 2639 N N . GLU A 1 343 ? -35.270 -13.422 0.570 1.000 22.637 350 GLU A N 1
ATOM 2640 C CA . GLU A 1 343 ? -34.483 -12.395 1.221 1.000 23.445 350 GLU A CA 1
ATOM 2641 C C . GLU A 1 343 ? -33.681 -13.039 2.356 1.000 25.549 350 GLU A C 1
ATOM 2642 O O . GLU A 1 343 ? -34.254 -13.752 3.181 1.000 23.766 350 GLU A O 1
ATOM 2648 N N . ALA A 1 344 ? -32.362 -12.849 2.328 1.000 24.126 351 ALA A N 1
ATOM 2649 C CA . ALA A 1 344 ? -31.471 -13.450 3.315 1.000 25.742 351 ALA A CA 1
ATOM 2650 C C . ALA A 1 344 ? -30.162 -12.675 3.373 1.000 26.361 351 ALA A C 1
ATOM 2651 O O . ALA A 1 344 ? -30.001 -11.651 2.690 1.000 25.931 351 ALA A O 1
ATOM 2653 N N . VAL A 1 345 ? -29.245 -13.140 4.233 1.000 25.893 352 VAL A N 1
ATOM 2654 C CA . VAL A 1 345 ? -27.935 -12.505 4.338 1.000 28.161 352 VAL A CA 1
ATOM 2655 C C . VAL A 1 345 ? -27.031 -13.108 3.274 1.000 27.553 352 VAL A C 1
ATOM 2656 O O . VAL A 1 345 ? -27.239 -14.226 2.793 1.000 25.438 352 VAL A O 1
ATOM 2660 N N . MET A 1 346 ? -25.956 -12.382 2.948 1.000 27.528 353 MET A N 1
ATOM 2661 C CA . MET A 1 346 ? -25.029 -12.883 1.963 1.000 26.562 353 MET A CA 1
ATOM 2662 C C . MET A 1 346 ? -24.008 -13.801 2.640 1.000 30.518 353 MET A C 1
ATOM 2663 O O . MET A 1 346 ? -22.881 -13.407 2.909 1.000 29.300 353 MET A O 1
ATOM 2668 N N . LYS A 1 347 ? -24.452 -15.016 2.963 1.000 30.969 354 LYS A N 1
ATOM 2669 C CA . LYS A 1 347 ? -23.653 -15.992 3.681 1.000 34.913 354 LYS A CA 1
ATOM 2670 C C . LYS A 1 347 ? -23.740 -17.317 2.941 1.000 28.974 354 LYS A C 1
ATOM 2671 O O . LYS A 1 347 ? -24.807 -17.935 2.941 1.000 26.895 354 LYS A O 1
ATOM 2677 N N . PRO A 1 348 ? -22.636 -17.808 2.321 1.000 27.449 355 PRO A N 1
ATOM 2678 C CA . PRO A 1 348 ? -22.728 -19.012 1.501 1.000 27.597 355 PRO A CA 1
ATOM 2679 C C . PRO A 1 348 ? -23.197 -20.236 2.273 1.000 23.892 355 PRO A C 1
ATOM 2680 O O . PRO A 1 348 ? -23.923 -21.081 1.719 1.000 24.974 355 PRO A O 1
ATOM 2684 N N . ALA A 1 349 ? -22.853 -20.323 3.570 1.000 24.087 356 ALA A N 1
ATOM 2685 C CA . ALA A 1 349 ? -23.233 -21.485 4.363 1.000 25.219 356 ALA A CA 1
ATOM 2686 C C . ALA A 1 349 ? -24.746 -21.680 4.326 1.000 23.801 356 ALA A C 1
ATOM 2687 O O . ALA A 1 349 ? -25.248 -22.817 4.268 1.000 24.229 356 ALA A O 1
ATOM 2689 N N . ASN A 1 350 ? -25.463 -20.550 4.426 1.000 24.636 357 ASN A N 1
ATOM 2690 C CA . ASN A 1 350 ? -26.908 -20.588 4.452 1.000 25.410 357 ASN A CA 1
ATOM 2691 C C . ASN A 1 350 ? -27.426 -21.239 3.176 1.000 25.058 357 ASN A C 1
ATOM 2692 O O . ASN A 1 350 ? -28.326 -22.088 3.246 1.000 26.345 357 ASN A O 1
ATOM 2697 N N . ALA A 1 351 ? -26.814 -20.854 2.039 1.000 24.311 358 ALA A N 1
ATOM 2698 C CA . ALA A 1 351 ? -27.222 -21.403 0.754 1.000 24.671 358 ALA A CA 1
ATOM 2699 C C . ALA A 1 351 ? -27.072 -22.911 0.769 1.000 25.223 358 ALA A C 1
ATOM 2700 O O . ALA A 1 351 ? -27.972 -23.621 0.380 1.000 22.275 358 ALA A O 1
ATOM 2702 N N . PHE A 1 352 ? -25.870 -23.403 1.088 1.000 23.762 359 PHE A N 1
ATOM 2703 C CA . PHE A 1 352 ? -25.630 -24.831 1.120 1.000 22.235 359 PHE A CA 1
ATOM 2704 C C . PHE A 1 352 ? -26.598 -25.545 2.062 1.000 24.572 359 PHE A C 1
ATOM 2705 O O . PHE A 1 352 ? -27.093 -26.620 1.728 1.000 25.750 359 PHE A O 1
ATOM 2713 N N . TRP A 1 353 ? -26.904 -24.952 3.224 1.000 25.969 360 TRP A N 1
ATOM 2714 C CA . TRP A 1 353 ? -27.824 -25.570 4.158 1.000 26.029 360 TRP A CA 1
ATOM 2715 C C . TRP A 1 353 ? -29.230 -25.658 3.556 1.000 24.906 360 TRP A C 1
ATOM 2716 O O . TRP A 1 353 ? -29.859 -26.732 3.558 1.000 23.482 360 TRP A O 1
ATOM 2727 N N . ALA A 1 354 ? -29.722 -24.530 3.053 1.000 25.886 361 ALA A N 1
ATOM 2728 C CA . ALA A 1 354 ? -31.062 -24.513 2.456 1.000 26.625 361 ALA A CA 1
ATOM 2729 C C . ALA A 1 354 ? -31.214 -25.530 1.309 1.000 24.584 361 ALA A C 1
ATOM 2730 O O . ALA A 1 354 ? -32.186 -26.279 1.277 1.000 25.527 361 ALA A O 1
ATOM 2732 N N . PHE A 1 355 ? -30.281 -25.558 0.342 1.000 25.342 362 PHE A N 1
ATOM 2733 C CA . PHE A 1 355 ? -30.401 -26.458 -0.799 1.000 25.691 362 PHE A CA 1
ATOM 2734 C C . PHE A 1 355 ? -30.147 -27.920 -0.421 1.000 25.369 362 PHE A C 1
ATOM 2735 O O . PHE A 1 355 ? -30.851 -28.802 -0.887 1.000 25.124 362 PHE A O 1
ATOM 2743 N N . GLY A 1 356 ? -29.141 -28.188 0.422 1.000 25.129 363 GLY A N 1
ATOM 2744 C CA . GLY A 1 356 ? -28.753 -29.553 0.729 1.000 25.636 363 GLY A CA 1
ATOM 2745 C C . GLY A 1 356 ? -29.651 -30.201 1.773 1.000 24.771 363 GLY A C 1
ATOM 2746 O O . GLY A 1 356 ? -30.076 -31.331 1.585 1.000 24.412 363 GLY A O 1
ATOM 2747 N N . GLU A 1 357 ? -29.861 -29.507 2.898 1.000 25.478 364 GLU A N 1
ATOM 2748 C CA . GLU A 1 357 ? -30.652 -30.063 3.987 1.000 27.217 364 GLU A CA 1
ATOM 2749 C C . GLU A 1 357 ? -32.147 -30.035 3.631 1.000 27.306 364 GLU A C 1
ATOM 2750 O O . GLU A 1 357 ? -32.866 -30.985 3.899 1.000 24.896 364 GLU A O 1
ATOM 2756 N N . HIS A 1 358 ? -32.625 -28.975 2.987 1.000 26.428 365 HIS A N 1
ATOM 2757 C CA . HIS A 1 358 ? -34.075 -28.809 2.831 1.000 25.250 365 HIS A CA 1
ATOM 2758 C C . HIS A 1 358 ? -34.558 -28.735 1.367 1.000 25.580 365 HIS A C 1
ATOM 2759 O O . HIS A 1 358 ? -35.695 -28.310 1.118 1.000 24.961 365 HIS A O 1
ATOM 2766 N N . SER A 1 359 ? -33.707 -29.072 0.379 1.000 22.737 366 SER A N 1
ATOM 2767 C CA . SER A 1 359 ? -34.096 -29.109 -1.025 1.000 22.195 366 SER A CA 1
ATOM 2768 C C . SER A 1 359 ? -34.767 -27.795 -1.464 1.000 27.263 366 SER A C 1
ATOM 2769 O O . SER A 1 359 ? -35.633 -27.808 -2.350 1.000 29.132 366 SER A O 1
ATOM 2772 N N . ALA A 1 360 ? -34.272 -26.633 -0.990 1.000 25.677 367 ALA A N 1
ATOM 2773 C CA . ALA A 1 360 ? -34.938 -25.355 -1.268 1.000 24.182 367 ALA A CA 1
ATOM 2774 C C . ALA A 1 360 ? -34.996 -25.048 -2.766 1.000 20.494 367 ALA A C 1
ATOM 2775 O O . ALA A 1 360 ? -34.140 -25.424 -3.542 1.000 24.040 367 ALA A O 1
ATOM 2777 N N . LEU A 1 361 ? -36.006 -24.259 -3.156 1.000 22.409 368 LEU A N 1
ATOM 2778 C CA . LEU A 1 361 ? -36.175 -23.772 -4.510 1.000 20.436 368 LEU A CA 1
ATOM 2779 C C . LEU A 1 361 ? -35.352 -22.504 -4.764 1.000 22.336 368 LEU A C 1
ATOM 2780 O O . LEU A 1 361 ? -35.085 -22.176 -5.914 1.000 24.571 368 LEU A O 1
ATOM 2785 N N . CYS A 1 362 ? -35.066 -21.746 -3.707 1.000 20.575 369 CYS A N 1
ATOM 2786 C CA . CYS A 1 362 ? -34.490 -20.416 -3.850 1.000 21.928 369 CYS A CA 1
ATOM 2787 C C . CYS A 1 362 ? -33.708 -20.018 -2.598 1.000 21.676 369 CYS A C 1
ATOM 2788 O O . CYS A 1 362 ? -34.192 -20.180 -1.480 1.000 22.239 369 CYS A O 1
ATOM 2791 N N . TYR A 1 363 ? -32.568 -19.364 -2.817 1.000 23.637 370 TYR A N 1
ATOM 2792 C CA . TYR A 1 363 ? -31.786 -18.696 -1.787 1.000 21.817 370 TYR A CA 1
ATOM 2793 C C . TYR A 1 363 ? -31.407 -17.355 -2.405 1.000 19.344 370 TYR A C 1
ATOM 2794 O O . TYR A 1 363 ? -30.981 -17.307 -3.547 1.000 21.770 370 TYR A O 1
ATOM 2803 N N . SER A 1 364 ? -31.622 -16.265 -1.670 1.000 20.371 371 SER A N 1
ATOM 2804 C CA . SER A 1 364 ? -31.520 -14.938 -2.248 1.000 21.425 371 SER A CA 1
ATOM 2805 C C . SER A 1 364 ? -31.138 -13.890 -1.207 1.000 19.856 371 SER A C 1
ATOM 2806 O O . SER A 1 364 ? -32.015 -13.298 -0.516 1.000 21.107 371 SER A O 1
ATOM 2809 N N . PRO A 1 365 ? -29.854 -13.473 -1.182 1.000 20.098 372 PRO A N 1
ATOM 2810 C CA . PRO A 1 365 ? -29.461 -12.332 -0.367 1.000 22.934 372 PRO A CA 1
ATOM 2811 C C . PRO A 1 365 ? -30.107 -11.039 -0.856 1.000 22.289 372 PRO A C 1
ATOM 2812 O O . PRO A 1 365 ? -30.200 -10.777 -2.054 1.000 21.041 372 PRO A O 1
ATOM 2816 N N . PHE A 1 366 ? -30.429 -10.210 0.113 1.000 23.286 373 PHE A N 1
ATOM 2817 C CA . PHE A 1 366 ? -31.103 -8.954 -0.122 1.000 23.261 373 PHE A CA 1
ATOM 2818 C C . PHE A 1 366 ? -30.018 -7.901 -0.337 1.000 25.230 373 PHE A C 1
ATOM 2819 O O . PHE A 1 366 ? -28.972 -7.992 0.291 1.000 24.974 373 PHE A O 1
ATOM 2827 N N . GLY A 1 367 ? -30.278 -6.974 -1.264 1.000 22.868 374 GLY A N 1
ATOM 2828 C CA . GLY A 1 367 ? -29.351 -5.911 -1.632 1.000 25.269 374 GLY A CA 1
ATOM 2829 C C . GLY A 1 367 ? -28.110 -6.480 -2.311 1.000 24.837 374 GLY A C 1
ATOM 2830 O O . GLY A 1 367 ? -27.013 -5.950 -2.141 1.000 26.131 374 GLY A O 1
ATOM 2831 N N . ILE A 1 368 ? -28.330 -7.524 -3.119 1.000 23.611 375 ILE A N 1
ATOM 2832 C CA . ILE A 1 368 ? -27.282 -8.311 -3.732 1.000 25.217 375 ILE A CA 1
ATOM 2833 C C . ILE A 1 368 ? -26.319 -7.436 -4.543 1.000 27.747 375 ILE A C 1
ATOM 2834 O O . ILE A 1 368 ? -25.161 -7.808 -4.644 1.000 26.249 375 ILE A O 1
ATOM 2839 N N . GLU A 1 369 ? -26.791 -6.351 -5.176 1.000 29.121 376 GLU A N 1
ATOM 2840 C CA . GLU A 1 369 ? -25.914 -5.513 -5.996 1.000 31.267 376 GLU A CA 1
ATOM 2841 C C . GLU A 1 369 ? -24.784 -4.903 -5.164 1.000 35.708 376 GLU A C 1
ATOM 2842 O O . GLU A 1 369 ? -23.758 -4.521 -5.717 1.000 35.305 376 GLU A O 1
ATOM 2848 N N . ASP A 1 370 ? -24.962 -4.847 -3.839 1.000 38.751 377 ASP A N 1
ATOM 2849 C CA . ASP A 1 370 ? -23.963 -4.346 -2.906 1.000 39.277 377 ASP A CA 1
ATOM 2850 C C . ASP A 1 370 ? -22.788 -5.307 -2.771 1.000 38.307 377 ASP A C 1
ATOM 2851 O O . ASP A 1 370 ? -21.720 -4.878 -2.361 1.000 37.149 377 ASP A O 1
ATOM 2856 N N . GLY A 1 371 ? -22.999 -6.599 -3.060 1.000 32.309 378 GLY A N 1
ATOM 2857 C CA . GLY A 1 371 ? -22.101 -7.657 -2.641 1.000 32.065 378 GLY A CA 1
ATOM 2858 C C . GLY A 1 371 ? -21.180 -8.122 -3.768 1.000 33.216 378 GLY A C 1
ATOM 2859 O O . GLY A 1 371 ? -20.636 -9.216 -3.687 1.000 33.395 378 GLY A O 1
ATOM 2860 N N . ALA A 1 372 ? -21.020 -7.299 -4.809 1.000 32.709 379 ALA A N 1
ATOM 2861 C CA . ALA A 1 372 ? -20.188 -7.676 -5.939 1.000 41.601 379 ALA A CA 1
ATOM 2862 C C . ALA A 1 372 ? -18.760 -7.862 -5.432 1.000 45.108 379 ALA A C 1
ATOM 2863 O O . ALA A 1 372 ? -18.347 -7.214 -4.483 1.000 51.387 379 ALA A O 1
ATOM 2865 N N . ASP A 1 373 ? -18.010 -8.814 -5.976 1.000 52.680 380 ASP A N 1
ATOM 2866 C CA . ASP A 1 373 ? -16.647 -8.997 -5.487 1.000 63.367 380 ASP A CA 1
ATOM 2867 C C . ASP A 1 373 ? -16.631 -9.492 -4.024 1.000 58.671 380 ASP A C 1
ATOM 2868 O O . ASP A 1 373 ? -15.590 -9.474 -3.344 1.000 46.670 380 ASP A O 1
ATOM 2873 N N . ASN A 1 374 ? -17.781 -9.976 -3.520 1.000 44.383 381 ASN A N 1
ATOM 2874 C CA . ASN A 1 374 ? -17.755 -10.995 -2.481 1.000 37.891 381 ASN A CA 1
ATOM 2875 C C . ASN A 1 374 ? -17.343 -12.289 -3.186 1.000 35.241 381 ASN A C 1
ATOM 2876 O O . ASN A 1 374 ? -18.186 -13.065 -3.632 1.000 33.040 381 ASN A O 1
ATOM 2881 N N . PHE A 1 375 ? -16.029 -12.484 -3.334 1.000 29.724 382 PHE A N 1
ATOM 2882 C CA . PHE A 1 375 ? -15.463 -13.545 -4.161 1.000 33.582 382 PHE A CA 1
ATOM 2883 C C . PHE A 1 375 ? -15.959 -14.903 -3.690 1.000 25.487 382 PHE A C 1
ATOM 2884 O O . PHE A 1 375 ? -16.269 -15.775 -4.492 1.000 26.078 382 PHE A O 1
ATOM 2892 N N . VAL A 1 376 ? -15.904 -15.100 -2.376 1.000 25.515 383 VAL A N 1
ATOM 2893 C CA . VAL A 1 376 ? -16.242 -16.387 -1.811 1.000 27.752 383 VAL A CA 1
ATOM 2894 C C . VAL A 1 376 ? -17.702 -16.725 -2.102 1.000 27.172 383 VAL A C 1
ATOM 2895 O O . VAL A 1 376 ? -18.020 -17.897 -2.339 1.000 26.492 383 VAL A O 1
ATOM 2899 N N . PHE A 1 377 ? -18.586 -15.727 -2.009 1.000 25.274 384 PHE A N 1
ATOM 2900 C CA . PHE A 1 377 ? -19.993 -15.955 -2.276 1.000 25.356 384 PHE A CA 1
ATOM 2901 C C . PHE A 1 377 ? -20.152 -16.307 -3.758 1.000 26.507 384 PHE A C 1
ATOM 2902 O O . PHE A 1 377 ? -20.830 -17.284 -4.104 1.000 22.638 384 PHE A O 1
ATOM 2910 N N . ALA A 1 378 ? -19.445 -15.574 -4.625 1.000 25.678 385 ALA A N 1
ATOM 2911 C CA . ALA A 1 378 ? -19.524 -15.846 -6.055 1.000 27.695 385 ALA A CA 1
ATOM 2912 C C . ALA A 1 378 ? -19.074 -17.270 -6.402 1.000 27.749 385 ALA A C 1
ATOM 2913 O O . ALA A 1 378 ? -19.684 -17.902 -7.253 1.000 24.321 385 ALA A O 1
ATOM 2915 N N . GLN A 1 379 ? -17.986 -17.752 -5.783 1.000 29.191 386 GLN A N 1
ATOM 2916 C CA . GLN A 1 379 ? -17.440 -19.062 -6.078 1.000 27.344 386 GLN A CA 1
ATOM 2917 C C . GLN A 1 379 ? -18.359 -20.141 -5.530 1.000 24.622 386 GLN A C 1
ATOM 2918 O O . GLN A 1 379 ? -18.375 -21.253 -6.070 1.000 26.235 386 GLN A O 1
ATOM 2924 N N . SER A 1 380 ? -19.071 -19.796 -4.440 1.000 25.080 387 SER A N 1
ATOM 2925 C CA . SER A 1 380 ? -20.046 -20.689 -3.839 1.000 24.238 387 SER A CA 1
ATOM 2926 C C . SER A 1 380 ? -21.176 -20.953 -4.827 1.000 23.855 387 SER A C 1
ATOM 2927 O O . SER A 1 380 ? -21.577 -22.113 -5.027 1.000 23.487 387 SER A O 1
ATOM 2930 N N . TYR A 1 381 ? -21.704 -19.868 -5.393 1.000 27.355 388 TYR A N 1
ATOM 2931 C CA . TYR A 1 381 ? -22.753 -19.927 -6.411 1.000 27.355 388 TYR A CA 1
ATOM 2932 C C . TYR A 1 381 ? -22.224 -20.646 -7.656 1.000 26.560 388 TYR A C 1
ATOM 2933 O O . TYR A 1 381 ? -22.947 -21.456 -8.248 1.000 26.125 388 TYR A O 1
ATOM 2942 N N . LYS A 1 382 ? -20.947 -20.429 -8.025 1.000 23.721 389 LYS A N 1
ATOM 2943 C CA . LYS A 1 382 ? -20.397 -21.224 -9.116 1.000 26.802 389 LYS A CA 1
ATOM 2944 C C . LYS A 1 382 ? -20.519 -22.732 -8.852 1.000 23.466 389 LYS A C 1
ATOM 2945 O O . LYS A 1 382 ? -20.954 -23.515 -9.723 1.000 24.465 389 LYS A O 1
ATOM 2951 N N . VAL A 1 383 ? -20.098 -23.164 -7.656 1.000 25.778 390 VAL A N 1
ATOM 2952 C CA . VAL A 1 383 ? -20.126 -24.569 -7.287 1.000 24.972 390 VAL A CA 1
ATOM 2953 C C . VAL A 1 383 ? -21.563 -25.075 -7.182 1.000 22.258 390 VAL A C 1
ATOM 2954 O O . VAL A 1 383 ? -21.899 -26.212 -7.550 1.000 25.097 390 VAL A O 1
ATOM 2958 N N . LEU A 1 384 ? -22.451 -24.265 -6.631 1.000 21.917 391 LEU A N 1
ATOM 2959 C CA . LEU A 1 384 ? -23.826 -24.747 -6.587 1.000 23.308 391 LEU A CA 1
ATOM 2960 C C . LEU A 1 384 ? -24.370 -24.965 -8.004 1.000 23.152 391 LEU A C 1
ATOM 2961 O O . LEU A 1 384 ? -25.134 -25.901 -8.249 1.000 25.503 391 LEU A O 1
ATOM 2966 N N . ASN A 1 385 ? -24.021 -24.057 -8.915 1.000 23.136 392 ASN A N 1
ATOM 2967 C CA . ASN A 1 385 ? -24.490 -24.140 -10.292 1.000 25.652 392 ASN A CA 1
ATOM 2968 C C . ASN A 1 385 ? -24.052 -25.462 -10.909 1.000 26.443 392 ASN A C 1
ATOM 2969 O O . ASN A 1 385 ? -24.836 -26.169 -11.524 1.000 24.468 392 ASN A O 1
ATOM 2974 N N . GLU A 1 386 ? -22.798 -25.839 -10.649 1.000 24.827 393 GLU A N 1
ATOM 2975 C CA . GLU A 1 386 ? -22.253 -27.097 -11.097 1.000 24.999 393 GLU A CA 1
ATOM 2976 C C . GLU A 1 386 ? -23.062 -28.277 -10.581 1.000 25.138 393 GLU A C 1
ATOM 2977 O O . GLU A 1 386 ? -23.121 -29.312 -11.256 1.000 26.713 393 GLU A O 1
ATOM 2983 N N . LEU A 1 387 ? -23.615 -28.141 -9.365 1.000 26.151 394 LEU A N 1
ATOM 2984 C CA . LEU A 1 387 ? -24.306 -29.232 -8.687 1.000 25.418 394 LEU A CA 1
ATOM 2985 C C . LEU A 1 387 ? -25.819 -29.198 -8.935 1.000 24.689 394 LEU A C 1
ATOM 2986 O O . LEU A 1 387 ? -26.511 -30.075 -8.470 1.000 25.820 394 LEU A O 1
ATOM 2991 N N . ILE A 1 388 ? -26.391 -28.216 -9.629 1.000 25.660 395 ILE A N 1
ATOM 2992 C CA . ILE A 1 388 ? -27.860 -28.169 -9.734 1.000 27.068 395 ILE A CA 1
ATOM 2993 C C . ILE A 1 388 ? -28.438 -29.516 -10.225 1.000 28.590 395 ILE A C 1
ATOM 2994 O O . ILE A 1 388 ? -29.402 -30.018 -9.626 1.000 28.097 395 ILE A O 1
ATOM 2999 N N . PRO A 1 389 ? -27.938 -30.160 -11.308 1.000 28.502 396 PRO A N 1
ATOM 3000 C CA . PRO A 1 389 ? -28.463 -31.478 -11.711 1.000 29.439 396 PRO A CA 1
ATOM 3001 C C . PRO A 1 389 ? -28.490 -32.547 -10.629 1.000 28.670 396 PRO A C 1
ATOM 3002 O O . PRO A 1 389 ? -29.535 -33.185 -10.382 1.000 27.667 396 PRO A O 1
ATOM 3006 N N . LEU A 1 390 ? -27.373 -32.671 -9.911 1.000 29.185 397 LEU A N 1
ATOM 3007 C CA . LEU A 1 390 ? -27.249 -33.630 -8.819 1.000 29.072 397 LEU A CA 1
ATOM 3008 C C . LEU A 1 390 ? -28.139 -33.278 -7.623 1.000 27.865 397 LEU A C 1
ATOM 3009 O O . LEU A 1 390 ? -28.806 -34.142 -7.031 1.000 29.880 397 LEU A O 1
ATOM 3014 N N . ILE A 1 391 ? -28.202 -32.000 -7.250 1.000 26.486 398 ILE A N 1
ATOM 3015 C CA . ILE A 1 391 ? -29.079 -31.612 -6.160 1.000 30.213 398 ILE A CA 1
ATOM 3016 C C . ILE A 1 391 ? -30.531 -31.916 -6.539 1.000 33.045 398 ILE A C 1
ATOM 3017 O O . ILE A 1 391 ? -31.256 -32.540 -5.741 1.000 32.748 398 ILE A O 1
ATOM 3022 N N . SER A 1 392 ? -30.917 -31.495 -7.758 1.000 34.241 399 SER A N 1
ATOM 3023 C CA . SER A 1 392 ? -32.272 -31.677 -8.284 1.000 37.355 399 SER A CA 1
ATOM 3024 C C . SER A 1 392 ? -32.730 -33.127 -8.151 1.000 36.272 399 SER A C 1
ATOM 3025 O O . SER A 1 392 ? -33.838 -33.390 -7.694 1.000 40.555 399 SER A O 1
ATOM 3028 N N . GLU A 1 393 ? -31.876 -34.025 -8.633 1.000 31.458 400 GLU A N 1
ATOM 3029 C CA . GLU A 1 393 ? -32.112 -35.457 -8.644 1.000 36.910 400 GLU A CA 1
ATOM 3030 C C . GLU A 1 393 ? -32.307 -36.050 -7.254 1.000 40.170 400 GLU A C 1
ATOM 3031 O O . GLU A 1 393 ? -32.857 -37.137 -7.133 1.000 37.250 400 GLU A O 1
ATOM 3037 N N . HIS A 1 394 ? -31.799 -35.385 -6.212 1.000 31.466 401 HIS A N 1
ATOM 3038 C CA . HIS A 1 394 ? -31.854 -35.937 -4.876 1.000 33.089 401 HIS A CA 1
ATOM 3039 C C . HIS A 1 394 ? -32.782 -35.127 -3.967 1.000 33.447 401 HIS A C 1
ATOM 3040 O O . HIS A 1 394 ? -32.857 -35.389 -2.776 1.000 35.625 401 HIS A O 1
ATOM 3047 N N . GLN A 1 395 ? -33.537 -34.176 -4.518 1.000 33.077 402 GLN A N 1
ATOM 3048 C CA . GLN A 1 395 ? -34.407 -33.371 -3.688 1.000 34.311 402 GLN A CA 1
ATOM 3049 C C . GLN A 1 395 ? -35.390 -34.324 -3.011 1.000 37.770 402 GLN A C 1
ATOM 3050 O O . GLN A 1 395 ? -35.905 -35.215 -3.668 1.000 36.004 402 GLN A O 1
ATOM 3056 N N . GLY A 1 396 ? -35.551 -34.154 -1.691 1.000 32.061 403 GLY A N 1
ATOM 3057 C CA . GLY A 1 396 ? -36.485 -34.925 -0.899 1.000 35.127 403 GLY A CA 1
ATOM 3058 C C . GLY A 1 396 ? -35.995 -36.322 -0.525 1.000 37.014 403 GLY A C 1
ATOM 3059 O O . GLY A 1 396 ? -36.771 -37.062 0.067 1.000 36.783 403 GLY A O 1
ATOM 3060 N N . SER A 1 397 ? -34.769 -36.727 -0.890 1.000 38.605 404 SER A N 1
ATOM 3061 C CA . SER A 1 397 ? -34.326 -38.074 -0.530 1.000 42.834 404 SER A CA 1
ATOM 3062 C C . SER A 1 397 ? -33.507 -38.033 0.755 1.000 39.744 404 SER A C 1
ATOM 3063 O O . SER A 1 397 ? -32.968 -36.999 1.121 1.000 36.224 404 SER A O 1
ATOM 3066 N N . ASP A 1 398 ? -33.362 -39.177 1.426 1.000 36.568 405 ASP A N 1
ATOM 3067 C CA . ASP A 1 398 ? -32.564 -39.213 2.642 1.000 42.680 405 ASP A CA 1
ATOM 3068 C C . ASP A 1 398 ? -31.081 -39.387 2.292 1.000 37.836 405 ASP A C 1
ATOM 3069 O O . ASP A 1 398 ? -30.276 -39.554 3.186 1.000 45.418 405 ASP A O 1
ATOM 3074 N N . ARG A 1 399 ? -30.717 -39.277 1.004 1.000 36.344 406 ARG A N 1
ATOM 3075 C CA . ARG A 1 399 ? -29.327 -39.411 0.579 1.000 35.166 406 ARG A CA 1
ATOM 3076 C C . ARG A 1 399 ? -28.685 -38.039 0.323 1.000 37.151 406 ARG A C 1
ATOM 3077 O O . ARG A 1 399 ? -27.554 -37.994 -0.165 1.000 35.326 406 ARG A O 1
ATOM 3085 N N . MET A 1 400 ? -29.385 -36.925 0.606 1.000 29.633 407 MET A N 1
ATOM 3086 C CA . MET A 1 400 ? -28.752 -35.613 0.518 1.000 29.177 407 MET A CA 1
ATOM 3087 C C . MET A 1 400 ? -28.950 -34.887 1.846 1.000 29.275 407 MET A C 1
ATOM 3088 O O . MET A 1 400 ? -30.059 -34.852 2.369 1.000 29.409 407 MET A O 1
ATOM 3093 N N . ILE A 1 401 ? -27.858 -34.308 2.375 1.000 27.198 408 ILE A N 1
ATOM 3094 C CA . ILE A 1 401 ? -27.877 -33.454 3.547 1.000 27.079 408 ILE A CA 1
ATOM 3095 C C . ILE A 1 401 ? -27.073 -32.181 3.285 1.000 27.619 408 ILE A C 1
ATOM 3096 O O . ILE A 1 401 ? -26.226 -32.125 2.403 1.000 26.053 408 ILE A O 1
ATOM 3101 N N . GLY A 1 402 ? -27.361 -31.157 4.078 1.000 29.159 409 GLY A N 1
ATOM 3102 C CA . GLY A 1 402 ? -26.513 -29.981 4.151 1.000 31.964 409 GLY A CA 1
ATOM 3103 C C . GLY A 1 402 ? -25.475 -30.167 5.257 1.000 30.891 409 GLY A C 1
ATOM 3104 O O . GLY A 1 402 ? -25.581 -31.083 6.079 1.000 28.016 409 GLY A O 1
ATOM 3105 N N . VAL A 1 403 ? -24.505 -29.252 5.243 1.000 29.061 410 VAL A N 1
ATOM 3106 C CA . VAL A 1 403 ? -23.498 -29.132 6.268 1.000 28.321 410 VAL A CA 1
ATOM 3107 C C . VAL A 1 403 ? -23.342 -27.664 6.612 1.000 25.875 410 VAL A C 1
ATOM 3108 O O . VAL A 1 403 ? -23.141 -26.871 5.723 1.000 25.629 410 VAL A O 1
ATOM 3112 N N . MET A 1 404 ? -23.484 -27.317 7.899 1.000 25.268 411 MET A N 1
ATOM 3113 C CA . MET A 1 404 ? -23.279 -25.954 8.348 1.000 26.561 411 MET A CA 1
ATOM 3114 C C . MET A 1 404 ? -23.003 -25.956 9.858 1.000 29.254 411 MET A C 1
ATOM 3115 O O . MET A 1 404 ? -23.886 -26.273 10.655 1.000 29.184 411 MET A O 1
ATOM 3120 N N . LYS A 1 405 ? -21.784 -25.586 10.242 1.000 32.801 412 LYS A N 1
ATOM 3121 C CA . LYS A 1 405 ? -21.445 -25.455 11.651 1.000 31.585 412 LYS A CA 1
ATOM 3122 C C . LYS A 1 405 ? -22.073 -24.182 12.212 1.000 32.349 412 LYS A C 1
ATOM 3123 O O . LYS A 1 405 ? -21.982 -23.105 11.620 1.000 32.517 412 LYS A O 1
ATOM 3129 N N . MET A 1 406 ? -22.696 -24.329 13.381 1.000 36.502 413 MET A N 1
ATOM 3130 C CA . MET A 1 406 ? -23.144 -23.219 14.203 1.000 37.582 413 MET A CA 1
ATOM 3131 C C . MET A 1 406 ? -22.256 -23.120 15.443 1.000 36.972 413 MET A C 1
ATOM 3132 O O . MET A 1 406 ? -21.716 -24.126 15.901 1.000 30.824 413 MET A O 1
ATOM 3137 N N . PRO A 1 407 ? -22.104 -21.923 16.049 1.000 37.973 414 PRO A N 1
ATOM 3138 C CA . PRO A 1 407 ? -21.236 -21.776 17.225 1.000 38.566 414 PRO A CA 1
ATOM 3139 C C . PRO A 1 407 ? -21.591 -22.819 18.278 1.000 38.078 414 PRO A C 1
ATOM 3140 O O . PRO A 1 407 ? -22.762 -23.080 18.534 1.000 35.107 414 PRO A O 1
ATOM 3144 N N . GLY A 1 408 ? -20.577 -23.488 18.832 1.000 42.027 415 GLY A N 1
ATOM 3145 C CA . GLY A 1 408 ? -20.815 -24.400 19.931 1.000 41.047 415 GLY A CA 1
ATOM 3146 C C . GLY A 1 408 ? -21.025 -25.836 19.460 1.000 52.827 415 GLY A C 1
ATOM 3147 O O . GLY A 1 408 ? -21.037 -26.743 20.287 1.000 56.206 415 GLY A O 1
ATOM 3148 N N . GLU A 1 409 ? -21.201 -26.058 18.146 1.000 51.191 416 GLU A N 1
ATOM 3149 C CA . GLU A 1 409 ? -21.262 -27.418 17.610 1.000 48.914 416 GLU A CA 1
ATOM 3150 C C . GLU A 1 409 ? -19.837 -27.863 17.251 1.000 45.810 416 GLU A C 1
ATOM 3151 O O . GLU A 1 409 ? -19.027 -27.040 16.822 1.000 47.141 416 GLU A O 1
ATOM 3157 N N . SER A 1 410 ? -19.550 -29.164 17.306 1.000 51.873 417 SER A N 1
ATOM 3158 C CA . SER A 1 410 ? -18.200 -29.647 16.899 1.000 51.344 417 SER A CA 1
ATOM 3159 C C . SER A 1 410 ? -18.278 -30.765 15.845 1.000 57.498 417 SER A C 1
ATOM 3160 O O . SER A 1 410 ? -17.340 -30.857 15.029 1.000 50.726 417 SER A O 1
ATOM 3163 N N . GLU A 1 411 ? -19.319 -31.601 15.894 1.000 53.444 418 GLU A N 1
ATOM 3164 C CA . GLU A 1 411 ? -19.457 -32.637 14.875 1.000 55.957 418 GLU A CA 1
ATOM 3165 C C . GLU A 1 411 ? -20.912 -32.978 14.576 1.000 55.726 418 GLU A C 1
ATOM 3166 O O . GLU A 1 411 ? -21.802 -32.731 15.385 1.000 59.622 418 GLU A O 1
ATOM 3172 N N . ARG A 1 412 ? -21.074 -33.645 13.426 1.000 46.793 419 ARG A N 1
ATOM 3173 C CA . ARG A 1 412 ? -22.392 -34.179 13.027 1.000 39.528 419 ARG A CA 1
ATOM 3174 C C . ARG A 1 412 ? -22.174 -35.599 12.487 1.000 38.546 419 ARG A C 1
ATOM 3175 O O . ARG A 1 412 ? -21.327 -35.767 11.601 1.000 36.261 419 ARG A O 1
ATOM 3183 N N . THR A 1 413 ? -22.846 -36.584 13.059 1.000 32.389 420 THR A N 1
ATOM 3184 C CA . THR A 1 413 ? -22.811 -37.955 12.573 1.000 37.809 420 THR A CA 1
ATOM 3185 C C . THR A 1 413 ? -24.127 -38.256 11.865 1.000 35.767 420 THR A C 1
ATOM 3186 O O . THR A 1 413 ? -25.181 -37.882 12.376 1.000 37.138 420 THR A O 1
ATOM 3190 N N . VAL A 1 414 ? -24.065 -38.934 10.712 1.000 37.111 421 VAL A N 1
ATOM 3191 C CA . VAL A 1 414 ? -25.253 -39.347 9.973 1.000 37.239 421 VAL A CA 1
ATOM 3192 C C . VAL A 1 414 ? -25.028 -40.741 9.410 1.000 38.180 421 VAL A C 1
ATOM 3193 O O . VAL A 1 414 ? -23.895 -41.148 9.109 1.000 35.286 421 VAL A O 1
ATOM 3197 N N . THR A 1 415 ? -26.152 -41.440 9.215 1.000 36.987 422 THR A N 1
ATOM 3198 C CA . THR A 1 415 ? -26.156 -42.724 8.539 1.000 38.127 422 THR A CA 1
ATOM 3199 C C . THR A 1 415 ? -26.551 -42.528 7.080 1.000 40.722 422 THR A C 1
ATOM 3200 O O . THR A 1 415 ? -27.580 -41.907 6.768 1.000 39.732 422 THR A O 1
ATOM 3204 N N . MET A 1 416 ? -25.739 -43.118 6.192 1.000 38.594 423 MET A N 1
ATOM 3205 C CA . MET A 1 416 ? -26.051 -43.142 4.772 1.000 40.435 423 MET A CA 1
ATOM 3206 C C . MET A 1 416 ? -25.884 -44.562 4.270 1.000 41.258 423 MET A C 1
ATOM 3207 O O . MET A 1 416 ? -24.771 -44.990 3.983 1.000 40.369 423 MET A O 1
ATOM 3212 N N . GLY A 1 417 ? -27.002 -45.289 4.189 1.000 43.208 424 GLY A N 1
ATOM 3213 C CA . GLY A 1 417 ? -26.974 -46.707 3.862 1.000 39.919 424 GLY A CA 1
ATOM 3214 C C . GLY A 1 417 ? -25.992 -47.464 4.747 1.000 39.418 424 GLY A C 1
ATOM 3215 O O . GLY A 1 417 ? -26.086 -47.419 5.973 1.000 44.603 424 GLY A O 1
ATOM 3216 N N . ASP A 1 418 ? -25.013 -48.108 4.099 1.000 38.413 425 ASP A N 1
ATOM 3217 C CA . ASP A 1 418 ? -24.043 -48.947 4.785 1.000 40.512 425 ASP A CA 1
ATOM 3218 C C . ASP A 1 418 ? -23.024 -48.172 5.611 1.000 45.605 425 ASP A C 1
ATOM 3219 O O . ASP A 1 418 ? -22.275 -48.773 6.379 1.000 41.245 425 ASP A O 1
ATOM 3224 N N . TYR A 1 419 ? -22.974 -46.843 5.456 1.000 43.648 426 TYR A N 1
ATOM 3225 C CA . TYR A 1 419 ? -21.919 -46.080 6.091 1.000 36.539 426 TYR A CA 1
ATOM 3226 C C . TYR A 1 419 ? -22.466 -45.106 7.114 1.000 37.185 426 TYR A C 1
ATOM 3227 O O . TYR A 1 419 ? -23.594 -44.622 7.006 1.000 41.816 426 TYR A O 1
ATOM 3236 N N . GLN A 1 420 ? -21.606 -44.866 8.105 1.000 35.693 427 GLN A N 1
ATOM 3237 C CA . GLN A 1 420 ? -21.702 -43.809 9.084 1.000 38.713 427 GLN A CA 1
ATOM 3238 C C . GLN A 1 420 ? -20.695 -42.734 8.683 1.000 39.101 427 GLN A C 1
ATOM 3239 O O . GLN A 1 420 ? -19.525 -43.052 8.455 1.000 36.041 427 GLN A O 1
ATOM 3245 N N . LEU A 1 421 ? -21.179 -41.493 8.569 1.000 35.242 428 LEU A N 1
ATOM 3246 C CA . LEU A 1 421 ? -20.358 -40.330 8.262 1.000 34.538 428 LEU A CA 1
ATOM 3247 C C . LEU A 1 421 ? -20.241 -39.472 9.510 1.000 30.754 428 LEU A C 1
ATOM 3248 O O . LEU A 1 421 ? -21.255 -39.078 10.100 1.000 29.547 428 LEU A O 1
ATOM 3253 N N . CYS A 1 422 ? -19.002 -39.245 9.936 1.000 31.472 429 CYS A N 1
ATOM 3254 C CA . CYS A 1 422 ? -18.717 -38.295 10.998 1.000 34.595 429 CYS A CA 1
ATOM 3255 C C . CYS A 1 422 ? -18.086 -37.054 10.369 1.000 30.965 429 CYS A C 1
ATOM 3256 O O . CYS A 1 422 ? -16.996 -37.107 9.823 1.000 27.838 429 CYS A O 1
ATOM 3259 N N . ILE A 1 423 ? -18.828 -35.950 10.421 1.000 26.886 430 ILE A N 1
ATOM 3260 C CA . ILE A 1 423 ? -18.424 -34.667 9.893 1.000 30.083 430 ILE A CA 1
ATOM 3261 C C . ILE A 1 423 ? -17.834 -33.842 11.034 1.000 30.740 430 ILE A C 1
ATOM 3262 O O . ILE A 1 423 ? -18.530 -33.465 11.966 1.000 36.240 430 ILE A O 1
ATOM 3267 N N . LYS A 1 424 ? -16.549 -33.505 10.948 1.000 31.925 431 LYS A N 1
ATOM 3268 C CA . LYS A 1 424 ? -15.877 -32.720 11.963 1.000 32.351 431 LYS A CA 1
ATOM 3269 C C . LYS A 1 424 ? -15.416 -31.403 11.360 1.000 32.056 431 LYS A C 1
ATOM 3270 O O . LYS A 1 424 ? -14.846 -31.376 10.285 1.000 38.978 431 LYS A O 1
ATOM 3276 N N . TYR A 1 425 ? -15.610 -30.312 12.092 1.000 32.887 432 TYR A N 1
ATOM 3277 C CA . TYR A 1 425 ? -15.391 -28.982 11.579 1.000 33.394 432 TYR A CA 1
ATOM 3278 C C . TYR A 1 425 ? -13.976 -28.528 11.902 1.000 40.254 432 TYR A C 1
ATOM 3279 O O . TYR A 1 425 ? -13.524 -28.720 13.024 1.000 34.581 432 TYR A O 1
ATOM 3288 N N . ASP A 1 426 ? -13.299 -27.917 10.919 1.000 35.914 433 ASP A N 1
ATOM 3289 C CA . ASP A 1 426 ? -11.928 -27.455 11.080 1.000 36.693 433 ASP A CA 1
ATOM 3290 C C . ASP A 1 426 ? -11.872 -25.954 11.251 1.000 35.983 433 ASP A C 1
ATOM 3291 O O . ASP A 1 426 ? -10.802 -25.415 11.480 1.000 37.047 433 ASP A O 1
ATOM 3296 N N . ALA A 1 427 ? -13.017 -25.271 11.136 1.000 32.854 434 ALA A N 1
ATOM 3297 C CA . ALA A 1 427 ? -13.027 -23.838 11.351 1.000 31.500 434 ALA A CA 1
ATOM 3298 C C . ALA A 1 427 ? -14.466 -23.419 11.653 1.000 35.835 434 ALA A C 1
ATOM 3299 O O . ALA A 1 427 ? -15.393 -24.224 11.568 1.000 33.190 434 ALA A O 1
ATOM 3301 N N . GLU A 1 428 ? -14.664 -22.173 12.070 1.000 36.111 435 GLU A N 1
ATOM 3302 C CA . GLU A 1 428 ? -16.004 -21.767 12.477 1.000 40.602 435 GLU A CA 1
ATOM 3303 C C . GLU A 1 428 ? -16.927 -21.739 11.254 1.000 38.201 435 GLU A C 1
ATOM 3304 O O . GLU A 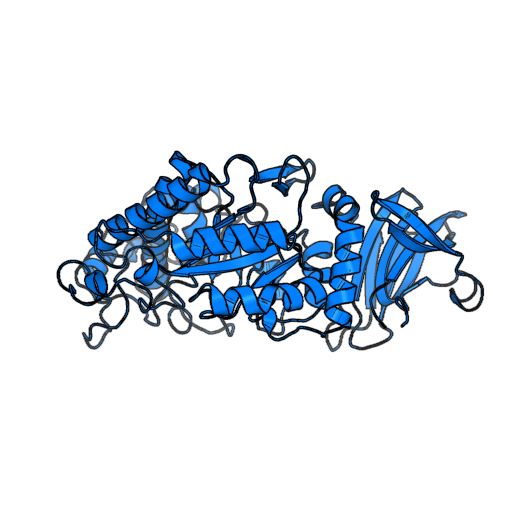1 428 ? -18.070 -22.176 11.289 1.000 39.180 435 GLU A O 1
ATOM 3310 N N . ASP A 1 429 ? -16.370 -21.226 10.174 1.000 31.717 436 ASP A N 1
ATOM 3311 C CA . ASP A 1 429 ? -17.029 -21.104 8.891 1.000 35.606 436 ASP A CA 1
ATOM 3312 C C . ASP A 1 429 ? -16.809 -22.388 8.080 1.000 29.550 436 ASP A C 1
ATOM 3313 O O . ASP A 1 429 ? -15.916 -22.467 7.257 1.000 34.102 436 ASP A O 1
ATOM 3318 N N . ALA A 1 430 ? -17.657 -23.396 8.320 1.000 29.814 437 ALA A N 1
ATOM 3319 C CA . ALA A 1 430 ? -17.518 -24.719 7.734 1.000 30.379 437 ALA A CA 1
ATOM 3320 C C . ALA A 1 430 ? -18.888 -25.127 7.192 1.000 28.284 437 ALA A C 1
ATOM 3321 O O . ALA A 1 430 ? -19.840 -25.137 7.939 1.000 29.650 437 ALA A O 1
ATOM 3323 N N . TYR A 1 431 ? -18.978 -25.448 5.899 1.000 28.132 438 TYR A N 1
ATOM 3324 C CA . TYR A 1 431 ? -20.277 -25.652 5.287 1.000 27.939 438 TYR A CA 1
ATOM 3325 C C . TYR A 1 431 ? -20.115 -26.364 3.953 1.000 25.101 438 TYR A C 1
ATOM 3326 O O . TYR A 1 431 ? -19.044 -26.398 3.351 1.000 25.004 438 TYR A O 1
ATOM 3335 N N . GLY A 1 432 ? -21.217 -26.984 3.535 1.000 28.014 439 GLY A N 1
ATOM 3336 C CA . GLY A 1 432 ? -21.257 -27.671 2.252 1.000 25.249 439 GLY A CA 1
ATOM 3337 C C . GLY A 1 432 ? -22.508 -28.513 2.152 1.000 26.092 439 GLY A C 1
ATOM 3338 O O . GLY A 1 432 ? -23.566 -28.123 2.666 1.000 25.534 439 GLY A O 1
ATOM 3339 N N . LEU A 1 433 ? -22.394 -29.588 1.371 1.000 24.862 440 LEU A N 1
ATOM 3340 C CA . LEU A 1 433 ? -23.480 -30.548 1.311 1.000 24.932 440 LEU A CA 1
ATOM 3341 C C . LEU A 1 433 ? -22.891 -31.895 0.946 1.000 24.141 440 LEU A C 1
ATOM 3342 O O . LEU A 1 433 ? -21.758 -31.966 0.505 1.000 23.976 440 LEU A O 1
ATOM 3347 N N . ILE A 1 434 ? -23.691 -32.968 1.138 1.000 25.334 441 ILE A N 1
ATOM 3348 C CA . ILE A 1 434 ? -23.239 -34.326 0.905 1.000 24.794 441 ILE A CA 1
ATOM 3349 C C . ILE A 1 434 ? -24.366 -35.088 0.234 1.000 26.165 441 ILE A C 1
ATOM 3350 O O . ILE A 1 434 ? -25.510 -35.006 0.685 1.000 27.697 441 ILE A O 1
ATOM 3355 N N . ILE A 1 435 ? -24.029 -35.759 -0.877 1.000 27.313 442 ILE A N 1
ATOM 3356 C CA . ILE A 1 435 ? -24.996 -36.552 -1.624 1.000 28.500 442 ILE A CA 1
ATOM 3357 C C . ILE A 1 435 ? -24.441 -37.973 -1.755 1.000 29.205 442 ILE A C 1
ATOM 3358 O O . ILE A 1 435 ? -23.347 -38.184 -2.267 1.000 29.129 442 ILE A O 1
ATOM 3363 N N . GLN A 1 436 ? -25.223 -38.972 -1.355 1.000 27.709 443 GLN A N 1
ATOM 3364 C CA . GLN A 1 436 ? -24.840 -40.340 -1.681 1.000 32.974 443 GLN A CA 1
ATOM 3365 C C . GLN A 1 436 ? -25.386 -40.634 -3.078 1.000 34.384 443 GLN A C 1
ATOM 3366 O O . GLN A 1 436 ? -26.599 -40.613 -3.280 1.000 36.082 443 GLN A O 1
ATOM 3372 N N . THR A 1 437 ? -24.478 -40.857 -4.032 1.000 31.617 444 THR A N 1
ATOM 3373 C CA . THR A 1 437 ? -24.819 -41.081 -5.432 1.000 33.831 444 THR A CA 1
ATOM 3374 C C . THR A 1 437 ? -24.822 -42.574 -5.771 1.000 37.986 444 THR A C 1
ATOM 3375 O O . THR A 1 437 ? -25.358 -42.967 -6.796 1.000 36.550 444 THR A O 1
ATOM 3379 N N . GLY A 1 438 ? -24.222 -43.402 -4.919 1.000 36.382 445 GLY A N 1
ATOM 3380 C CA . GLY A 1 438 ? -24.233 -44.841 -5.129 1.000 37.402 445 GLY A CA 1
ATOM 3381 C C . GLY A 1 438 ? -24.056 -45.552 -3.797 1.000 35.029 445 GLY A C 1
ATOM 3382 O O . GLY A 1 438 ? -23.784 -44.914 -2.773 1.000 33.837 445 GLY A O 1
ATOM 3383 N N . LYS A 1 439 ? -24.198 -46.887 -3.799 1.000 35.930 446 LYS A N 1
ATOM 3384 C CA . LYS A 1 439 ? -24.059 -47.617 -2.554 1.000 35.071 446 LYS A CA 1
ATOM 3385 C C . LYS A 1 439 ? -22.682 -47.322 -1.959 1.000 30.207 446 LYS A C 1
ATOM 3386 O O . LYS A 1 439 ? -22.566 -47.212 -0.737 1.000 32.119 446 LYS A O 1
ATOM 3392 N N . ASN A 1 440 ? -21.657 -47.184 -2.818 1.000 30.224 447 ASN A N 1
ATOM 3393 C CA . ASN A 1 440 ? -20.295 -46.951 -2.330 1.000 30.246 447 ASN A CA 1
ATOM 3394 C C . ASN A 1 440 ? -19.689 -45.684 -2.945 1.000 31.042 447 ASN A C 1
ATOM 3395 O O . ASN A 1 440 ? -18.474 -45.604 -3.219 1.000 27.934 447 ASN A O 1
ATOM 3400 N N . GLU A 1 441 ? -20.546 -44.681 -3.139 1.000 29.090 448 GLU A N 1
ATOM 3401 C CA . GLU A 1 441 ? -20.087 -43.461 -3.771 1.000 34.375 448 GLU A CA 1
ATOM 3402 C C . GLU A 1 441 ? -20.819 -42.258 -3.199 1.000 33.370 448 GLU A C 1
ATOM 3403 O O . GLU A 1 441 ? -22.026 -42.315 -2.949 1.000 30.323 448 GLU A O 1
ATOM 3409 N N . PHE A 1 442 ? -20.048 -41.170 -3.017 1.000 29.356 449 PHE A N 1
ATOM 3410 C CA . PHE A 1 442 ? -20.547 -39.943 -2.422 1.000 26.723 449 PHE A CA 1
ATOM 3411 C C . PHE A 1 442 ? -19.951 -38.755 -3.169 1.000 28.230 449 PHE A C 1
ATOM 3412 O O . PHE A 1 442 ? -18.827 -38.817 -3.663 1.000 26.637 449 PHE A O 1
ATOM 3420 N N . VAL A 1 443 ? -20.743 -37.677 -3.254 1.000 26.086 450 VAL A N 1
ATOM 3421 C CA . VAL A 1 443 ? -20.244 -36.376 -3.656 1.000 26.481 450 VAL A CA 1
ATOM 3422 C C . VAL A 1 443 ? -20.321 -35.447 -2.445 1.000 26.485 450 VAL A C 1
ATOM 3423 O O . VAL A 1 443 ? -21.384 -35.241 -1.836 1.000 27.617 450 VAL A O 1
ATOM 3427 N N . VAL A 1 444 ? -19.164 -34.854 -2.096 1.000 26.913 451 VAL A N 1
ATOM 3428 C CA . VAL A 1 444 ? -19.094 -33.947 -0.970 1.000 25.650 451 VAL A CA 1
ATOM 3429 C C . VAL A 1 444 ? -18.661 -32.583 -1.490 1.000 27.292 451 VAL A C 1
ATOM 3430 O O . VAL A 1 444 ? -17.637 -32.469 -2.163 1.000 26.101 451 VAL A O 1
ATOM 3434 N N . ALA A 1 445 ? -19.479 -31.570 -1.221 1.000 23.914 452 ALA A N 1
ATOM 3435 C CA . ALA A 1 445 ? -19.107 -30.199 -1.559 1.000 26.602 452 ALA A CA 1
ATOM 3436 C C . ALA A 1 445 ? -18.930 -29.392 -0.290 1.000 21.793 452 ALA A C 1
ATOM 3437 O O . ALA A 1 445 ? -19.674 -29.602 0.667 1.000 26.293 452 ALA A O 1
ATOM 3439 N N . GLY A 1 446 ? -17.977 -28.451 -0.316 1.000 26.415 453 GLY A N 1
ATOM 3440 C CA . GLY A 1 446 ? -17.851 -27.460 0.738 1.000 30.454 453 GLY A CA 1
ATOM 3441 C C . GLY A 1 446 ? -16.403 -27.129 1.123 1.000 25.737 453 GLY A C 1
ATOM 3442 O O . GLY A 1 446 ? -15.474 -27.333 0.340 1.000 28.100 453 GLY A O 1
ATOM 3443 N N . ILE A 1 447 ? -16.276 -26.645 2.376 1.000 27.008 454 ILE A N 1
ATOM 3444 C CA . ILE A 1 447 ? -15.062 -26.039 2.892 1.000 25.029 454 ILE A CA 1
ATOM 3445 C C . ILE A 1 447 ? -15.037 -26.167 4.416 1.000 24.550 454 ILE A C 1
ATOM 3446 O O . ILE A 1 447 ? -16.058 -26.068 5.097 1.000 26.996 454 ILE A O 1
ATOM 3451 N N . ASN A 1 448 ? -13.822 -26.436 4.914 1.000 27.425 455 ASN A N 1
ATOM 3452 C CA . ASN A 1 448 ? -13.438 -26.301 6.316 1.000 27.446 455 ASN A CA 1
ATOM 3453 C C . ASN A 1 448 ? -14.045 -27.417 7.166 1.000 26.834 455 ASN A C 1
ATOM 3454 O O . ASN A 1 448 ? -14.314 -27.247 8.354 1.000 30.128 455 ASN A O 1
ATOM 3459 N N . PHE A 1 449 ? -14.233 -28.577 6.561 1.000 30.272 456 PHE A N 1
ATOM 3460 C CA . PHE A 1 449 ? -14.676 -29.702 7.347 1.000 28.810 456 PHE A CA 1
ATOM 3461 C C . PHE A 1 449 ? -14.018 -30.944 6.784 1.000 29.086 456 PHE A C 1
ATOM 3462 O O . PHE A 1 449 ? -13.396 -30.901 5.732 1.000 28.769 456 PHE A O 1
ATOM 3470 N N . LYS A 1 450 ? -14.163 -32.025 7.557 1.000 29.541 457 LYS A N 1
ATOM 3471 C CA . LYS A 1 450 ? -13.619 -33.332 7.266 1.000 31.356 457 LYS A CA 1
ATOM 3472 C C . LYS A 1 450 ? -14.739 -34.342 7.432 1.000 25.759 457 LYS A C 1
ATOM 3473 O O . LYS A 1 450 ? -15.603 -34.149 8.271 1.000 29.008 457 LYS A O 1
ATOM 3479 N N . VAL A 1 451 ? -14.635 -35.467 6.704 1.000 29.314 458 VAL A N 1
ATOM 3480 C CA . VAL A 1 451 ? -15.601 -36.548 6.788 1.000 27.756 458 VAL A CA 1
ATOM 3481 C C . VAL A 1 451 ? -14.860 -37.870 6.992 1.000 28.682 458 VAL A C 1
ATOM 3482 O O . VAL A 1 451 ? -14.024 -38.245 6.174 1.000 27.239 458 VAL A O 1
ATOM 3486 N N . TYR A 1 452 ? -15.220 -38.575 8.082 1.000 27.526 459 TYR A N 1
ATOM 3487 C CA . TYR A 1 452 ? -14.775 -39.937 8.391 1.000 29.027 459 TYR A CA 1
ATOM 3488 C C . TYR A 1 452 ? -15.885 -40.901 8.010 1.000 30.975 459 TYR A C 1
ATOM 3489 O O . TYR A 1 452 ? -17.049 -40.679 8.382 1.000 35.505 459 TYR A O 1
ATOM 3498 N N . PHE A 1 453 ? -15.539 -41.915 7.201 1.000 29.251 460 PHE A N 1
ATOM 3499 C CA . PHE A 1 453 ? -16.471 -42.937 6.734 1.000 31.973 460 PHE A CA 1
ATOM 3500 C C . PHE A 1 453 ? -16.185 -44.238 7.491 1.000 35.927 460 PHE A C 1
ATOM 3501 O O . PHE A 1 453 ? -15.056 -44.740 7.481 1.000 36.470 460 PHE A O 1
ATOM 3509 N N . THR A 1 454 ? -17.205 -44.781 8.161 1.000 34.747 461 THR A N 1
ATOM 3510 C CA . THR A 1 454 ? -17.099 -46.094 8.790 1.000 33.850 461 THR A CA 1
ATOM 3511 C C . THR A 1 454 ? -18.345 -46.911 8.462 1.000 40.369 461 THR A C 1
ATOM 3512 O O . THR A 1 454 ? -19.315 -46.399 7.910 1.000 37.054 461 THR A O 1
ATOM 3516 N N . SER A 1 455 ? -18.263 -48.207 8.780 1.000 42.182 462 SER A N 1
ATOM 3517 C CA . SER A 1 455 ? -19.277 -49.194 8.480 1.000 40.180 462 SER A CA 1
ATOM 3518 C C . SER A 1 455 ? -20.429 -49.103 9.475 1.000 45.005 462 SER A C 1
ATOM 3519 O O . SER A 1 455 ? -20.187 -49.118 10.678 1.000 47.491 462 SER A O 1
ATOM 3522 N N . THR A 1 456 ? -21.668 -49.040 8.965 1.000 48.527 463 THR A N 1
ATOM 3523 C CA . THR A 1 456 ? -22.866 -49.110 9.800 1.000 55.225 463 THR A CA 1
ATOM 3524 C C . THR A 1 456 ? -22.837 -50.429 10.570 1.000 53.059 463 THR A C 1
ATOM 3525 O O . THR A 1 456 ? -22.919 -50.470 11.801 1.000 55.033 463 THR A O 1
ATOM 3529 N N . ASP A 1 457 ? -22.644 -51.509 9.807 1.000 50.213 464 ASP A N 1
ATOM 3530 C CA . ASP A 1 457 ? -22.556 -52.878 10.389 1.000 56.419 464 ASP A CA 1
ATOM 3531 C C . ASP A 1 457 ? -21.195 -53.051 11.061 1.000 59.073 464 ASP A C 1
ATOM 3532 O O . ASP A 1 457 ? -20.177 -53.001 10.362 1.000 47.280 464 ASP A O 1
ATOM 3537 N N . LYS A 1 458 ? -21.200 -53.334 12.359 1.000 64.421 465 LYS A N 1
ATOM 3538 C CA . LYS A 1 458 ? -19.931 -53.406 13.122 1.000 70.443 465 LYS A CA 1
ATOM 3539 C C . LYS A 1 458 ? -19.213 -54.741 12.882 1.000 74.579 465 LYS A C 1
ATOM 3540 O O . LYS A 1 458 ? -18.111 -54.911 13.428 1.000 76.862 465 LYS A O 1
ATOM 3546 N N . LYS A 1 459 ? -19.785 -55.632 12.080 1.000 70.218 466 LYS A N 1
ATOM 3547 C CA . LYS A 1 459 ? -19.044 -56.871 11.746 1.000 76.569 466 LYS A CA 1
ATOM 3548 C C . LYS A 1 459 ? -18.122 -56.543 10.577 1.000 70.260 466 LYS A C 1
ATOM 3549 O O . LYS A 1 459 ? -17.258 -57.369 10.244 1.000 62.116 466 LYS A O 1
ATOM 3555 N N . LYS A 1 460 ? -18.313 -55.363 9.990 1.000 65.064 467 LYS A N 1
ATOM 3556 C CA . LYS A 1 460 ? -17.531 -55.010 8.788 1.000 57.347 467 LYS A CA 1
ATOM 3557 C C . LYS A 1 460 ? -16.662 -53.780 9.027 1.000 53.038 467 LYS A C 1
ATOM 3558 O O . LYS A 1 460 ? -16.987 -52.991 9.927 1.000 47.286 467 LYS A O 1
ATOM 3564 N N . THR A 1 461 ? -15.567 -53.682 8.284 1.000 47.946 468 THR A N 1
ATOM 3565 C CA . THR A 1 461 ? -14.714 -52.499 8.300 1.000 46.134 468 THR A CA 1
ATOM 3566 C C . THR A 1 461 ? -14.927 -51.682 7.019 1.000 42.490 468 THR A C 1
ATOM 3567 O O . THR A 1 461 ? -14.701 -52.165 5.904 1.000 40.321 468 THR A O 1
ATOM 3571 N N . GLY A 1 462 ? -15.357 -50.425 7.188 1.000 40.501 469 GLY A N 1
ATOM 3572 C CA . GLY A 1 462 ? -15.539 -49.520 6.059 1.000 39.282 469 GLY A CA 1
ATOM 3573 C C . GLY A 1 462 ? -14.400 -48.494 5.968 1.000 31.929 469 GLY A C 1
ATOM 3574 O O . GLY A 1 462 ? -13.898 -48.014 6.981 1.000 38.318 469 GLY A O 1
ATOM 3575 N N . TYR A 1 463 ? -14.016 -48.149 4.737 1.000 31.970 470 TYR A N 1
ATOM 3576 C CA . TYR A 1 463 ? -12.922 -47.221 4.495 1.000 30.146 470 TYR A CA 1
ATOM 3577 C C . TYR A 1 463 ? -13.138 -46.445 3.203 1.000 29.679 470 TYR A C 1
ATOM 3578 O O . TYR A 1 463 ? -13.835 -46.917 2.310 1.000 33.750 470 TYR A O 1
ATOM 3587 N N . ILE A 1 464 ? -12.491 -45.277 3.080 1.000 32.273 471 ILE A N 1
ATOM 3588 C CA . ILE A 1 464 ? -12.368 -44.602 1.800 1.000 31.103 471 ILE A CA 1
ATOM 3589 C C . ILE A 1 464 ? -11.565 -45.497 0.861 1.000 33.950 471 ILE A C 1
ATOM 3590 O O . ILE A 1 464 ? -10.507 -46.002 1.248 1.000 30.973 471 ILE A O 1
ATOM 3595 N N . LYS A 1 465 ? -12.051 -45.649 -0.374 1.000 30.479 472 LYS A N 1
ATOM 3596 C CA . LYS A 1 465 ? -11.304 -46.355 -1.407 1.000 33.378 472 LYS A CA 1
ATOM 3597 C C . LYS A 1 465 ? -10.463 -45.370 -2.218 1.000 31.554 472 LYS A C 1
ATOM 3598 O O . LYS A 1 465 ? -9.242 -45.536 -2.330 1.000 28.203 472 LYS A O 1
ATOM 3604 N N . GLN A 1 466 ? -11.139 -44.401 -2.844 1.000 28.537 473 GLN A N 1
ATOM 3605 C CA . GLN A 1 466 ? -10.473 -43.335 -3.576 1.000 28.534 473 GLN A CA 1
ATOM 3606 C C . GLN A 1 466 ? -11.214 -41.992 -3.463 1.000 27.220 473 GLN A C 1
ATOM 3607 O O . GLN A 1 466 ? -12.445 -41.910 -3.362 1.000 25.056 473 GLN A O 1
ATOM 3613 N N . VAL A 1 467 ? -10.442 -40.916 -3.653 1.000 27.230 474 VAL A N 1
ATOM 3614 C CA . VAL A 1 467 ? -10.964 -39.551 -3.567 1.000 30.380 474 VAL A CA 1
ATOM 3615 C C . VAL A 1 467 ? -10.476 -38.763 -4.777 1.000 29.781 474 VAL A C 1
ATOM 3616 O O . VAL A 1 467 ? -9.274 -38.748 -5.083 1.000 28.888 474 VAL A O 1
ATOM 3620 N N . TRP A 1 468 ? -11.419 -38.106 -5.468 1.000 26.647 475 TRP A N 1
ATOM 3621 C CA . TRP A 1 468 ? -11.033 -37.169 -6.511 1.000 30.367 475 TRP A CA 1
ATOM 3622 C C . TRP A 1 468 ? -11.589 -35.798 -6.152 1.000 30.814 475 TRP A C 1
ATOM 3623 O O . TRP A 1 468 ? -12.713 -35.689 -5.627 1.000 33.109 475 TRP A O 1
ATOM 3634 N N . GLU A 1 469 ? -10.790 -34.770 -6.458 1.000 27.573 476 GLU A N 1
ATOM 3635 C CA . GLU A 1 469 ? -11.267 -33.405 -6.463 1.000 26.856 476 GLU A CA 1
ATOM 3636 C C . GLU A 1 469 ? -11.624 -33.029 -7.903 1.000 28.205 476 GLU A C 1
ATOM 3637 O O . GLU A 1 469 ? -10.928 -33.414 -8.840 1.000 27.139 476 GLU A O 1
ATOM 3643 N N . GLY A 1 470 ? -12.679 -32.227 -8.091 1.000 26.518 477 GLY A N 1
ATOM 3644 C CA . GLY A 1 470 ? -12.983 -31.743 -9.424 1.000 25.414 477 GLY A CA 1
ATOM 3645 C C . GLY A 1 470 ? -14.208 -30.820 -9.453 1.000 27.006 477 GLY A C 1
ATOM 3646 O O . GLY A 1 470 ? -14.489 -30.060 -8.539 1.000 23.879 477 GLY A O 1
ATOM 3647 N N . GLY A 1 471 ? -14.872 -30.839 -10.600 1.000 26.258 478 GLY A N 1
ATOM 3648 C CA . GLY A 1 471 ? -15.989 -29.961 -10.890 1.000 29.545 478 GLY A CA 1
ATOM 3649 C C . GLY A 1 471 ? -16.732 -30.491 -12.109 1.000 31.227 478 GLY A C 1
ATOM 3650 O O . GLY A 1 471 ? -16.313 -31.509 -12.694 1.000 27.802 478 GLY A O 1
ATOM 3651 N N . TYR A 1 472 ? -17.884 -29.854 -12.409 1.000 31.659 479 TYR A N 1
ATOM 3652 C CA . TYR A 1 472 ? -18.658 -30.210 -13.582 1.000 30.389 479 TYR A CA 1
ATOM 3653 C C . TYR A 1 472 ? -18.417 -29.111 -14.607 1.000 30.839 479 TYR A C 1
ATOM 3654 O O . TYR A 1 472 ? -18.485 -27.925 -14.298 1.000 32.459 479 TYR A O 1
ATOM 3663 N N . ASP A 1 473 ? -18.125 -29.522 -15.840 1.000 33.232 480 ASP A N 1
ATOM 3664 C CA . ASP A 1 473 ? -17.816 -28.602 -16.920 1.000 34.492 480 ASP A CA 1
ATOM 3665 C C . ASP A 1 473 ? -19.128 -28.024 -17.453 1.000 38.426 480 ASP A C 1
ATOM 3666 O O . ASP A 1 473 ? -20.197 -28.304 -16.892 1.000 33.367 480 ASP A O 1
ATOM 3671 N N . THR A 1 474 ? -19.041 -27.234 -18.544 1.000 42.716 481 THR A N 1
ATOM 3672 C CA . THR A 1 474 ? -20.216 -26.519 -19.045 1.000 48.543 481 THR A CA 1
ATOM 3673 C C . THR A 1 474 ? -21.229 -27.472 -19.682 1.000 49.171 481 THR A C 1
ATOM 3674 O O . THR A 1 474 ? -22.417 -27.160 -19.705 1.000 53.431 481 THR A O 1
ATOM 3678 N N . ASP A 1 475 ? -20.774 -28.649 -20.133 1.000 49.986 482 ASP A N 1
ATOM 3679 C CA . ASP A 1 475 ? -21.674 -29.687 -20.614 1.000 50.045 482 ASP A CA 1
ATOM 3680 C C . ASP A 1 475 ? -22.260 -30.505 -19.469 1.000 49.411 482 ASP A C 1
ATOM 3681 O O . ASP A 1 475 ? -22.944 -31.487 -19.730 1.000 46.582 482 ASP A O 1
ATOM 3686 N N . GLY A 1 476 ? -21.906 -30.217 -18.209 1.000 41.417 483 GLY A N 1
ATOM 3687 C CA . GLY A 1 476 ? -22.438 -31.000 -17.116 1.000 38.143 483 GLY A CA 1
ATOM 3688 C C . GLY A 1 476 ? -21.642 -32.276 -16.848 1.000 37.318 483 GLY A C 1
ATOM 3689 O O . GLY A 1 476 ? -22.071 -33.083 -16.025 1.000 35.285 483 GLY A O 1
ATOM 3690 N N . GLU A 1 477 ? -20.461 -32.407 -17.466 1.000 38.934 484 GLU A N 1
ATOM 3691 C CA . GLU A 1 477 ? -19.619 -33.584 -17.292 1.000 43.512 484 GLU A CA 1
ATOM 3692 C C . GLU A 1 477 ? -18.636 -33.378 -16.139 1.000 39.144 484 GLU A C 1
ATOM 3693 O O . GLU A 1 477 ? -17.991 -32.331 -16.063 1.000 34.102 484 GLU A O 1
ATOM 3699 N N . TRP A 1 478 ? -18.522 -34.394 -15.278 1.000 30.425 485 TRP A N 1
ATOM 3700 C CA . TRP A 1 478 ? -17.516 -34.413 -14.225 1.000 34.567 4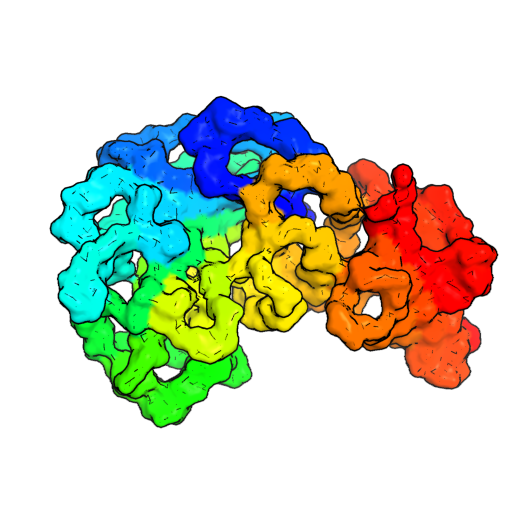85 TRP A CA 1
ATOM 3701 C C . TRP A 1 478 ? -16.112 -34.425 -14.829 1.000 35.062 485 TRP A C 1
ATOM 3702 O O . TRP A 1 478 ? -15.859 -35.159 -15.770 1.000 35.680 485 TRP A O 1
ATOM 3713 N N . LYS A 1 479 ? -15.229 -33.554 -14.322 1.000 30.572 486 LYS A N 1
ATOM 3714 C CA . LYS A 1 479 ? -13.815 -33.514 -14.665 1.000 31.869 486 LYS A CA 1
ATOM 3715 C C . LYS A 1 479 ? -13.025 -33.423 -13.353 1.000 29.289 486 LYS A C 1
ATOM 3716 O O . LYS A 1 479 ? -13.151 -32.436 -12.635 1.000 30.401 486 LYS A O 1
ATOM 3722 N N . ALA A 1 480 ? -12.220 -34.447 -13.078 1.000 28.921 487 ALA A N 1
ATOM 3723 C CA . ALA A 1 480 ? -11.333 -34.479 -11.927 1.000 29.875 487 ALA A CA 1
ATOM 3724 C C . ALA A 1 480 ? -10.138 -33.563 -12.176 1.000 26.603 487 ALA A C 1
ATOM 3725 O O . ALA A 1 480 ? -9.546 -33.594 -13.246 1.000 28.329 487 ALA A O 1
ATOM 3727 N N . THR A 1 481 ? -9.759 -32.792 -11.166 1.000 25.919 488 THR A N 1
ATOM 3728 C CA . THR A 1 481 ? -8.548 -31.997 -11.241 1.000 25.263 488 THR A CA 1
ATOM 3729 C C . THR A 1 481 ? -7.375 -32.715 -10.546 1.000 23.391 488 THR A C 1
ATOM 3730 O O . THR A 1 481 ? -6.221 -32.521 -10.921 1.000 22.823 488 THR A O 1
ATOM 3734 N N . ARG A 1 482 ? -7.667 -33.455 -9.481 1.000 26.205 489 ARG A N 1
ATOM 3735 C CA . ARG A 1 482 ? -6.663 -34.326 -8.864 1.000 26.388 489 ARG A CA 1
ATOM 3736 C C . ARG A 1 482 ? -7.342 -35.593 -8.324 1.000 23.581 489 ARG A C 1
ATOM 3737 O O . ARG A 1 482 ? -8.525 -35.593 -7.976 1.000 25.732 489 ARG A O 1
ATOM 3745 N N . LEU A 1 483 ? -6.566 -36.676 -8.260 1.000 24.469 490 LEU A N 1
ATOM 3746 C CA . LEU A 1 483 ? -6.825 -37.766 -7.334 1.000 25.882 490 LEU A CA 1
ATOM 3747 C C . LEU A 1 483 ? -6.113 -37.398 -6.033 1.000 26.152 490 LEU A C 1
ATOM 3748 O O . LEU A 1 483 ? -4.880 -37.376 -5.996 1.000 26.716 490 LEU A O 1
ATOM 3753 N N . LEU A 1 484 ? -6.890 -37.098 -4.987 1.000 26.949 491 LEU A N 1
ATOM 3754 C CA . LEU A 1 484 ? -6.358 -36.755 -3.659 1.000 24.970 491 LEU A CA 1
ATOM 3755 C C . LEU A 1 484 ? -6.021 -38.030 -2.887 1.000 25.933 491 LEU A C 1
ATOM 3756 O O . LEU A 1 484 ? -6.836 -38.958 -2.783 1.000 22.246 491 LEU A O 1
ATOM 3761 N N . ASN A 1 485 ? -4.773 -38.104 -2.401 1.000 26.740 492 ASN A N 1
ATOM 3762 C CA . ASN A 1 485 ? -4.325 -39.228 -1.592 1.000 23.949 492 ASN A CA 1
ATOM 3763 C C . ASN A 1 485 ? -3.136 -38.735 -0.739 1.000 25.148 492 ASN A C 1
ATOM 3764 O O . ASN A 1 485 ? -2.797 -37.551 -0.749 1.000 24.113 492 ASN A O 1
ATOM 3769 N N . GLY A 1 486 ? -2.492 -39.645 -0.007 1.000 24.263 493 GLY A N 1
ATOM 3770 C CA . GLY A 1 486 ? -1.384 -39.275 0.849 1.000 25.247 493 GLY A CA 1
ATOM 3771 C C . GLY A 1 486 ? -1.771 -38.170 1.833 1.000 24.138 493 GLY A C 1
ATOM 3772 O O . GLY A 1 486 ? -2.782 -38.227 2.555 1.000 22.484 493 GLY A O 1
ATOM 3773 N N . ASP A 1 487 ? -0.940 -37.119 1.882 1.000 24.369 494 ASP A N 1
ATOM 3774 C CA . ASP A 1 487 ? -1.211 -36.034 2.808 1.000 23.712 494 ASP A CA 1
ATOM 3775 C C . ASP A 1 487 ? -2.622 -35.473 2.621 1.000 25.636 494 ASP A C 1
ATOM 3776 O O . ASP A 1 487 ? -3.252 -35.024 3.580 1.000 22.870 494 ASP A O 1
ATOM 3781 N N . GLU A 1 488 ? -3.116 -35.485 1.386 1.000 25.959 495 GLU A N 1
ATOM 3782 C CA . GLU A 1 488 ? -4.327 -34.761 1.058 1.000 26.057 495 GLU A CA 1
ATOM 3783 C C . GLU A 1 488 ? -5.567 -35.477 1.598 1.000 28.079 495 GLU A C 1
ATOM 3784 O O . GLU A 1 488 ? -6.635 -34.844 1.637 1.000 26.110 495 GLU A O 1
ATOM 3790 N N . THR A 1 489 ? -5.429 -36.765 1.977 1.000 27.580 496 THR A N 1
ATOM 3791 C CA . THR A 1 489 ? -6.527 -37.538 2.578 1.000 28.574 496 THR A CA 1
ATOM 3792 C C . THR A 1 489 ? -6.101 -38.253 3.873 1.000 24.790 496 THR A C 1
ATOM 3793 O O . THR A 1 489 ? -6.787 -39.193 4.317 1.000 25.605 496 THR A O 1
ATOM 3797 N N . TYR A 1 490 ? -4.966 -37.849 4.464 1.000 26.716 497 TYR A N 1
ATOM 3798 C CA . TYR A 1 490 ? -4.292 -38.611 5.512 1.000 26.071 497 TYR A CA 1
ATOM 3799 C C . TYR A 1 490 ? -4.286 -40.108 5.175 1.000 26.191 497 TYR A C 1
ATOM 3800 O O . TYR A 1 490 ? -4.697 -40.944 5.992 1.000 24.372 497 TYR A O 1
ATOM 3809 N N . HIS A 1 491 ? -3.890 -40.416 3.931 1.000 25.753 498 HIS A N 1
ATOM 3810 C CA . HIS A 1 491 ? -3.732 -41.784 3.452 1.000 24.232 498 HIS A CA 1
ATOM 3811 C C . HIS A 1 491 ? -5.054 -42.530 3.545 1.000 24.982 498 HIS A C 1
ATOM 3812 O O . HIS A 1 491 ? -5.065 -43.672 3.998 1.000 26.429 498 HIS A O 1
ATOM 3819 N N . ASN A 1 492 ? -6.107 -41.846 3.070 1.000 25.628 499 ASN A N 1
ATOM 3820 C CA . ASN A 1 492 ? -7.481 -42.297 2.967 1.000 24.368 499 ASN A CA 1
ATOM 3821 C C . ASN A 1 492 ? -8.113 -42.533 4.331 1.000 23.908 499 ASN A C 1
ATOM 3822 O O . ASN A 1 492 ? -9.133 -43.213 4.407 1.000 27.249 499 ASN A O 1
ATOM 3827 N N . ALA A 1 493 ? -7.586 -41.908 5.400 1.000 25.932 500 ALA A N 1
ATOM 3828 C CA . ALA A 1 493 ? -8.255 -41.990 6.687 1.000 24.792 500 ALA A CA 1
ATOM 3829 C C . ALA A 1 493 ? -9.461 -41.046 6.735 1.000 28.495 500 ALA A C 1
ATOM 3830 O O . ALA A 1 493 ? -10.316 -41.197 7.601 1.000 28.107 500 ALA A O 1
ATOM 3832 N N . VAL A 1 494 ? -9.471 -40.025 5.866 1.000 28.588 501 VAL A N 1
ATOM 3833 C CA . VAL A 1 494 ? -10.455 -38.950 5.989 1.000 27.647 501 VAL A CA 1
ATOM 3834 C C . VAL A 1 494 ? -10.556 -38.198 4.667 1.000 28.430 501 VAL A C 1
ATOM 3835 O O . VAL A 1 494 ? -9.554 -38.084 3.936 1.000 25.911 501 VAL A O 1
ATOM 3839 N N . LEU A 1 495 ? -11.770 -37.645 4.404 1.000 25.962 502 LEU A N 1
ATOM 3840 C CA . LEU A 1 495 ? -11.961 -36.672 3.335 1.000 29.471 502 LEU A CA 1
ATOM 3841 C C . LEU A 1 495 ? -11.736 -35.281 3.942 1.000 24.897 502 LEU A C 1
ATOM 3842 O O . LEU A 1 495 ? -12.363 -34.912 4.924 1.000 26.367 502 LEU A O 1
ATOM 3847 N N . ILE A 1 496 ? -10.824 -34.524 3.373 1.000 27.503 503 ILE A N 1
ATOM 3848 C CA . ILE A 1 496 ? -10.595 -33.159 3.775 1.000 26.181 503 ILE A CA 1
ATOM 3849 C C . ILE A 1 496 ? -11.238 -32.276 2.724 1.000 28.828 503 ILE A C 1
ATOM 3850 O O . ILE A 1 496 ? -10.792 -32.314 1.597 1.000 29.716 503 ILE A O 1
ATOM 3855 N N . ALA A 1 497 ? -12.315 -31.570 3.100 1.000 25.081 504 ALA A N 1
ATOM 3856 C CA . ALA A 1 497 ? -12.960 -30.617 2.220 1.000 25.080 504 ALA A CA 1
ATOM 3857 C C . ALA A 1 497 ? -12.281 -29.282 2.428 1.000 24.193 504 ALA A C 1
ATOM 3858 O O . ALA A 1 497 ? -12.799 -28.407 3.097 1.000 29.683 504 ALA A O 1
ATOM 3860 N N . LYS A 1 498 ? -11.108 -29.161 1.822 1.000 26.911 505 LYS A N 1
ATOM 3861 C CA . LYS A 1 498 ? -10.285 -27.987 2.026 1.000 26.593 505 LYS A CA 1
ATOM 3862 C C . LYS A 1 498 ? -10.811 -26.796 1.239 1.000 29.258 505 LYS A C 1
ATOM 3863 O O . LYS A 1 498 ? -10.533 -25.654 1.598 1.000 28.545 505 LYS A O 1
ATOM 3869 N N . GLY A 1 499 ? -11.401 -27.065 0.064 1.000 30.350 506 GLY A N 1
ATOM 3870 C CA . GLY A 1 499 ? -11.944 -26.027 -0.804 1.000 30.491 506 GLY A CA 1
ATOM 3871 C C . GLY A 1 499 ? -11.088 -25.812 -2.043 1.000 28.340 506 GLY A C 1
ATOM 3872 O O . GLY A 1 499 ? -9.951 -26.287 -2.100 1.000 29.460 506 GLY A O 1
ATOM 3873 N N . ARG A 1 500 ? -11.642 -25.066 -2.996 1.000 27.732 507 ARG A N 1
ATOM 3874 C CA . ARG A 1 500 ? -10.865 -24.660 -4.189 1.000 32.088 507 ARG A CA 1
ATOM 3875 C C . ARG A 1 500 ? -10.012 -23.453 -3.781 1.000 34.442 507 ARG A C 1
ATOM 3876 O O . ARG A 1 500 ? -10.520 -22.592 -3.054 1.000 36.473 507 ARG A O 1
ATOM 3884 N N . ARG A 1 501 ? -8.765 -23.425 -4.229 1.000 40.264 508 ARG A N 1
ATOM 3885 C CA . ARG A 1 501 ? -7.823 -22.371 -3.796 1.000 43.551 508 ARG A CA 1
ATOM 3886 C C . ARG A 1 501 ? -7.576 -21.379 -4.920 1.000 47.211 508 ARG A C 1
ATOM 3887 O O . ARG A 1 501 ? -7.508 -21.795 -6.088 1.000 47.617 508 ARG A O 1
ATOM 3895 N N . THR A 1 502 ? -7.459 -20.113 -4.556 1.000 52.216 509 THR A N 1
ATOM 3896 C CA . THR A 1 502 ? -7.134 -19.075 -5.542 1.000 52.909 509 THR A CA 1
ATOM 3897 C C . THR A 1 502 ? -6.119 -18.143 -4.907 1.000 51.843 509 THR A C 1
ATOM 3898 O O . THR A 1 502 ? -6.056 -18.122 -3.657 1.000 49.000 509 THR A O 1
ATOM 3902 N N . TRP A 1 531 ? -9.964 -18.962 -0.494 1.000 53.091 538 TRP A N 1
ATOM 3903 C CA . TRP A 1 531 ? -10.514 -20.341 -0.459 1.000 43.446 538 TRP A CA 1
ATOM 3904 C C . TRP A 1 531 ? -12.035 -20.360 -0.486 1.000 37.275 538 TRP A C 1
ATOM 3905 O O . TRP A 1 531 ? -12.701 -19.593 0.198 1.000 35.456 538 TRP A O 1
ATOM 3916 N N . SER A 1 532 ? -12.594 -21.306 -1.256 1.000 32.861 539 SER A N 1
ATOM 3917 C CA . SER A 1 532 ? -14.030 -21.368 -1.417 1.000 28.371 539 SER A CA 1
ATOM 3918 C C . SER A 1 532 ? -14.412 -22.825 -1.578 1.000 26.863 539 SER A C 1
ATOM 3919 O O . SER A 1 532 ? -13.514 -23.676 -1.691 1.000 24.659 539 SER A O 1
ATOM 3922 N N . PRO A 1 533 ? -15.713 -23.175 -1.525 1.000 27.809 540 PRO A N 1
ATOM 3923 C CA . PRO A 1 533 ? -16.099 -24.590 -1.537 1.000 28.574 540 PRO A CA 1
ATOM 3924 C C . PRO A 1 533 ? -15.549 -25.371 -2.725 1.000 28.720 540 PRO A C 1
ATOM 3925 O O . PRO A 1 533 ? -15.441 -24.827 -3.821 1.000 25.398 540 PRO A O 1
ATOM 3929 N N . GLY A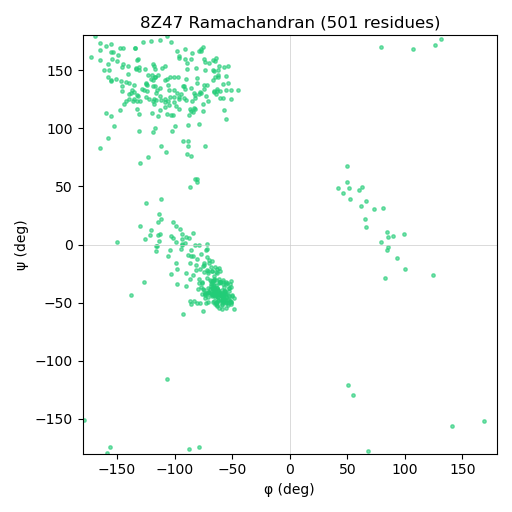 1 534 ? -15.212 -26.657 -2.477 1.000 24.599 541 GLY A N 1
ATOM 3930 C CA . GLY A 1 534 ? -14.781 -27.579 -3.502 1.000 23.291 541 GLY A CA 1
ATOM 3931 C C . GLY A 1 534 ? -15.826 -28.678 -3.695 1.000 25.112 541 GLY A C 1
ATOM 3932 O O . GLY A 1 534 ? -16.858 -28.720 -3.008 1.000 27.534 541 GLY A O 1
ATOM 3933 N N . ILE A 1 535 ? -15.561 -29.528 -4.671 1.000 23.816 542 ILE A N 1
ATOM 3934 C CA . ILE A 1 535 ? -16.367 -30.718 -4.883 1.000 26.297 542 ILE A CA 1
ATOM 3935 C C . ILE A 1 535 ? -15.446 -31.924 -4.947 1.000 22.520 542 ILE A C 1
ATOM 3936 O O . ILE A 1 535 ? -14.408 -31.888 -5.602 1.000 29.181 542 ILE A O 1
ATOM 3941 N N . TYR A 1 536 ? -15.838 -32.956 -4.224 1.000 25.965 543 TYR A N 1
ATOM 3942 C CA . TYR A 1 536 ? -15.031 -34.144 -4.013 1.000 22.361 543 TYR A CA 1
ATOM 3943 C C . TYR A 1 536 ? -15.891 -35.368 -4.269 1.000 24.820 543 TYR A C 1
ATOM 3944 O O . TYR A 1 536 ? -16.969 -35.471 -3.716 1.000 27.499 543 TYR A O 1
ATOM 3953 N N . ARG A 1 537 ? -15.403 -36.267 -5.112 1.000 28.603 544 ARG A N 1
ATOM 3954 C CA . ARG A 1 537 ? -16.038 -37.546 -5.358 1.000 28.606 544 ARG A CA 1
ATOM 3955 C C . ARG A 1 537 ? -15.322 -38.600 -4.526 1.000 27.358 544 ARG A C 1
ATOM 3956 O O . ARG A 1 537 ? -14.104 -38.717 -4.654 1.000 28.995 544 ARG A O 1
ATOM 3964 N N . VAL A 1 538 ? -16.053 -39.257 -3.614 1.000 26.964 545 VAL A N 1
ATOM 3965 C CA . VAL A 1 538 ? -15.473 -40.258 -2.733 1.000 27.052 545 VAL A CA 1
ATOM 3966 C C . VAL A 1 538 ? -16.086 -41.631 -3.023 1.000 28.376 545 VAL A C 1
ATOM 3967 O O . VAL A 1 538 ? -17.305 -41.779 -2.937 1.000 31.253 545 VAL A O 1
ATOM 3971 N N . THR A 1 539 ? -15.224 -42.614 -3.323 1.000 26.032 546 THR A N 1
ATOM 3972 C CA . THR A 1 539 ? -15.633 -44.009 -3.342 1.000 28.455 546 THR A CA 1
ATOM 3973 C C . THR A 1 539 ? -15.180 -44.643 -2.043 1.000 32.102 546 THR A C 1
ATOM 3974 O O . THR A 1 539 ? -14.130 -44.286 -1.506 1.000 31.681 546 THR A O 1
ATOM 3978 N N . THR A 1 540 ? -16.021 -45.548 -1.551 1.000 28.137 547 THR A N 1
ATOM 3979 C CA . THR A 1 540 ? -15.741 -46.240 -0.300 1.000 27.949 547 THR A CA 1
ATOM 3980 C C . THR A 1 540 ? -15.846 -47.725 -0.556 1.000 28.674 547 THR A C 1
ATOM 3981 O O . THR A 1 540 ? -16.246 -48.116 -1.657 1.000 26.663 547 THR A O 1
ATOM 3985 N N . TYR A 1 541 ? -15.506 -48.515 0.449 1.000 31.128 548 TYR A N 1
ATOM 3986 C CA . TYR A 1 541 ? -15.580 -49.988 0.306 1.000 31.589 548 TYR A CA 1
ATOM 3987 C C . TYR A 1 541 ? -15.672 -50.629 1.662 1.000 29.424 548 TYR A C 1
ATOM 3988 O O . TYR A 1 541 ? -15.240 -50.041 2.663 1.000 30.858 548 TYR A O 1
ATOM 3997 N N . LEU A 1 542 ? -16.245 -51.824 1.677 1.000 33.487 549 LEU A N 1
ATOM 3998 C CA . LEU A 1 542 ? -16.383 -52.598 2.927 1.000 37.872 549 LEU A CA 1
ATOM 3999 C C . LEU A 1 542 ? -15.611 -53.913 2.773 1.000 41.379 549 LEU A C 1
ATOM 4000 O O . LEU A 1 542 ? -15.698 -54.511 1.697 1.000 38.985 549 LEU A O 1
ATOM 4005 N N . ARG A 1 543 ? -14.855 -54.307 3.793 1.000 51.547 550 ARG A N 1
ATOM 4006 C CA . ARG A 1 543 ? -14.193 -55.610 3.765 1.000 55.355 550 ARG A CA 1
ATOM 4007 C C . ARG A 1 543 ? -14.537 -56.396 5.041 1.000 52.055 550 ARG A C 1
ATOM 4008 O O . ARG A 1 543 ? -14.659 -55.734 6.092 1.000 51.514 550 ARG A O 1
#

Nearest PDB structures (foldseek):
  8z47-assembly1_A  TM=1.002E+00  e=0.000E+00  Bacteroides xylanisolvens XB1A
  8z48-assembly1_B  TM=1.002E+00  e=0.000E+00  Bacteroides xylanisolvens XB1A
  8z48-assembly1_D  TM=1.002E+00  e=0.000E+00  Bacteroides xylanisolvens XB1A
  8z43-assembly1_A  TM=1.001E+00  e=0.000E+00  Bacteroides xylanisolvens XB1A
  8faa-assembly1_P-4  TM=8.956E-01  e=1.926E-54  Xanthomonas campestris pv. campestris